Protein AF-A0A8T0UE81-F1 (afdb_monomer)

Solvent-accessible surface area (backbone atoms only — not comparable to full-atom values): 39728 Å² total; per-residue (Å²): 140,77,91,83,85,88,84,89,83,85,86,86,89,82,90,88,88,84,85,89,82,88,83,87,85,88,84,86,82,90,83,93,82,91,80,91,82,88,88,88,86,86,84,89,81,91,85,82,90,84,87,87,82,85,91,80,86,85,68,87,75,61,60,63,59,53,50,53,52,46,52,53,51,58,69,66,66,69,71,71,68,78,42,47,34,31,33,39,36,28,21,44,40,61,47,41,52,44,18,51,53,52,60,64,32,49,55,60,71,54,48,32,67,50,34,40,27,33,33,31,41,53,70,16,39,47,29,51,34,50,37,48,50,37,15,51,26,40,30,50,72,38,76,84,43,46,65,15,30,36,14,55,63,47,51,41,93,83,42,52,67,59,84,51,39,25,13,58,39,30,80,70,22,30,80,50,42,98,39,37,74,32,45,51,68,46,39,41,39,76,62,104,75,25,52,85,60,44,46,47,54,59,44,49,54,81,80,61,49,54,84,42,94,66,69,44,32,68,97,72,54,49,26,21,37,53,49,50,50,56,53,32,73,73,36,67,25,35,36,37,32,54,29,42,34,39,46,61,26,52,34,45,72,69,41,56,83,49,48,82,19,40,67,31,39,35,35,30,38,26,9,62,92,42,71,29,66,32,78,55,22,37,86,25,27,45,34,12,12,54,32,22,45,41,17,19,60,22,37,32,46,46,65,67,61,76,47,50,45,35,36,36,17,45,45,13,38,72,61,44,60,48,31,66,55,46,52,54,50,46,73,72,51,45,80,26,64,59,25,41,49,43,46,56,51,49,51,56,52,46,60,52,44,52,67,72,52,82,80,74,81,98,68,66,59,86,46,55,49,50,30,33,48,36,46,50,43,48,56,35,23,69,73,48,38,85,76,94,34,74,40,76,34,39,44,73,47,80,42,34,40,33,48,32,45,20,22,84,58,56,34,49,71,81,70,60,33,42,53,58,76,84,58,98,67,32,33,84,73,49,57,86,54,30,71,72,29,6,41,33,79,56,39,54,81,34,64,82,25,57,61,88,91,59,71,91,86,46,53,35,36,44,11,18,27,40,72,49,92,58,89,83,30,38,85,30,39,31,33,56,30,47,33,63,29,87,55,82,85,48,74,43,68,29,35,50,58,49,50,53,52,51,51,43,44,36,80,62,64,45,45,81,63,55,82,95,74,72,53,93,46,47,76,47,56,79,33,74,76,85,66,81,93,58,60,79,24,52,40,29,36,41,34,28,16,54,41,59,68,44,55,55,50,49,53,49,59,71,68,46,57,45,57,61,42,29,70,54,33,40,33,39,28,26,60,36,54,31,37,50,52,45,52,40,52,56,38,12,52,28,29,29,49,48,40,72,83,45,45,64,11,46,30,61,59,40,57,88,96,39,93,55,82,55,65,74,62,61,74,78,40,56,70,50,81,75,22,62,52,38,41,50,56,54,61,45,52,60,77,75,46,34,47,36,91,60,59,58,25,87,75,38,90,94,44,59,90,55,30,54,46,40,30,61,58,46,49,54,55,52,61,73,70,51,56,95,87,56,55,34,36,38,41,43,44,71,63,64,55,54,59,51,50,41,53,72,74,34,86,61,44,73,80,36,48,70,46,78,51,65,76,82,79,89,76,132

Nearest PDB structures (foldseek):
  2ff2-assembly1_A  TM=7.678E-01  e=1.267E-15  Trypanosoma vivax
  4i75-assembly1_B  TM=7.374E-01  e=3.480E-15  Trypanosoma brucei brucei TREU927
  4i72-assembly1_B  TM=7.315E-01  e=4.118E-15  Trypanosoma brucei brucei TREU927
  4i73-assembly2_B  TM=7.245E-01  e=4.600E-14  Trypanosoma brucei brucei TREU927
  4i73-assembly1_C  TM=7.229E-01  e=5.147E-14  Trypanosoma brucei brucei TREU927

Foldseek 3Di:
DDDDDDDDDDDDDDDDDDDDDDDDDDDDDDDDDDDDDDDDDDDDDDDDDDDDDDDDDDDPPVPVVVVVVVVVVVVVPPPLPAAAEEEEEAQLALLVLLQVLLLLLDDCSHYPHAEYEHQQLAQAFAQLRQQLVQLVCQQLVNPNHAYAYQAFAAQDPQLDQDFRHGSNWANQQRPQFPLNPAARQQLADAALGGRLFAHNQQFLSLQATFGDPDHFFQVPGHHLLVSLCVSLVVAAHEYEYHAALTSVLSNCSVPVVSLVSHQEYQYLAADEPDWEDRDLQCLQARQAHSRCSSHVVSVQSVQPSPGAYEYEYCLAQVQAFDWPLLLVVLVVQQQFSSSVSSNSSVVLVLVSQVVVCPDDDDTTSPHTSRSNLSSLQVSQCSVQPVPPGDRQWFDKDKFFKGGQAADPPQQDAPPQGSQCPPDPAGRPRDDRSHSNRHHGQSHSVRVQSDDPPDDNRRRIRRNRTYGDDDPNTDIHIYTNYTDFPPPPPDSRGGPSSVSSSCSSNDPRSGGPDDSVPRQPLQQDQQAADDCVPPDAAAEEEEEEQQAPVSLVVVLVLLPDRRNHYVDAEYEHALCHFERNNLCQLVQLSCSNSNNNNHYYAYERNDAPPDSRPDPVSCVVFRDTDQGRSHHNSVSRCSSVGHGGPQHARCADPVCRVNHHHHLLVSVVVVVVVADVPRAYEYEHDGDCRSVVVNVVVPVCNVVRHPYYHYDDDDDD

Mean predicted aligned error: 13.06 Å

InterPro domains:
  IPR001910 Inosine/uridine-preferring nucleoside hydrolase domain [PF01156] (87-408)
  IPR001910 Inosine/uridine-preferring nucleoside hydrolase domain [PF01156] (540-706)
  IPR036452 Ribonucleoside hydrolase-like [G3DSA:3.90.245.10] (73-416)
  IPR036452 Ribonucleoside hydrolase-like [G3DSA:3.90.245.10] (535-709)
  IPR036452 Ribonucleoside hydrolase-like [SSF53590] (83-411)
  IPR036452 Ribonucleoside hydrolase-like [SSF53590] (538-707)

Structure (mmCIF, N/CA/C/O backbone):
data_AF-A0A8T0UE81-F1
#
_entry.id   AF-A0A8T0UE81-F1
#
loop_
_atom_site.group_PDB
_atom_site.id
_atom_site.type_symbol
_atom_site.label_atom_id
_atom_site.label_alt_id
_atom_site.label_comp_id
_atom_site.label_asym_id
_atom_site.label_entity_id
_atom_site.label_seq_id
_atom_site.pdbx_PDB_ins_code
_atom_site.Cartn_x
_atom_site.Cartn_y
_atom_site.Cartn_z
_atom_site.occupancy
_atom_site.B_iso_or_equiv
_atom_site.auth_seq_id
_atom_site.auth_comp_id
_atom_site.auth_asym_id
_atom_site.auth_atom_id
_atom_site.pdbx_PDB_model_num
ATOM 1 N N . MET A 1 1 ? 43.131 -30.209 22.114 1.00 32.00 1 MET A N 1
ATOM 2 C CA . MET A 1 1 ? 43.375 -31.354 23.021 1.00 32.00 1 MET A CA 1
ATOM 3 C C . MET A 1 1 ? 42.308 -31.285 24.098 1.00 32.00 1 MET A C 1
ATOM 5 O O . MET A 1 1 ? 42.201 -30.222 24.682 1.00 32.00 1 MET A O 1
ATOM 9 N N . GLN A 1 2 ? 41.446 -32.246 24.401 1.00 30.75 2 GLN A N 1
ATOM 10 C CA . GLN A 1 2 ? 41.119 -33.608 23.958 1.00 30.75 2 GLN A CA 1
ATOM 11 C C . GLN A 1 2 ? 39.632 -33.755 24.361 1.00 30.75 2 GLN A C 1
ATOM 13 O O . GLN A 1 2 ? 39.266 -33.367 25.465 1.00 30.75 2 GLN A O 1
ATOM 18 N N . GLU A 1 3 ? 38.717 -33.965 23.416 1.00 31.67 3 GLU A N 1
ATOM 19 C CA . GLU A 1 3 ? 37.975 -35.228 23.229 1.00 31.67 3 GLU A CA 1
ATOM 20 C C . GLU A 1 3 ? 37.749 -36.094 24.480 1.00 31.67 3 GLU A C 1
ATOM 22 O O . GLU A 1 3 ? 38.709 -36.578 25.069 1.00 31.67 3 GLU A O 1
ATOM 27 N N . ALA A 1 4 ? 36.478 -36.405 24.775 1.00 30.44 4 ALA A N 1
ATOM 28 C CA . ALA A 1 4 ? 36.005 -37.794 24.858 1.00 30.44 4 ALA A CA 1
ATOM 29 C C . ALA A 1 4 ? 34.473 -37.874 25.017 1.00 30.44 4 ALA A C 1
ATOM 31 O O . ALA A 1 4 ? 33.894 -37.458 26.017 1.00 30.44 4 ALA A O 1
ATOM 32 N N . ASN A 1 5 ? 33.844 -38.474 24.009 1.00 33.94 5 ASN A N 1
ATOM 33 C CA . ASN A 1 5 ? 32.549 -39.154 24.066 1.00 33.94 5 ASN A CA 1
ATOM 34 C C . ASN A 1 5 ? 32.756 -40.539 24.730 1.00 33.94 5 ASN A C 1
ATOM 36 O O . ASN A 1 5 ? 33.874 -41.060 24.675 1.00 33.94 5 ASN A O 1
ATOM 40 N N . PRO A 1 6 ? 31.718 -41.204 25.269 1.00 45.12 6 PRO A N 1
ATOM 41 C CA . PRO A 1 6 ? 31.366 -42.459 24.601 1.00 45.12 6 PRO A CA 1
ATOM 42 C C . PRO A 1 6 ? 29.868 -42.792 24.573 1.00 45.12 6 PRO A C 1
ATOM 44 O O . PRO A 1 6 ? 29.086 -42.497 25.474 1.00 45.12 6 PRO A O 1
ATOM 47 N N . ALA A 1 7 ? 29.519 -43.524 23.518 1.00 29.97 7 ALA A N 1
ATOM 48 C CA . ALA A 1 7 ? 28.216 -44.103 23.255 1.00 29.97 7 ALA A CA 1
ATOM 49 C C . ALA A 1 7 ? 28.079 -45.563 23.743 1.00 29.97 7 ALA A C 1
ATOM 51 O O . ALA A 1 7 ? 29.055 -46.306 23.829 1.00 29.97 7 ALA A O 1
ATOM 52 N N . ALA A 1 8 ? 26.804 -45.966 23.848 1.00 30.58 8 ALA A N 1
ATOM 53 C CA . ALA A 1 8 ? 26.219 -47.292 23.590 1.00 30.58 8 ALA A CA 1
ATOM 54 C C . ALA A 1 8 ? 26.118 -48.333 24.728 1.00 30.58 8 ALA A C 1
ATOM 56 O O . ALA A 1 8 ? 27.117 -48.876 25.186 1.00 30.58 8 ALA A O 1
ATOM 57 N N . ARG A 1 9 ? 24.879 -48.809 24.982 1.00 27.39 9 ARG A N 1
ATOM 58 C CA . ARG A 1 9 ? 24.400 -50.144 24.535 1.00 27.39 9 ARG A CA 1
ATOM 59 C C . ARG A 1 9 ? 22.915 -50.441 24.867 1.00 27.39 9 ARG A C 1
ATOM 61 O O . ARG A 1 9 ? 22.524 -50.453 26.020 1.00 27.39 9 ARG A O 1
ATOM 68 N N . ARG A 1 10 ? 22.188 -50.810 23.797 1.00 28.36 10 ARG A N 1
ATOM 69 C CA . ARG A 1 10 ? 21.270 -51.964 23.586 1.00 28.36 10 ARG A CA 1
ATOM 70 C C . ARG A 1 10 ? 19.945 -52.136 24.382 1.00 28.36 10 ARG A C 1
ATOM 72 O O . ARG A 1 10 ? 19.926 -52.408 25.571 1.00 28.36 10 ARG A O 1
ATOM 79 N N . SER A 1 11 ? 18.875 -52.127 23.571 1.00 30.48 11 SER A N 1
ATOM 80 C CA . SER A 1 11 ? 17.544 -52.799 23.554 1.00 30.48 11 SER A CA 1
ATOM 81 C C . SER A 1 11 ? 17.475 -54.235 24.142 1.00 30.48 11 SER A C 1
ATOM 83 O O . SER A 1 11 ? 18.553 -54.826 24.260 1.00 30.48 11 SER A O 1
ATOM 85 N N . PRO A 1 12 ? 16.285 -54.880 24.407 1.00 42.03 12 PRO A N 1
ATOM 86 C CA . PRO A 1 12 ? 15.256 -55.193 23.369 1.00 42.03 12 PRO A CA 1
ATOM 87 C C . PRO A 1 12 ? 13.756 -55.472 23.749 1.00 42.03 12 PRO A C 1
ATOM 89 O O . PRO A 1 12 ? 13.411 -55.679 24.902 1.00 42.03 12 PRO A O 1
ATOM 92 N N . LEU A 1 13 ? 12.920 -55.614 22.687 1.00 27.19 13 LEU A N 1
ATOM 93 C CA . LEU A 1 13 ? 11.587 -56.288 22.553 1.00 27.19 13 LEU A CA 1
ATOM 94 C C . LEU A 1 13 ? 10.347 -55.568 23.163 1.00 27.19 13 LEU A C 1
ATOM 96 O O . LEU A 1 13 ? 10.457 -54.943 24.198 1.00 27.19 13 LEU A O 1
ATOM 100 N N . ARG A 1 14 ? 9.107 -55.614 22.630 1.00 26.38 14 ARG A N 1
ATOM 101 C CA . ARG A 1 14 ? 8.454 -56.422 21.575 1.00 26.38 14 ARG A CA 1
ATOM 102 C C . ARG A 1 14 ? 7.125 -55.774 21.102 1.00 26.38 14 ARG A C 1
ATOM 104 O O . ARG A 1 14 ? 6.395 -55.207 21.898 1.00 26.38 14 ARG A O 1
ATOM 111 N N . ARG A 1 15 ? 6.836 -55.974 19.807 1.00 28.09 15 ARG A N 1
ATOM 112 C CA . ARG A 1 15 ? 5.564 -55.971 19.035 1.00 28.09 15 ARG A CA 1
ATOM 113 C C . ARG A 1 15 ? 4.209 -55.821 19.760 1.00 28.09 15 ARG A C 1
ATOM 115 O O . ARG A 1 15 ? 3.889 -56.633 20.619 1.00 28.09 15 ARG A O 1
ATOM 122 N N . ALA A 1 16 ? 3.320 -55.039 19.134 1.00 27.20 16 ALA A N 1
ATOM 123 C CA . ALA A 1 16 ? 1.952 -55.469 18.823 1.00 27.20 16 ALA A CA 1
ATOM 124 C C . ALA A 1 16 ? 1.498 -54.895 17.463 1.00 27.20 16 ALA A C 1
ATOM 126 O O . ALA A 1 16 ? 1.572 -53.696 17.216 1.00 27.20 16 ALA A O 1
ATOM 127 N N . THR A 1 17 ? 1.063 -55.792 16.581 1.00 28.11 17 THR A N 1
ATOM 128 C CA . THR A 1 17 ? 0.448 -55.572 15.264 1.00 28.11 17 THR A CA 1
ATOM 129 C C . THR A 1 17 ? -0.982 -56.105 15.304 1.00 28.11 17 THR A C 1
ATOM 131 O O . THR A 1 17 ? -1.155 -57.248 15.712 1.00 28.11 17 THR A O 1
ATOM 134 N N . THR A 1 18 ? -1.959 -55.346 14.805 1.00 28.75 18 THR A N 1
ATOM 135 C CA . THR A 1 18 ? -3.248 -55.786 14.209 1.00 28.75 18 THR A CA 1
ATOM 136 C C . THR A 1 18 ? -3.655 -54.636 13.260 1.00 28.75 18 THR A C 1
ATOM 138 O O . THR A 1 18 ? -3.539 -53.486 13.660 1.00 28.75 18 THR A O 1
ATOM 141 N N . SER A 1 19 ? -3.860 -54.737 11.939 1.00 26.33 19 SER A N 1
ATOM 142 C CA . SER A 1 19 ? -4.515 -55.670 11.001 1.00 26.33 19 SER A CA 1
ATOM 143 C C . SER A 1 19 ? -6.035 -55.498 10.839 1.00 26.33 19 SER A C 1
ATOM 145 O O . SER A 1 19 ? -6.790 -55.980 11.676 1.00 26.33 19 SER A O 1
ATOM 147 N N . SER A 1 20 ? -6.411 -55.009 9.640 1.00 26.88 20 SER A N 1
ATOM 148 C CA . SER A 1 20 ? -7.638 -55.280 8.845 1.00 26.88 20 SER A CA 1
ATOM 149 C C . SER A 1 20 ? -8.955 -54.630 9.304 1.00 26.88 20 SER A C 1
ATOM 151 O O . SER A 1 20 ? -9.134 -54.414 10.490 1.00 26.88 20 SER A O 1
ATOM 153 N N . ALA A 1 21 ? -9.978 -54.361 8.486 1.00 26.42 21 ALA A N 1
ATOM 154 C CA . ALA A 1 21 ? -10.230 -54.206 7.044 1.00 26.42 21 ALA A CA 1
ATOM 155 C C . ALA A 1 21 ? -11.754 -53.920 6.897 1.00 26.42 21 ALA A C 1
ATOM 157 O O . ALA A 1 21 ? -12.505 -54.170 7.836 1.00 26.42 21 ALA A O 1
ATOM 158 N N . ALA A 1 22 ? -12.187 -53.541 5.683 1.00 26.61 22 ALA A N 1
ATOM 159 C CA . ALA A 1 22 ? -13.574 -53.532 5.168 1.00 26.61 22 ALA A CA 1
ATOM 160 C C . ALA A 1 22 ? -14.470 -52.340 5.606 1.00 26.61 22 ALA A C 1
ATOM 162 O O . ALA A 1 22 ? -14.299 -51.793 6.681 1.00 26.61 22 ALA A O 1
ATOM 163 N N . ALA A 1 23 ? -15.434 -51.837 4.826 1.00 26.98 23 ALA A N 1
ATOM 164 C CA . ALA A 1 23 ? -16.071 -52.358 3.622 1.00 26.98 23 ALA A CA 1
ATOM 165 C C . ALA A 1 23 ? -16.625 -51.227 2.728 1.00 26.98 23 ALA A C 1
ATOM 167 O O . ALA A 1 23 ? -17.002 -50.150 3.181 1.00 26.98 23 ALA A O 1
ATOM 168 N N . SER A 1 24 ? -16.703 -51.547 1.441 1.00 28.22 24 SER A N 1
ATOM 169 C CA . SER A 1 24 ? -17.428 -50.868 0.371 1.00 28.22 24 SER A CA 1
ATOM 170 C C . SER A 1 24 ? -18.948 -50.858 0.561 1.00 28.22 24 SER A C 1
ATOM 172 O O . SER A 1 24 ? -19.499 -51.875 0.969 1.00 28.22 24 SER A O 1
ATOM 174 N N . HIS A 1 25 ? -19.632 -49.837 0.036 1.00 27.45 25 HIS A N 1
ATOM 175 C CA . HIS A 1 25 ? -20.927 -50.040 -0.625 1.00 27.45 25 HIS A CA 1
ATOM 176 C C . HIS A 1 25 ? -21.130 -49.065 -1.794 1.00 27.45 25 HIS A C 1
ATOM 178 O O . HIS A 1 25 ? -21.311 -47.865 -1.619 1.00 27.45 25 HIS A O 1
ATOM 184 N N . ARG A 1 26 ? -21.117 -49.625 -3.011 1.00 31.14 26 ARG A N 1
ATOM 185 C CA . ARG A 1 26 ? -21.840 -49.106 -4.179 1.00 31.14 26 ARG A CA 1
ATOM 186 C C . ARG A 1 26 ? -23.262 -49.663 -4.143 1.00 31.14 26 ARG A C 1
ATOM 188 O O . ARG A 1 26 ? -23.442 -50.833 -3.813 1.00 31.14 26 ARG A O 1
ATOM 195 N N . SER A 1 27 ? -24.224 -48.886 -4.624 1.00 27.58 27 SER A N 1
ATOM 196 C CA . SER A 1 27 ? -25.402 -49.422 -5.307 1.00 27.58 27 SER A CA 1
ATOM 197 C C . SER A 1 27 ? -25.880 -48.440 -6.386 1.00 27.58 27 SER A C 1
ATOM 199 O O . SER A 1 27 ? -26.126 -47.268 -6.133 1.00 27.58 27 SER A O 1
ATOM 201 N N . ALA A 1 28 ? -25.944 -48.952 -7.613 1.00 30.94 28 ALA A N 1
ATOM 202 C CA . ALA A 1 28 ? -26.805 -48.507 -8.707 1.00 30.94 28 ALA A CA 1
ATOM 203 C C . ALA A 1 28 ? -27.761 -49.676 -9.012 1.00 30.94 28 ALA A C 1
ATOM 205 O O . ALA A 1 28 ? -27.457 -50.805 -8.605 1.00 30.94 28 ALA A O 1
ATOM 206 N N . PRO A 1 29 ? -28.882 -49.455 -9.721 1.00 45.19 29 PRO A N 1
ATOM 207 C CA . PRO A 1 29 ? -29.042 -50.123 -11.032 1.00 45.19 29 PRO A CA 1
ATOM 208 C C . PRO A 1 29 ? -29.816 -49.277 -12.091 1.00 45.19 29 PRO A C 1
ATOM 210 O O . PRO A 1 29 ? -30.679 -48.491 -11.726 1.00 45.19 29 PRO A O 1
ATOM 213 N N . LEU A 1 30 ? -29.367 -49.262 -13.369 1.00 30.27 30 LEU A N 1
ATOM 214 C CA . LEU A 1 30 ? -29.964 -49.869 -14.608 1.00 30.27 30 LEU A CA 1
ATOM 215 C C . LEU A 1 30 ? -31.296 -49.230 -15.103 1.00 30.27 30 LEU A C 1
ATOM 217 O O . LEU A 1 30 ? -32.142 -48.918 -14.287 1.00 30.27 30 LEU A O 1
ATOM 221 N N . ALA A 1 31 ? -31.616 -49.021 -16.397 1.00 29.80 31 ALA A N 1
ATOM 222 C CA . ALA A 1 31 ? -31.239 -49.664 -17.673 1.00 29.80 31 ALA A CA 1
ATOM 223 C C . ALA A 1 31 ? -31.575 -48.740 -18.897 1.00 29.80 31 ALA A C 1
ATOM 225 O O . ALA A 1 31 ? -32.528 -47.976 -18.827 1.00 29.80 31 ALA A O 1
ATOM 226 N N . ARG A 1 32 ? -30.731 -48.671 -19.950 1.00 30.02 32 ARG A N 1
ATOM 227 C CA . ARG A 1 32 ? -30.829 -49.251 -21.334 1.00 30.02 32 ARG A CA 1
ATOM 228 C C . ARG A 1 32 ? -31.807 -48.639 -22.370 1.00 30.02 32 ARG A C 1
ATOM 230 O O . ARG A 1 32 ? -33.007 -48.810 -22.234 1.00 30.02 32 ARG A O 1
ATOM 237 N N . ALA A 1 33 ? -31.247 -48.191 -23.512 1.00 28.44 33 ALA A N 1
ATOM 238 C CA . ALA A 1 33 ? -31.404 -48.721 -24.901 1.00 28.44 33 ALA A CA 1
ATOM 239 C C . ALA A 1 33 ? -30.536 -47.859 -25.874 1.00 28.44 33 ALA A C 1
ATOM 241 O O . ALA A 1 33 ? -30.636 -46.642 -25.815 1.00 28.44 33 ALA A O 1
ATOM 242 N N . ARG A 1 34 ? -29.459 -48.353 -26.529 1.00 30.55 34 ARG A N 1
ATOM 243 C CA . ARG A 1 34 ? -29.335 -49.010 -27.873 1.00 30.55 34 ARG A CA 1
ATOM 244 C C . ARG A 1 34 ? -30.042 -48.255 -29.024 1.00 30.55 34 ARG A C 1
ATOM 246 O O . ARG A 1 34 ? -31.189 -47.896 -28.835 1.00 30.55 34 ARG A O 1
ATOM 253 N N . ALA A 1 35 ? -29.519 -48.091 -30.248 1.00 29.83 35 ALA A N 1
ATOM 254 C CA . ALA A 1 35 ? -28.257 -48.428 -30.935 1.00 29.83 35 ALA A CA 1
ATOM 255 C C . ALA A 1 35 ? -28.291 -47.853 -32.386 1.00 29.83 35 ALA A C 1
ATOM 257 O O . ALA A 1 35 ? -29.385 -47.549 -32.850 1.00 29.83 35 ALA A O 1
ATOM 258 N N . ALA A 1 36 ? -27.128 -47.872 -33.074 1.00 29.89 36 ALA A N 1
ATOM 259 C CA . ALA A 1 36 ? -26.921 -48.012 -34.541 1.00 29.89 36 ALA A CA 1
ATOM 260 C C . ALA A 1 36 ? -27.331 -46.830 -35.460 1.00 29.89 36 ALA A C 1
ATOM 262 O O . ALA A 1 36 ? -28.320 -46.166 -35.198 1.00 29.89 36 ALA A O 1
ATOM 263 N N . ASP A 1 37 ? -26.681 -46.469 -36.575 1.00 28.81 37 ASP A N 1
ATOM 264 C CA . ASP A 1 37 ? -25.510 -46.923 -37.349 1.00 28.81 37 ASP A CA 1
ATOM 265 C C . ASP A 1 37 ? -25.133 -45.774 -38.332 1.00 28.81 37 ASP A C 1
ATOM 267 O O . ASP A 1 37 ? -25.985 -44.954 -38.679 1.00 28.81 37 ASP A O 1
ATOM 271 N N . GLY A 1 38 ? -23.875 -45.689 -38.790 1.00 26.03 38 GLY A N 1
ATOM 272 C CA . GLY A 1 38 ? -23.469 -44.853 -39.946 1.00 26.03 38 GLY A CA 1
ATOM 273 C C . GLY A 1 38 ? -23.578 -45.628 -41.275 1.00 26.03 38 GLY A C 1
ATOM 274 O O . GLY A 1 38 ? -24.266 -46.642 -41.325 1.00 26.03 38 GLY A O 1
ATOM 275 N N . PRO A 1 39 ? -22.746 -45.342 -42.296 1.00 59.16 39 PRO A N 1
ATOM 276 C CA . PRO A 1 39 ? -22.431 -44.063 -42.951 1.00 59.16 39 PRO A CA 1
ATOM 277 C C . PRO A 1 39 ? -22.556 -44.178 -44.500 1.00 59.16 39 PRO A C 1
ATOM 279 O O . PRO A 1 39 ? -22.593 -45.285 -45.026 1.00 59.16 39 PRO A O 1
ATOM 282 N N . ALA A 1 40 ? -22.518 -43.076 -45.267 1.00 28.61 40 ALA A N 1
ATOM 283 C CA . ALA A 1 40 ? -22.071 -43.124 -46.674 1.00 28.61 40 ALA A CA 1
ATOM 284 C C . ALA A 1 40 ? -21.739 -41.743 -47.262 1.00 28.61 40 ALA A C 1
ATOM 286 O O . ALA A 1 40 ? -22.509 -40.791 -47.173 1.00 28.61 40 ALA A O 1
ATOM 287 N N . SER A 1 41 ? -20.579 -41.686 -47.907 1.00 29.73 41 SER A N 1
ATOM 288 C CA . SER A 1 41 ? -20.057 -40.630 -48.769 1.00 29.73 41 SER A CA 1
ATOM 289 C C . SER A 1 41 ? -20.594 -40.755 -50.202 1.00 29.73 41 SER A C 1
ATOM 291 O O . SER A 1 41 ? -20.832 -41.861 -50.682 1.00 29.73 41 SER A O 1
ATOM 293 N N . MET A 1 42 ? -20.697 -39.640 -50.937 1.00 25.20 42 MET A N 1
ATOM 294 C CA . MET A 1 42 ? -20.743 -39.681 -52.403 1.00 25.20 42 MET A CA 1
ATOM 295 C C . MET A 1 42 ? -20.079 -38.446 -53.027 1.00 25.20 42 MET A C 1
ATOM 297 O O . MET A 1 42 ? -20.324 -37.305 -52.643 1.00 25.20 42 MET A O 1
ATOM 301 N N . VAL A 1 43 ? -19.190 -38.735 -53.973 1.00 27.84 43 VAL A N 1
ATOM 302 C CA . VAL A 1 43 ? -18.375 -37.838 -54.806 1.00 27.84 43 VAL A CA 1
ATOM 303 C C . VAL A 1 43 ? -19.139 -37.516 -56.108 1.00 27.84 43 VAL A C 1
ATOM 305 O O . VAL A 1 43 ? -20.111 -38.200 -56.418 1.00 27.84 43 VAL A O 1
ATOM 308 N N . ILE A 1 44 ? -18.578 -36.598 -56.922 1.00 28.19 44 ILE A N 1
ATOM 309 C CA . ILE A 1 44 ? -18.753 -36.383 -58.388 1.00 28.19 44 ILE A CA 1
ATOM 310 C C . ILE A 1 44 ? -19.642 -35.139 -58.685 1.00 28.19 44 ILE A C 1
ATOM 312 O O . ILE A 1 44 ? -20.731 -35.037 -58.151 1.00 28.19 44 ILE A O 1
ATOM 316 N N . ARG A 1 45 ? -19.298 -34.114 -59.496 1.00 26.22 45 ARG A N 1
ATOM 317 C CA . ARG A 1 45 ? -18.449 -33.983 -60.705 1.00 26.22 45 ARG A CA 1
ATOM 318 C C . ARG A 1 45 ? -18.044 -32.512 -60.946 1.00 26.22 45 ARG A C 1
ATOM 320 O O . ARG A 1 45 ? -18.853 -31.612 -60.751 1.00 26.22 45 ARG A O 1
ATOM 327 N N . ARG A 1 46 ? -16.853 -32.287 -61.517 1.00 29.38 46 ARG A N 1
ATOM 328 C CA . ARG A 1 46 ? -16.493 -31.067 -62.274 1.00 29.38 46 ARG A CA 1
ATOM 329 C C . ARG A 1 46 ? -17.084 -31.123 -63.692 1.00 29.38 46 ARG A C 1
ATOM 331 O O . ARG A 1 46 ? -17.038 -32.180 -64.321 1.00 29.38 46 ARG A O 1
ATOM 338 N N . ARG A 1 47 ? -17.512 -29.976 -64.232 1.00 27.89 47 ARG A N 1
ATOM 339 C CA . ARG A 1 47 ? -17.544 -29.685 -65.678 1.00 27.89 47 ARG A CA 1
ATOM 340 C C . ARG A 1 47 ? -17.069 -28.252 -65.930 1.00 27.89 47 ARG A C 1
ATOM 342 O O . ARG A 1 47 ? -17.343 -27.348 -65.152 1.00 27.89 47 ARG A O 1
ATOM 349 N N . THR A 1 48 ? -16.293 -28.119 -66.994 1.00 30.08 48 THR A N 1
ATOM 350 C CA . THR A 1 48 ? -15.540 -26.958 -67.474 1.00 30.08 48 THR A CA 1
ATOM 351 C C . THR A 1 48 ? -16.334 -26.090 -68.455 1.00 30.08 48 THR A C 1
ATOM 353 O O . THR A 1 48 ? -17.078 -26.640 -69.257 1.00 30.08 48 THR A O 1
ATOM 356 N N . ALA A 1 49 ? -16.042 -24.781 -68.404 1.00 30.33 49 ALA A N 1
ATOM 357 C CA . ALA A 1 49 ? -15.945 -23.771 -69.476 1.00 30.33 49 ALA A CA 1
ATOM 358 C C . ALA A 1 49 ? -17.091 -23.572 -70.491 1.00 30.33 49 ALA A C 1
ATOM 360 O O . ALA A 1 49 ? -17.411 -24.497 -71.220 1.00 30.33 49 ALA A O 1
ATOM 361 N N . THR A 1 50 ? -17.543 -22.311 -70.645 1.00 29.69 50 THR A N 1
ATOM 362 C CA . THR A 1 50 ? -17.526 -21.551 -71.925 1.00 29.69 50 THR A CA 1
ATOM 363 C C . THR A 1 50 ? -18.004 -20.092 -71.760 1.00 29.69 50 THR A C 1
ATOM 365 O O . THR A 1 50 ? -19.074 -19.851 -71.216 1.00 29.69 50 THR A O 1
ATOM 368 N N . THR A 1 51 ? -17.183 -19.166 -72.281 1.00 30.66 51 THR A N 1
ATOM 369 C CA . THR A 1 51 ? -17.486 -17.894 -72.991 1.00 30.66 51 THR A CA 1
ATOM 370 C C . THR A 1 51 ? -18.394 -16.807 -72.385 1.00 30.66 51 THR A C 1
ATOM 372 O O . THR A 1 51 ? -19.576 -17.006 -72.131 1.00 30.66 51 THR A O 1
ATOM 375 N N . ALA A 1 52 ? -17.828 -15.597 -72.304 1.00 33.03 52 ALA A N 1
ATOM 376 C CA . ALA A 1 52 ? -18.489 -14.324 -72.010 1.00 33.03 52 ALA A CA 1
ATOM 377 C C . ALA A 1 52 ? -19.310 -13.766 -73.193 1.00 33.03 52 ALA A C 1
ATOM 379 O O . ALA A 1 52 ? -18.960 -14.012 -74.349 1.00 33.03 52 ALA A O 1
ATOM 380 N N . PRO A 1 53 ? -20.281 -12.881 -72.903 1.00 31.02 53 PRO A N 1
ATOM 381 C CA . PRO A 1 53 ? -20.500 -11.684 -73.710 1.00 31.02 53 PRO A CA 1
ATOM 382 C C . PRO A 1 53 ? -20.443 -10.392 -72.867 1.00 31.02 53 PRO A C 1
ATOM 384 O O . PRO A 1 53 ? -20.708 -10.385 -71.666 1.00 31.02 53 PRO A O 1
ATOM 387 N N . ALA A 1 54 ? -20.059 -9.295 -73.522 1.00 31.73 54 ALA A N 1
ATOM 388 C CA . ALA A 1 54 ? -19.962 -7.936 -72.977 1.00 31.73 54 ALA A CA 1
ATOM 389 C C . ALA A 1 54 ? -21.350 -7.220 -72.963 1.00 31.73 54 ALA A C 1
ATOM 391 O O . ALA A 1 54 ? -22.348 -7.841 -73.330 1.00 31.73 54 ALA A O 1
ATOM 392 N N . PRO A 1 55 ? -21.481 -5.969 -72.470 1.00 39.62 55 PRO A N 1
ATOM 393 C CA . PRO A 1 55 ? -22.439 -5.607 -71.429 1.00 39.62 55 PRO A CA 1
ATOM 394 C C . PRO A 1 55 ? -23.751 -5.000 -71.957 1.00 39.62 55 PRO A C 1
ATOM 396 O O . PRO A 1 55 ? -23.758 -4.251 -72.931 1.00 39.62 55 PRO A O 1
ATOM 399 N N . ALA A 1 56 ? -24.854 -5.239 -71.242 1.00 32.59 56 ALA A N 1
ATOM 400 C CA . ALA A 1 56 ? -26.111 -4.509 -71.405 1.00 32.59 56 ALA A CA 1
ATOM 401 C C . ALA A 1 56 ? -26.460 -3.758 -70.107 1.00 32.59 56 ALA A C 1
ATOM 403 O O . ALA A 1 56 ? -26.246 -4.252 -69.002 1.00 32.59 56 ALA A O 1
ATOM 404 N N . ALA A 1 57 ? -26.944 -2.530 -70.279 1.00 36.00 57 ALA A N 1
ATOM 405 C CA . ALA A 1 57 ? -27.101 -1.472 -69.285 1.00 36.00 57 ALA A CA 1
ATOM 406 C C . ALA A 1 57 ? -27.821 -1.872 -67.978 1.00 36.00 57 ALA A C 1
ATOM 408 O O . ALA A 1 57 ? -28.924 -2.416 -67.991 1.00 36.00 57 ALA A O 1
ATOM 409 N N . MET A 1 58 ? -27.231 -1.502 -66.832 1.00 31.36 58 MET A N 1
ATOM 410 C CA . MET A 1 58 ? -27.884 -1.578 -65.521 1.00 31.36 58 MET A CA 1
ATOM 411 C C . MET A 1 58 ? -28.875 -0.423 -65.323 1.00 31.36 58 MET A C 1
ATOM 413 O O . MET A 1 58 ? -28.509 0.750 -65.382 1.00 31.36 58 MET A O 1
ATOM 417 N N . SER A 1 59 ? -30.124 -0.775 -65.018 1.00 39.25 59 SER A N 1
ATOM 418 C CA . SER A 1 59 ? -31.181 0.149 -64.591 1.00 39.25 59 SER A CA 1
ATOM 419 C C . SER A 1 59 ? -31.022 0.612 -63.129 1.00 39.25 59 SER A C 1
ATOM 421 O O . SER A 1 59 ? -30.427 -0.070 -62.292 1.00 39.25 59 SER A O 1
ATOM 423 N N . ALA A 1 60 ? -31.604 1.772 -62.814 1.00 39.34 60 ALA A N 1
ATOM 424 C CA . ALA A 1 60 ? -31.443 2.557 -61.584 1.00 39.34 60 ALA A CA 1
ATOM 425 C C . ALA A 1 60 ? -31.911 1.915 -60.251 1.00 39.34 60 ALA A C 1
ATOM 427 O O . ALA A 1 60 ? -31.875 2.582 -59.221 1.00 39.34 60 ALA A O 1
ATOM 428 N N . HIS A 1 61 ? -32.292 0.635 -60.220 1.00 41.53 61 HIS A N 1
ATOM 429 C CA . HIS A 1 61 ? -32.755 -0.050 -58.999 1.00 41.53 61 HIS A CA 1
ATOM 430 C C . HIS A 1 61 ? -31.639 -0.749 -58.195 1.00 41.53 61 HIS A C 1
ATOM 432 O O . HIS A 1 61 ? -31.885 -1.253 -57.103 1.00 41.53 61 HIS A O 1
ATOM 438 N N . ALA A 1 62 ? -30.389 -0.738 -58.675 1.00 35.75 62 ALA A N 1
ATOM 439 C CA . ALA A 1 62 ? -29.247 -1.330 -57.963 1.00 35.75 62 ALA A CA 1
ATOM 440 C C . ALA A 1 62 ? -28.521 -0.366 -56.997 1.00 35.75 62 ALA A C 1
ATOM 442 O O . ALA A 1 62 ? -27.637 -0.788 -56.251 1.00 35.75 62 ALA A O 1
ATOM 443 N N . ARG A 1 63 ? -28.871 0.930 -56.987 1.00 37.53 63 ARG A N 1
ATOM 444 C CA . ARG A 1 63 ? -28.205 1.935 -56.133 1.00 37.53 63 ARG A CA 1
ATOM 445 C C . ARG A 1 63 ? -28.755 1.988 -54.705 1.00 37.53 63 ARG A C 1
ATOM 447 O O . ARG A 1 63 ? -28.002 2.289 -53.787 1.00 37.53 63 ARG A O 1
ATOM 454 N N . THR A 1 64 ? -30.016 1.621 -54.491 1.00 41.09 64 THR A N 1
ATOM 455 C CA . THR A 1 64 ? -30.637 1.590 -53.156 1.00 41.09 64 THR A CA 1
ATOM 456 C C . THR A 1 64 ? -30.258 0.336 -52.362 1.00 41.09 64 THR A C 1
ATOM 458 O O . THR A 1 64 ? -30.025 0.429 -51.162 1.00 41.09 64 THR A O 1
ATOM 461 N N . GLY A 1 65 ? -30.091 -0.817 -53.023 1.00 39.22 65 GLY A N 1
ATOM 462 C CA . GLY A 1 65 ? -29.641 -2.056 -52.369 1.00 39.22 65 GLY A CA 1
ATOM 463 C C . GLY A 1 65 ? -28.179 -2.009 -51.906 1.00 39.22 65 GLY A C 1
ATOM 464 O O . GLY A 1 65 ? -27.868 -2.454 -50.804 1.00 39.22 65 GLY A O 1
ATOM 465 N N . MET A 1 66 ? -27.288 -1.397 -52.697 1.00 41.06 66 MET A N 1
ATOM 466 C CA . MET A 1 66 ? -25.886 -1.207 -52.303 1.00 41.06 66 MET A CA 1
ATOM 467 C C . MET A 1 66 ? -25.710 -0.172 -51.194 1.00 41.06 66 MET A C 1
ATOM 469 O O . MET A 1 66 ? -24.826 -0.356 -50.369 1.00 41.06 66 MET A O 1
ATOM 473 N N . ALA A 1 67 ? -26.544 0.872 -51.131 1.00 44.25 67 ALA A N 1
ATOM 474 C CA . ALA A 1 67 ? -26.485 1.849 -50.046 1.00 44.25 67 ALA A CA 1
ATOM 475 C C . ALA A 1 67 ? -26.888 1.225 -48.700 1.00 44.25 67 ALA A C 1
ATOM 477 O O . ALA A 1 67 ? -26.220 1.463 -47.703 1.00 44.25 67 ALA A O 1
ATOM 478 N N . VAL A 1 68 ? -27.913 0.364 -48.668 1.00 49.84 68 VAL A N 1
ATOM 479 C CA . VAL A 1 68 ? -28.335 -0.334 -47.437 1.00 49.84 68 VAL A CA 1
ATOM 480 C C . VAL A 1 68 ? -27.308 -1.388 -47.001 1.00 49.84 68 VAL A C 1
ATOM 482 O O . VAL A 1 68 ? -27.018 -1.497 -45.813 1.00 49.84 68 VAL A O 1
ATOM 485 N N . LEU A 1 69 ? -26.685 -2.105 -47.943 1.00 45.38 69 LEU A N 1
ATOM 486 C CA . LEU A 1 69 ? -25.577 -3.027 -47.651 1.00 45.38 69 LEU A CA 1
ATOM 487 C C . LEU A 1 69 ? -24.295 -2.301 -47.216 1.00 45.38 69 LEU A C 1
ATOM 489 O O . LEU A 1 69 ? -23.593 -2.809 -46.349 1.00 45.38 69 LEU A O 1
ATOM 493 N N . TRP A 1 70 ? -24.015 -1.101 -47.736 1.00 42.38 70 TRP A N 1
ATOM 494 C CA . TRP A 1 70 ? -22.923 -0.252 -47.245 1.00 42.38 70 TRP A CA 1
ATOM 495 C C . TRP A 1 70 ? -23.225 0.333 -45.866 1.00 42.38 70 TRP A C 1
ATOM 497 O O . TRP A 1 70 ? -22.346 0.328 -45.017 1.00 42.38 70 TRP A O 1
ATOM 507 N N . PHE A 1 71 ? -24.455 0.772 -45.592 1.00 42.47 71 PHE A N 1
ATOM 508 C CA . PHE A 1 71 ? -24.834 1.249 -44.259 1.00 42.47 71 PHE A CA 1
ATOM 509 C C . PHE A 1 71 ? -24.816 0.123 -43.214 1.00 42.47 71 PHE A C 1
ATOM 511 O O . PHE A 1 71 ? -24.392 0.363 -42.088 1.00 42.47 71 PHE A O 1
ATOM 518 N N . LEU A 1 72 ? -25.177 -1.112 -43.581 1.00 40.34 72 LEU A N 1
ATOM 519 C CA . LEU A 1 72 ? -25.056 -2.280 -42.700 1.00 40.34 72 LEU A CA 1
ATOM 520 C C . LEU A 1 72 ? -23.604 -2.773 -42.554 1.00 40.34 72 LEU A C 1
ATOM 522 O O . LEU A 1 72 ? -23.228 -3.211 -41.472 1.00 40.34 72 LEU A O 1
ATOM 526 N N . ALA A 1 73 ? -22.765 -2.652 -43.588 1.00 37.69 73 ALA A N 1
ATOM 527 C CA . ALA A 1 73 ? -21.339 -2.987 -43.513 1.00 37.69 73 ALA A CA 1
ATOM 528 C C . ALA A 1 73 ? -20.513 -1.928 -42.757 1.00 37.69 73 ALA A C 1
ATOM 530 O O . ALA A 1 73 ? -19.586 -2.280 -42.033 1.00 37.69 73 ALA A O 1
ATOM 531 N N . VAL A 1 74 ? -20.876 -0.645 -42.857 1.00 39.78 74 VAL A N 1
ATOM 532 C CA . VAL A 1 74 ? -20.274 0.450 -42.077 1.00 39.78 74 VAL A CA 1
ATOM 533 C C . VAL A 1 74 ? -20.775 0.428 -40.627 1.00 39.78 74 VAL A C 1
ATOM 535 O O . VAL A 1 74 ? -19.996 0.703 -39.719 1.00 39.78 74 VAL A O 1
ATOM 538 N N . ALA A 1 75 ? -22.015 -0.007 -40.372 1.00 37.66 75 ALA A N 1
ATOM 539 C CA . ALA A 1 75 ? -22.499 -0.275 -39.013 1.00 37.66 75 ALA A CA 1
ATOM 540 C C . ALA A 1 75 ? -21.856 -1.523 -38.368 1.00 37.66 75 ALA A C 1
ATOM 542 O O . ALA A 1 75 ? -21.828 -1.630 -37.145 1.00 37.66 75 ALA A O 1
ATOM 543 N N . ALA A 1 76 ? -21.306 -2.446 -39.165 1.00 39.25 76 ALA A N 1
ATOM 544 C CA . ALA A 1 76 ? -20.636 -3.660 -38.689 1.00 39.25 76 ALA A CA 1
ATOM 545 C C . ALA A 1 76 ? -19.101 -3.535 -38.564 1.00 39.25 76 ALA A C 1
ATOM 547 O O . ALA A 1 76 ? -18.443 -4.508 -38.200 1.00 39.25 76 ALA A O 1
ATOM 548 N N . ALA A 1 77 ? -18.521 -2.357 -38.828 1.00 39.88 77 ALA A N 1
ATOM 549 C CA . ALA A 1 77 ? -17.069 -2.137 -38.816 1.00 39.88 77 ALA A CA 1
ATOM 550 C C . ALA A 1 77 ? -16.586 -1.083 -37.801 1.00 39.88 77 ALA A C 1
ATOM 552 O O . ALA A 1 77 ? -15.460 -0.605 -37.904 1.00 39.88 77 ALA A O 1
ATOM 553 N N . SER A 1 78 ? -17.377 -0.771 -36.771 1.00 40.59 78 SER A N 1
ATOM 554 C CA . SER A 1 78 ? -16.829 -0.265 -35.507 1.00 40.59 78 SER A CA 1
ATOM 555 C C . SER A 1 78 ? -16.866 -1.384 -34.469 1.00 40.59 78 SER A C 1
ATOM 557 O O . SER A 1 78 ? -17.644 -1.351 -33.513 1.00 40.59 78 SER A O 1
ATOM 559 N N . VAL A 1 79 ? -16.036 -2.413 -34.655 1.00 41.22 79 VAL A N 1
ATOM 560 C CA . VAL A 1 79 ? -15.651 -3.238 -33.507 1.00 41.22 79 VAL A CA 1
ATOM 561 C C . VAL A 1 79 ? -14.867 -2.289 -32.611 1.00 41.22 79 VAL A C 1
ATOM 563 O O . VAL A 1 79 ? -13.709 -1.989 -32.893 1.00 41.22 79 VAL A O 1
ATOM 566 N N . ALA A 1 80 ? -15.534 -1.714 -31.607 1.00 49.50 80 ALA A N 1
ATOM 567 C CA . ALA A 1 80 ? -14.855 -0.947 -30.576 1.00 49.50 80 ALA A CA 1
ATOM 568 C C . ALA A 1 80 ? -13.687 -1.811 -30.091 1.00 49.50 80 ALA A C 1
ATOM 570 O O . ALA A 1 80 ? -13.895 -2.982 -29.760 1.00 49.50 80 ALA A O 1
ATOM 571 N N . ALA A 1 81 ? -12.466 -1.274 -30.155 1.00 66.81 81 ALA A N 1
ATOM 572 C CA . ALA A 1 81 ? -11.286 -2.005 -29.720 1.00 66.81 81 ALA A CA 1
ATOM 573 C C . ALA A 1 81 ? -11.550 -2.562 -28.315 1.00 66.81 81 ALA A C 1
ATOM 575 O O . ALA A 1 81 ? -12.114 -1.861 -27.471 1.00 66.81 81 ALA A O 1
ATOM 576 N N . ALA A 1 82 ? -11.210 -3.834 -28.094 1.00 82.81 82 ALA A N 1
ATOM 577 C CA . ALA A 1 82 ? -11.396 -4.448 -26.788 1.00 82.81 82 ALA A CA 1
ATOM 578 C C . ALA A 1 82 ? -10.684 -3.591 -25.725 1.00 82.81 82 ALA A C 1
ATOM 580 O O . ALA A 1 82 ? -9.582 -3.097 -25.992 1.00 82.81 82 ALA A O 1
ATOM 581 N N . PRO A 1 83 ? -11.301 -3.383 -24.549 1.00 93.06 83 PRO A N 1
ATOM 582 C CA . PRO A 1 83 ? -10.711 -2.533 -23.530 1.00 93.06 83 PRO A CA 1
ATOM 583 C C . PRO A 1 83 ? -9.362 -3.098 -23.081 1.00 93.06 83 PRO A C 1
ATOM 585 O O . PRO A 1 83 ? -9.165 -4.317 -23.022 1.00 93.06 83 PRO A O 1
ATOM 588 N N . ARG A 1 84 ? -8.435 -2.205 -22.735 1.00 95.38 84 ARG A N 1
ATOM 589 C CA . ARG A 1 84 ? -7.127 -2.570 -22.189 1.00 95.38 84 ARG A CA 1
ATOM 590 C C . ARG A 1 84 ? -7.327 -3.225 -20.833 1.00 95.38 84 ARG A C 1
ATOM 592 O O . ARG A 1 84 ? -7.929 -2.633 -19.937 1.00 95.38 84 ARG A O 1
ATOM 599 N N . ARG A 1 85 ? -6.841 -4.452 -20.685 1.00 97.62 85 ARG A N 1
ATOM 600 C CA . ARG A 1 85 ? -6.950 -5.205 -19.435 1.00 97.62 85 ARG A CA 1
ATOM 601 C C . ARG A 1 85 ? -5.874 -4.727 -18.481 1.00 97.62 85 ARG A C 1
ATOM 603 O O . ARG A 1 85 ? -4.704 -4.725 -18.854 1.00 97.62 85 ARG A O 1
ATOM 610 N N . LEU A 1 86 ? -6.268 -4.357 -17.267 1.00 98.56 86 LEU A N 1
ATOM 611 C CA . LEU A 1 86 ? -5.336 -3.876 -16.249 1.00 98.56 86 LEU A CA 1
ATOM 612 C C . LEU A 1 86 ? -5.272 -4.829 -15.059 1.00 98.56 86 LEU A C 1
ATOM 614 O O . LEU A 1 86 ? -6.302 -5.326 -14.590 1.00 98.56 86 LEU A O 1
ATOM 618 N N . LEU A 1 87 ? -4.061 -5.018 -14.549 1.00 98.75 87 LEU A N 1
ATOM 619 C CA . LEU A 1 87 ? -3.781 -5.558 -13.227 1.00 98.75 87 LEU A CA 1
ATOM 620 C C . LEU A 1 87 ? -2.981 -4.515 -12.451 1.00 98.75 87 LEU A C 1
ATOM 622 O O . LEU A 1 87 ? -1.977 -4.026 -12.961 1.00 98.75 87 LEU A O 1
ATOM 626 N N . VAL A 1 88 ? -3.419 -4.173 -11.242 1.00 98.75 88 VAL A N 1
ATOM 627 C CA . VAL A 1 88 ? -2.705 -3.224 -10.374 1.00 98.75 88 VAL A CA 1
ATOM 628 C C . VAL A 1 88 ? -2.173 -3.968 -9.154 1.00 98.75 88 VAL A C 1
ATOM 630 O O . VAL A 1 88 ? -2.960 -4.587 -8.451 1.00 98.75 88 VAL A O 1
ATOM 633 N N . ASP A 1 89 ? -0.870 -3.927 -8.907 1.00 97.94 89 ASP A N 1
ATOM 634 C CA . ASP A 1 89 ? -0.247 -4.396 -7.666 1.00 97.94 89 ASP A CA 1
ATOM 635 C C . ASP A 1 89 ? 0.117 -3.168 -6.827 1.00 97.94 89 ASP A C 1
ATOM 637 O O . ASP A 1 89 ? 0.715 -2.232 -7.350 1.00 97.94 89 ASP A O 1
ATOM 641 N N . THR A 1 90 ? -0.301 -3.133 -5.570 1.00 95.38 90 THR A N 1
ATOM 642 C CA . THR A 1 90 ? -0.304 -1.931 -4.721 1.00 95.38 90 THR A CA 1
ATOM 643 C C . THR A 1 90 ? -0.003 -2.311 -3.282 1.00 95.38 90 THR A C 1
ATOM 645 O O . THR A 1 90 ? -0.338 -3.416 -2.861 1.00 95.38 90 THR A O 1
ATOM 648 N N . ASP A 1 91 ? 0.583 -1.420 -2.501 1.00 89.44 91 ASP A N 1
ATOM 649 C CA . ASP A 1 91 ? 0.733 -1.601 -1.059 1.00 89.44 91 ASP A CA 1
ATOM 650 C C . ASP A 1 91 ? -0.273 -0.775 -0.249 1.00 89.44 91 ASP A C 1
ATOM 652 O O . ASP A 1 91 ? -0.222 -0.774 0.979 1.00 89.44 91 ASP A O 1
ATOM 656 N N . MET A 1 92 ? -1.270 -0.181 -0.913 1.00 88.38 92 MET A N 1
ATOM 657 C CA . MET A 1 92 ? -2.434 0.468 -0.307 1.00 88.38 92 MET A CA 1
ATOM 658 C C . MET A 1 92 ? -2.065 1.596 0.683 1.00 88.38 92 MET A C 1
ATOM 660 O O . MET A 1 92 ? -2.754 1.780 1.702 1.00 88.38 92 MET A O 1
ATOM 664 N N . ASP A 1 93 ? -1.008 2.366 0.400 1.00 85.50 93 ASP A N 1
ATOM 665 C CA . ASP A 1 93 ? -0.792 3.692 0.986 1.00 85.50 93 ASP A CA 1
ATOM 666 C C . ASP A 1 93 ? -1.749 4.719 0.354 1.00 85.50 93 ASP A C 1
ATOM 668 O O . ASP A 1 93 ? -2.546 4.425 -0.536 1.00 85.50 93 ASP A O 1
ATOM 672 N N . THR A 1 94 ? -1.803 5.922 0.912 1.00 85.56 94 THR A N 1
ATOM 673 C CA . THR A 1 94 ? -2.756 6.955 0.541 1.00 85.56 94 THR A CA 1
ATOM 674 C C . THR A 1 94 ? -2.604 7.349 -0.926 1.00 85.56 94 THR A C 1
ATOM 676 O O . THR A 1 94 ? -3.619 7.519 -1.598 1.00 85.56 94 THR A O 1
ATOM 679 N N . ASP A 1 95 ? -1.384 7.460 -1.440 1.00 90.19 95 ASP A N 1
ATOM 680 C CA . ASP A 1 95 ? -1.075 7.690 -2.853 1.00 90.19 95 ASP A CA 1
ATOM 681 C C . ASP A 1 95 ? -1.593 6.576 -3.766 1.00 90.19 95 ASP A C 1
ATOM 683 O O . ASP A 1 95 ? -2.152 6.903 -4.825 1.00 90.19 95 ASP A O 1
ATOM 687 N N . ASP A 1 96 ? -1.544 5.310 -3.348 1.00 94.62 96 ASP A N 1
ATOM 688 C CA . ASP A 1 96 ? -2.188 4.217 -4.073 1.00 94.62 96 ASP A CA 1
ATOM 689 C C . ASP A 1 96 ? -3.702 4.375 -4.114 1.00 94.62 96 ASP A C 1
ATOM 691 O O . ASP A 1 96 ? -4.318 4.144 -5.153 1.00 94.62 96 ASP A O 1
ATOM 695 N N . LEU A 1 97 ? -4.343 4.778 -3.008 1.00 92.88 97 LEU A N 1
ATOM 696 C CA . LEU A 1 97 ? -5.800 4.982 -2.984 1.00 92.88 97 LEU A CA 1
ATOM 697 C C . LEU A 1 97 ? -6.205 6.042 -4.009 1.00 92.88 97 LEU A C 1
ATOM 699 O O . LEU A 1 97 ? -7.186 5.863 -4.739 1.00 92.88 97 LEU A O 1
ATOM 703 N N . LEU A 1 98 ? -5.437 7.134 -4.072 1.00 95.69 98 LEU A N 1
ATOM 704 C CA . LEU A 1 98 ? -5.619 8.193 -5.059 1.00 95.69 98 LEU A CA 1
ATOM 705 C C . LEU A 1 98 ? -5.444 7.641 -6.485 1.00 95.69 98 LEU A C 1
ATOM 707 O O . LEU A 1 98 ? -6.269 7.928 -7.359 1.00 95.69 98 LEU A O 1
ATOM 711 N N . ALA A 1 99 ? -4.427 6.804 -6.710 1.00 98.06 99 ALA A N 1
ATOM 712 C CA . ALA A 1 99 ? -4.144 6.186 -8.003 1.00 98.06 99 ALA A CA 1
ATOM 713 C C . ALA A 1 99 ? -5.251 5.215 -8.436 1.00 98.06 99 ALA A C 1
ATOM 715 O O . ALA A 1 99 ? -5.744 5.282 -9.563 1.00 98.06 99 ALA A O 1
ATOM 716 N N . LEU A 1 100 ? -5.695 4.343 -7.531 1.00 97.88 100 LEU A N 1
ATOM 717 C CA . LEU A 1 100 ? -6.765 3.379 -7.754 1.00 97.88 100 LEU A CA 1
ATOM 718 C C . LEU A 1 100 ? -8.074 4.083 -8.094 1.00 97.88 100 LEU A C 1
ATOM 720 O O . LEU A 1 100 ? -8.727 3.715 -9.069 1.00 97.88 100 LEU A O 1
ATOM 724 N N . LEU A 1 101 ? -8.459 5.113 -7.337 1.00 97.25 101 LEU A N 1
ATOM 725 C CA . LEU A 1 101 ? -9.673 5.873 -7.627 1.00 97.25 101 LEU A CA 1
ATOM 726 C C . LEU A 1 101 ? -9.563 6.607 -8.965 1.00 97.25 101 LEU A C 1
ATOM 728 O O . LEU A 1 101 ? -10.512 6.560 -9.747 1.00 97.25 101 LEU A O 1
ATOM 732 N N . TYR A 1 102 ? -8.404 7.180 -9.294 1.00 97.94 102 TYR A N 1
ATOM 733 C CA . TYR A 1 102 ? -8.155 7.753 -10.618 1.00 97.94 102 TYR A CA 1
ATOM 734 C C . TYR A 1 102 ? -8.328 6.713 -11.742 1.00 97.94 102 TYR A C 1
ATOM 736 O O . TYR A 1 102 ? -9.069 6.955 -12.696 1.00 97.94 102 TYR A O 1
ATOM 744 N N . ILE A 1 103 ? -7.745 5.515 -11.607 1.00 98.00 103 ILE A N 1
ATOM 745 C CA . ILE A 1 103 ? -7.887 4.419 -12.581 1.00 98.00 103 ILE A CA 1
ATOM 746 C C . ILE A 1 103 ? -9.354 3.985 -12.716 1.00 98.00 103 ILE A C 1
ATOM 748 O O . ILE A 1 103 ? -9.874 3.882 -13.830 1.00 98.00 103 ILE A O 1
ATOM 752 N N . LEU A 1 104 ? -10.047 3.750 -11.597 1.00 97.06 104 LEU A N 1
ATOM 753 C CA . LEU A 1 104 ? -11.425 3.243 -11.574 1.00 97.06 104 LEU A CA 1
ATOM 754 C C . LEU A 1 104 ? -12.447 4.239 -12.142 1.00 97.06 104 LEU A C 1
ATOM 756 O O . LEU A 1 104 ? -13.547 3.830 -12.526 1.00 97.06 104 LEU A O 1
ATOM 760 N N . LYS A 1 105 ? -12.096 5.527 -12.225 1.00 95.56 105 LYS A N 1
ATOM 761 C CA . LYS A 1 105 ? -12.938 6.573 -12.814 1.00 95.56 105 LYS A CA 1
ATOM 762 C C . LYS A 1 105 ? -12.972 6.560 -14.332 1.00 95.56 105 LYS A C 1
ATOM 764 O O . LYS A 1 105 ? -13.965 6.999 -14.926 1.00 95.56 105 LYS A O 1
ATOM 769 N N . HIS A 1 106 ? -11.944 6.026 -14.979 1.00 95.44 106 HIS A N 1
ATOM 770 C CA . HIS A 1 106 ? -11.929 5.943 -16.430 1.00 95.44 106 HIS A CA 1
ATOM 771 C C . HIS A 1 106 ? -12.956 4.941 -16.985 1.00 95.44 106 HIS A C 1
ATOM 773 O O . HIS A 1 106 ? -13.536 4.114 -16.281 1.00 95.44 106 HIS A O 1
ATOM 779 N N . SER A 1 107 ? -13.265 5.071 -18.279 1.00 92.62 107 SER A N 1
ATOM 780 C CA . SER A 1 107 ? -14.298 4.259 -18.924 1.00 92.62 107 SER A CA 1
ATOM 781 C C . SER A 1 107 ? -13.893 2.788 -18.970 1.00 92.62 107 SER A C 1
ATOM 783 O O . SER A 1 107 ? -12.832 2.466 -19.489 1.00 92.62 107 SER A O 1
ATOM 785 N N . ARG A 1 108 ? -14.789 1.882 -18.555 1.00 91.19 108 ARG A N 1
ATOM 786 C CA . ARG A 1 108 ? -14.571 0.423 -18.661 1.00 91.19 108 ARG A CA 1
ATOM 787 C C . ARG A 1 108 ? -14.419 -0.066 -20.103 1.00 91.19 108 ARG A C 1
ATOM 789 O O . ARG A 1 108 ? -13.854 -1.121 -20.343 1.00 91.19 108 ARG A O 1
ATOM 796 N N . SER A 1 109 ? -14.943 0.704 -21.059 1.00 91.69 109 SER A N 1
ATOM 797 C CA . SER A 1 109 ? -14.767 0.459 -22.494 1.00 91.69 109 SER A CA 1
ATOM 798 C C . SER A 1 109 ? -13.356 0.777 -22.992 1.00 91.69 109 SER A C 1
ATOM 800 O O . SER A 1 109 ? -13.032 0.452 -24.125 1.00 91.69 109 SER A O 1
ATOM 802 N N . GLU A 1 110 ? -12.552 1.458 -22.178 1.00 93.69 110 GLU A N 1
ATOM 803 C CA . GLU A 1 110 ? -11.176 1.841 -22.484 1.00 93.69 110 GLU A CA 1
ATOM 804 C C . GLU A 1 110 ? -10.197 1.069 -21.593 1.00 93.69 110 GLU A C 1
ATOM 806 O O . GLU A 1 110 ? -9.290 0.420 -22.106 1.00 93.69 110 GLU A O 1
ATOM 811 N N . PHE A 1 111 ? -10.436 1.075 -20.278 1.00 96.19 111 PHE A N 1
ATOM 812 C CA . PHE A 1 111 ? -9.618 0.406 -19.270 1.00 96.19 111 PHE A CA 1
ATOM 813 C C . PHE A 1 111 ? -10.470 -0.521 -18.407 1.00 96.19 111 PHE A C 1
ATOM 815 O O . PHE A 1 111 ? -11.365 -0.093 -17.678 1.00 96.19 111 PHE A O 1
ATOM 822 N N . ASP A 1 112 ? -10.167 -1.807 -18.467 1.00 96.38 112 ASP A N 1
ATOM 823 C CA . ASP A 1 112 ? -10.892 -2.871 -17.791 1.00 96.38 112 ASP A CA 1
ATOM 824 C C . ASP A 1 112 ? -9.988 -3.491 -16.725 1.00 96.38 112 ASP A C 1
ATOM 826 O O . ASP A 1 112 ? -9.221 -4.423 -16.977 1.00 96.38 112 ASP A O 1
ATOM 830 N N . VAL A 1 113 ? -10.043 -2.912 -15.522 1.00 98.50 113 VAL A N 1
ATOM 831 C CA . VAL A 1 113 ? -9.339 -3.436 -14.343 1.00 98.50 113 VAL A CA 1
ATOM 832 C C . VAL A 1 113 ? -9.885 -4.821 -14.024 1.00 98.50 113 VAL A C 1
ATOM 834 O O . VAL A 1 113 ? -11.046 -4.941 -13.635 1.00 98.50 113 VAL A O 1
ATOM 837 N N . LYS A 1 114 ? -9.059 -5.853 -14.193 1.00 98.50 114 LYS A N 1
ATOM 838 C CA . LYS A 1 114 ? -9.411 -7.257 -13.942 1.00 98.50 114 LYS A CA 1
ATOM 839 C C . LYS A 1 114 ? -9.082 -7.690 -12.531 1.00 98.50 114 LYS A C 1
ATOM 841 O O . LYS A 1 114 ? -9.866 -8.405 -11.907 1.00 98.50 114 LYS A O 1
ATOM 846 N N . ALA A 1 115 ? -7.936 -7.241 -12.045 1.00 98.62 115 ALA A N 1
ATOM 847 C CA . ALA A 1 115 ? -7.423 -7.629 -10.754 1.00 98.62 115 ALA A CA 1
ATOM 848 C C . ALA A 1 115 ? -6.693 -6.475 -10.081 1.00 98.62 115 ALA A C 1
ATOM 850 O O . ALA A 1 115 ? -6.077 -5.640 -10.744 1.00 98.62 115 ALA A O 1
ATOM 851 N N . ILE A 1 116 ? -6.760 -6.475 -8.756 1.00 98.69 116 ILE A N 1
ATOM 852 C CA . ILE A 1 116 ? -5.914 -5.656 -7.901 1.00 98.69 116 ILE A CA 1
ATOM 853 C C . ILE A 1 116 ? -5.276 -6.589 -6.874 1.00 98.69 116 ILE A C 1
ATOM 855 O O . ILE A 1 116 ? -5.973 -7.368 -6.222 1.00 98.69 116 ILE A O 1
ATOM 859 N N . THR A 1 117 ? -3.962 -6.561 -6.752 1.00 96.81 117 THR A N 1
ATOM 860 C CA . THR A 1 117 ? -3.212 -7.368 -5.794 1.00 96.81 117 THR A CA 1
ATOM 861 C C . THR A 1 117 ? -2.511 -6.481 -4.786 1.00 96.81 117 THR A C 1
ATOM 863 O O . THR A 1 117 ? -2.138 -5.357 -5.099 1.00 96.81 117 THR A O 1
ATOM 866 N N . ILE A 1 118 ? -2.401 -6.972 -3.555 1.00 91.44 118 ILE A N 1
ATOM 867 C CA . ILE A 1 118 ? -1.822 -6.219 -2.447 1.00 91.44 118 ILE A CA 1
ATOM 868 C C . ILE A 1 118 ? -0.467 -6.814 -2.092 1.00 91.44 118 ILE A C 1
ATOM 870 O O . ILE A 1 118 ? -0.370 -8.020 -1.835 1.00 91.44 118 ILE A O 1
ATOM 874 N N . ASN A 1 119 ? 0.561 -5.976 -2.051 1.00 85.19 119 ASN A N 1
ATOM 875 C CA . ASN A 1 119 ? 1.842 -6.321 -1.469 1.00 85.19 119 ASN A CA 1
ATOM 876 C C . ASN A 1 119 ? 1.854 -5.909 0.011 1.00 85.19 119 ASN A C 1
ATOM 878 O O . ASN A 1 119 ? 1.637 -4.755 0.355 1.00 85.19 119 ASN A O 1
ATOM 882 N N . ALA A 1 120 ? 2.042 -6.884 0.893 1.00 76.88 120 ALA A N 1
ATOM 883 C CA . ALA A 1 120 ? 1.954 -6.728 2.344 1.00 76.88 120 ALA A CA 1
ATOM 884 C C . ALA A 1 120 ? 3.335 -6.626 3.018 1.00 76.88 120 ALA A C 1
ATOM 886 O O . ALA A 1 120 ? 3.431 -6.634 4.244 1.00 76.88 120 ALA A O 1
ATOM 887 N N . ASN A 1 121 ? 4.419 -6.545 2.238 1.00 72.75 121 ASN A N 1
ATOM 888 C CA . ASN A 1 121 ? 5.769 -6.303 2.745 1.00 72.75 121 ASN A CA 1
ATOM 889 C C . ASN A 1 121 ? 6.162 -4.815 2.726 1.00 72.75 121 ASN A C 1
ATOM 891 O O . ASN A 1 121 ? 7.349 -4.503 2.807 1.00 72.75 121 ASN A O 1
ATOM 895 N N . GLU A 1 122 ? 5.163 -3.934 2.635 1.00 74.62 122 GLU A N 1
ATOM 896 C CA . GLU A 1 122 ? 5.270 -2.476 2.529 1.00 74.62 122 GLU A CA 1
ATOM 897 C C . GLU A 1 122 ? 4.206 -1.772 3.388 1.00 74.62 122 GLU A C 1
ATOM 899 O O . GLU A 1 122 ? 3.843 -2.295 4.434 1.00 74.62 122 GLU A O 1
ATOM 904 N N . TRP A 1 123 ? 3.724 -0.573 3.055 1.00 71.75 123 TRP A N 1
ATOM 905 C CA . TRP A 1 123 ? 3.076 0.346 3.998 1.00 71.75 123 TRP A CA 1
ATOM 906 C C . TRP A 1 123 ? 1.794 -0.132 4.685 1.00 71.75 123 TRP A C 1
ATOM 908 O O . TRP A 1 123 ? 1.379 0.496 5.667 1.00 71.75 123 TRP A O 1
ATOM 918 N N . SER A 1 124 ? 1.150 -1.199 4.211 1.00 70.94 124 SER A N 1
ATOM 919 C CA . SER A 1 124 ? -0.137 -1.643 4.739 1.00 70.94 124 SER A CA 1
ATOM 920 C C . SER A 1 124 ? -0.132 -2.968 5.499 1.00 70.94 124 SER A C 1
ATOM 922 O O . SER A 1 124 ? 0.523 -3.944 5.149 1.00 70.94 124 SER A O 1
ATOM 924 N N . ASP A 1 125 ? -0.983 -3.008 6.528 1.00 71.69 125 ASP A N 1
ATOM 925 C CA . ASP A 1 125 ? -1.521 -4.242 7.103 1.00 71.69 125 ASP A CA 1
ATOM 926 C C . ASP A 1 125 ? -2.456 -4.898 6.081 1.00 71.69 125 ASP A C 1
ATOM 928 O O . ASP A 1 125 ? -3.474 -4.313 5.692 1.00 71.69 125 ASP A O 1
ATOM 932 N N . ALA A 1 126 ? -2.140 -6.129 5.684 1.00 74.62 126 ALA A N 1
ATOM 933 C CA . ALA A 1 126 ? -2.877 -6.887 4.679 1.00 74.62 126 ALA A CA 1
ATOM 934 C C . ALA A 1 126 ? -4.389 -6.965 4.936 1.00 74.62 126 ALA A C 1
ATOM 936 O O . ALA A 1 126 ? -5.198 -6.792 4.019 1.00 74.62 126 ALA A O 1
ATOM 937 N N . GLY A 1 127 ? -4.804 -7.225 6.176 1.00 75.88 127 GLY A N 1
ATOM 938 C CA . GLY A 1 127 ? -6.212 -7.398 6.504 1.00 75.88 127 GLY A CA 1
ATOM 939 C C . GLY A 1 127 ? -6.982 -6.085 6.446 1.00 75.88 127 GLY A C 1
ATOM 940 O O . GLY A 1 127 ? -8.135 -6.050 5.993 1.00 75.88 127 GLY A O 1
ATOM 941 N N . HIS A 1 128 ? -6.349 -4.989 6.862 1.00 77.81 128 HIS A N 1
ATOM 942 C CA . HIS A 1 128 ? -6.911 -3.649 6.715 1.00 77.81 128 HIS A CA 1
ATOM 943 C C . HIS A 1 128 ? -6.931 -3.213 5.246 1.00 77.81 128 HIS A C 1
ATOM 945 O O . HIS A 1 128 ? -7.973 -2.736 4.792 1.00 77.81 128 HIS A O 1
ATOM 951 N N . ALA A 1 129 ? -5.853 -3.456 4.500 1.00 83.00 129 ALA A N 1
ATOM 952 C CA . ALA A 1 129 ? -5.695 -3.141 3.084 1.00 83.00 129 ALA A CA 1
ATOM 953 C C . ALA A 1 129 ? -6.747 -3.827 2.210 1.00 83.00 129 ALA A C 1
ATOM 955 O O . ALA A 1 129 ? -7.468 -3.165 1.465 1.00 83.00 129 ALA A O 1
ATOM 956 N N . VAL A 1 130 ? -6.926 -5.144 2.358 1.00 88.12 130 VAL A N 1
ATOM 957 C CA . VAL A 1 130 ? -7.926 -5.907 1.593 1.00 88.12 130 VAL A CA 1
ATOM 958 C C . VAL A 1 130 ? -9.331 -5.383 1.872 1.00 88.12 130 VAL A C 1
ATOM 960 O O . VAL A 1 130 ? -10.132 -5.175 0.961 1.00 88.12 130 VAL A O 1
ATOM 963 N N . ASN A 1 131 ? -9.649 -5.156 3.145 1.00 86.38 131 ASN A N 1
ATOM 964 C CA . ASN A 1 131 ? -10.951 -4.639 3.534 1.00 86.38 131 ASN A CA 1
ATOM 965 C C . ASN A 1 131 ? -11.191 -3.207 3.036 1.00 86.38 131 ASN A C 1
ATOM 967 O O . ASN A 1 131 ? -12.323 -2.869 2.696 1.00 86.38 131 ASN A O 1
ATOM 971 N N . HIS A 1 132 ? -10.149 -2.380 3.001 1.00 88.69 132 HIS A N 1
ATOM 972 C CA . HIS A 1 132 ? -10.192 -1.043 2.430 1.00 88.69 132 HIS A CA 1
ATOM 973 C C . HIS A 1 132 ? -10.475 -1.098 0.932 1.00 88.69 132 HIS A C 1
ATOM 975 O O . HIS A 1 132 ? -11.416 -0.466 0.453 1.00 88.69 132 HIS A O 1
ATOM 981 N N . LEU A 1 133 ? -9.732 -1.931 0.211 1.00 93.94 133 LEU A N 1
ATOM 982 C CA . LEU A 1 133 ? -9.920 -2.132 -1.213 1.00 93.94 133 LEU A CA 1
ATOM 983 C C . LEU A 1 133 ? -11.332 -2.636 -1.536 1.00 93.94 133 LEU A C 1
ATOM 985 O O . LEU A 1 133 ? -11.962 -2.129 -2.459 1.00 93.94 133 LEU A O 1
ATOM 989 N N . TYR A 1 134 ? -11.876 -3.576 -0.758 1.00 93.25 134 TYR A N 1
ATOM 990 C CA . TYR A 1 134 ? -13.265 -4.018 -0.921 1.00 93.25 134 TYR A CA 1
ATOM 991 C C . TYR A 1 134 ? -14.281 -2.897 -0.729 1.00 93.25 134 TYR A C 1
ATOM 993 O O . TYR A 1 134 ? -15.239 -2.819 -1.493 1.00 93.25 134 TYR A O 1
ATOM 1001 N N . ASP A 1 135 ? -14.074 -2.020 0.248 1.00 90.81 135 ASP A N 1
ATOM 1002 C CA . ASP A 1 135 ? -14.973 -0.896 0.498 1.00 90.81 135 ASP A CA 1
ATOM 1003 C C . ASP A 1 135 ? -14.887 0.154 -0.639 1.00 90.81 135 ASP A C 1
ATOM 1005 O O . ASP A 1 135 ? -15.920 0.661 -1.086 1.00 90.81 135 ASP A O 1
ATOM 1009 N N . ILE A 1 136 ? -13.690 0.404 -1.194 1.00 94.06 136 ILE A N 1
ATOM 1010 C CA . ILE A 1 136 ? -13.491 1.231 -2.402 1.00 94.06 136 ILE A CA 1
ATOM 1011 C C . ILE A 1 136 ? -14.179 0.607 -3.617 1.00 94.06 136 ILE A C 1
ATOM 1013 O O . ILE A 1 136 ? -14.931 1.280 -4.323 1.00 94.06 136 ILE A O 1
ATOM 1017 N N . LEU A 1 137 ? -13.948 -0.680 -3.876 1.00 95.69 137 LEU A N 1
ATOM 1018 C CA . LEU A 1 137 ? -14.541 -1.377 -5.015 1.00 95.69 137 LEU A CA 1
ATOM 1019 C C . LEU A 1 137 ? -16.063 -1.391 -4.914 1.00 95.69 137 LEU A C 1
ATOM 1021 O O . LEU A 1 137 ? -16.737 -1.129 -5.907 1.00 95.69 137 LEU A O 1
ATOM 1025 N N . TYR A 1 138 ? -16.609 -1.613 -3.722 1.00 93.06 138 TYR A N 1
ATOM 1026 C CA . TYR A 1 138 ? -18.045 -1.542 -3.494 1.00 93.06 138 TYR A CA 1
ATOM 1027 C C . TYR A 1 138 ? -18.590 -0.131 -3.764 1.00 93.06 138 TYR A C 1
ATOM 1029 O O . TYR A 1 138 ? -19.556 0.012 -4.517 1.00 93.06 138 TYR A O 1
ATOM 1037 N N . MET A 1 139 ? -17.932 0.921 -3.252 1.00 92.31 139 MET A N 1
ATOM 1038 C CA . MET A 1 139 ? -18.284 2.315 -3.559 1.00 92.31 139 MET A CA 1
ATOM 1039 C C . MET A 1 139 ? -18.315 2.565 -5.072 1.00 92.31 139 MET A C 1
ATOM 1041 O O . MET A 1 139 ? -19.274 3.139 -5.586 1.00 92.31 139 MET A O 1
ATOM 1045 N N . MET A 1 140 ? -17.310 2.081 -5.801 1.00 93.81 140 MET A N 1
ATOM 1046 C CA . MET A 1 140 ? -17.184 2.260 -7.251 1.00 93.81 140 MET A CA 1
ATOM 1047 C C . MET A 1 140 ? -18.071 1.306 -8.075 1.00 93.81 140 MET A C 1
ATOM 1049 O O . MET A 1 140 ? -18.072 1.361 -9.310 1.00 93.81 140 MET A O 1
ATOM 1053 N N . GLY A 1 141 ? -18.846 0.421 -7.434 1.00 92.38 141 GLY A N 1
ATOM 1054 C CA . GLY A 1 141 ? -19.644 -0.603 -8.113 1.00 92.38 141 GLY A CA 1
ATOM 1055 C C . GLY A 1 141 ? -18.776 -1.559 -8.938 1.00 92.38 141 GLY A C 1
ATOM 1056 O O . GLY A 1 141 ? -19.092 -1.840 -10.103 1.00 92.38 141 GLY A O 1
ATOM 1057 N N . ARG A 1 142 ? -17.649 -1.973 -8.352 1.00 94.62 142 ARG A N 1
ATOM 1058 C CA . ARG A 1 142 ? -16.566 -2.778 -8.932 1.00 94.62 142 ARG A CA 1
ATOM 1059 C C . ARG A 1 142 ? -16.283 -4.066 -8.163 1.00 94.62 142 ARG A C 1
ATOM 1061 O O . ARG A 1 142 ? -15.159 -4.560 -8.147 1.00 94.62 142 ARG A O 1
ATOM 1068 N N . ASP A 1 143 ? -17.315 -4.661 -7.571 1.00 92.38 143 ASP A N 1
ATOM 1069 C CA . ASP A 1 143 ? -17.197 -5.989 -6.959 1.00 92.38 143 ASP A CA 1
ATOM 1070 C C . ASP A 1 143 ? -16.802 -7.093 -7.959 1.00 92.38 143 ASP A C 1
ATOM 1072 O O . ASP A 1 143 ? -16.411 -8.177 -7.535 1.00 92.38 143 ASP A O 1
ATOM 1076 N N . ASP A 1 144 ? -16.850 -6.813 -9.270 1.00 94.75 144 ASP A N 1
ATOM 1077 C CA . ASP A 1 144 ? -16.334 -7.676 -10.338 1.00 94.75 144 ASP A CA 1
ATOM 1078 C C . ASP A 1 144 ? -14.804 -7.835 -10.335 1.00 94.75 144 ASP A C 1
ATOM 1080 O O . ASP A 1 144 ? -14.297 -8.797 -10.909 1.00 94.75 144 ASP A O 1
ATOM 1084 N N . VAL A 1 145 ? -14.062 -6.923 -9.696 1.00 98.19 145 VAL A N 1
ATOM 1085 C CA . VAL A 1 145 ? -12.593 -6.951 -9.675 1.00 98.19 145 VAL A CA 1
ATOM 1086 C C . VAL A 1 145 ? -12.089 -8.021 -8.706 1.00 98.19 145 VAL A C 1
ATOM 1088 O O . VAL A 1 145 ? -12.434 -8.027 -7.513 1.00 98.19 145 VAL A O 1
ATOM 1091 N N . ALA A 1 146 ? -11.239 -8.917 -9.212 1.00 98.25 146 ALA A N 1
ATOM 1092 C CA . ALA A 1 146 ? -10.557 -9.915 -8.399 1.00 98.25 146 ALA A CA 1
ATOM 1093 C C . ALA A 1 146 ? -9.538 -9.238 -7.474 1.00 98.25 146 ALA A C 1
ATOM 1095 O O . ALA A 1 146 ? -8.846 -8.310 -7.883 1.00 98.25 146 ALA A O 1
ATOM 1096 N N . VAL A 1 147 ? -9.447 -9.700 -6.226 1.00 97.62 147 VAL A N 1
ATOM 1097 C CA . VAL A 1 147 ? -8.498 -9.152 -5.250 1.00 97.62 147 VAL A CA 1
ATOM 1098 C C . VAL A 1 147 ? -7.635 -10.265 -4.693 1.00 97.62 147 VAL A C 1
ATOM 1100 O O . VAL A 1 147 ? -8.172 -11.250 -4.180 1.00 97.62 147 VAL A O 1
ATOM 1103 N N . GLY A 1 148 ? -6.322 -10.090 -4.797 1.00 94.19 148 GLY A N 1
ATOM 1104 C CA . GLY A 1 148 ? -5.323 -10.968 -4.196 1.00 94.19 148 GLY A CA 1
ATOM 1105 C C . GLY A 1 148 ? -4.500 -10.230 -3.145 1.00 94.19 148 GLY A C 1
ATOM 1106 O O . GLY A 1 148 ? -4.371 -9.014 -3.206 1.00 94.19 148 GLY A O 1
ATOM 1107 N N . VAL A 1 149 ? -3.936 -10.951 -2.187 1.00 89.19 149 VAL A N 1
ATOM 1108 C CA . VAL A 1 149 ? -2.970 -10.413 -1.214 1.00 89.19 149 VAL A CA 1
ATOM 1109 C C . VAL A 1 149 ? -1.716 -11.276 -1.219 1.00 89.19 149 VAL A C 1
ATOM 1111 O O . VAL A 1 149 ? -1.820 -12.456 -1.551 1.00 89.19 149 VAL A O 1
ATOM 1114 N N . GLY A 1 150 ? -0.548 -10.718 -0.905 1.00 84.44 150 GLY A N 1
ATOM 1115 C CA . GLY A 1 150 ? 0.687 -11.488 -0.735 1.00 84.44 150 GLY A CA 1
ATOM 1116 C C . GLY A 1 150 ? 0.444 -12.800 0.025 1.00 84.44 150 GLY A C 1
ATOM 1117 O O . GLY A 1 150 ? -0.360 -12.850 0.949 1.00 84.44 150 GLY A O 1
ATOM 1118 N N . GLY A 1 151 ? 1.060 -13.885 -0.429 1.00 72.19 151 GLY A N 1
ATOM 1119 C CA . GLY A 1 151 ? 0.930 -15.210 0.159 1.00 72.19 151 GLY A CA 1
ATOM 1120 C C . GLY A 1 151 ? 1.739 -15.401 1.444 1.00 72.19 151 GLY A C 1
ATOM 1121 O O . GLY A 1 151 ? 2.819 -14.833 1.628 1.00 72.19 151 GLY A O 1
ATOM 1122 N N . ASP A 1 152 ? 1.230 -16.277 2.309 1.00 63.94 152 ASP A N 1
ATOM 1123 C CA . ASP A 1 152 ? 1.906 -16.705 3.533 1.00 63.94 152 ASP A CA 1
ATOM 1124 C C . ASP A 1 152 ? 3.035 -17.697 3.215 1.00 63.94 152 ASP A C 1
ATOM 1126 O O . ASP A 1 152 ? 2.932 -18.557 2.337 1.00 63.94 152 ASP A O 1
ATOM 1130 N N . GLY A 1 153 ? 4.113 -17.635 3.991 1.00 62.28 153 GLY A N 1
ATOM 1131 C CA . GLY A 1 153 ? 5.227 -18.573 3.887 1.00 62.28 153 GLY A CA 1
ATOM 1132 C C . GLY A 1 153 ? 6.420 -18.024 3.117 1.00 62.28 153 GLY A C 1
ATOM 1133 O O . GLY A 1 153 ? 6.481 -16.849 2.759 1.00 62.28 153 GLY A O 1
ATOM 1134 N N . GLY A 1 154 ? 7.414 -18.888 2.931 1.00 68.38 154 GLY A N 1
ATOM 1135 C CA . GLY A 1 154 ? 8.708 -18.480 2.418 1.00 68.38 154 GLY A CA 1
ATOM 1136 C C . GLY A 1 154 ? 9.283 -19.404 1.362 1.00 68.38 154 GLY A C 1
ATOM 1137 O O . GLY A 1 154 ? 8.832 -20.537 1.165 1.00 68.38 154 GLY A O 1
ATOM 1138 N N . ILE A 1 155 ? 10.319 -18.904 0.701 1.00 74.62 155 ILE A N 1
ATOM 1139 C CA . ILE A 1 155 ? 11.186 -19.689 -0.169 1.00 74.62 155 ILE A CA 1
ATOM 1140 C C . ILE A 1 155 ? 11.782 -20.836 0.647 1.00 74.62 155 ILE A C 1
ATOM 1142 O O . ILE A 1 155 ? 12.245 -20.658 1.777 1.00 74.62 155 ILE A O 1
ATOM 1146 N N . SER A 1 156 ? 11.748 -22.043 0.081 1.00 75.56 156 SER A N 1
ATOM 1147 C CA . SER A 1 156 ? 12.314 -23.206 0.759 1.00 75.56 156 SER A CA 1
ATOM 1148 C C . SER A 1 156 ? 13.794 -22.990 1.060 1.00 75.56 156 SER A C 1
ATOM 1150 O O . SER A 1 156 ? 14.465 -22.193 0.403 1.00 75.56 156 SER A O 1
ATOM 1152 N N . GLY A 1 157 ? 14.341 -23.796 1.976 1.00 69.00 157 GLY A N 1
ATOM 1153 C CA . GLY A 1 157 ? 15.784 -23.877 2.154 1.00 69.00 157 GLY A CA 1
ATOM 1154 C C . GLY A 1 157 ? 16.478 -23.918 0.792 1.00 69.00 157 GLY A C 1
ATOM 1155 O O . GLY A 1 157 ? 17.282 -23.033 0.529 1.00 69.00 157 GLY A O 1
ATOM 1156 N N . ALA A 1 158 ? 16.119 -24.857 -0.092 1.00 72.50 158 ALA A N 1
ATOM 1157 C CA . ALA A 1 158 ? 16.681 -25.083 -1.435 1.00 72.50 158 ALA A CA 1
ATOM 1158 C C . ALA A 1 158 ? 16.694 -23.866 -2.386 1.00 72.50 158 ALA A C 1
ATOM 1160 O O . ALA A 1 158 ? 17.449 -23.882 -3.352 1.00 72.50 158 ALA A O 1
ATOM 1161 N N . GLY A 1 159 ? 15.931 -22.807 -2.108 1.00 75.69 159 GLY A N 1
ATOM 1162 C CA . GLY A 1 159 ? 15.699 -21.718 -3.059 1.00 75.69 159 GLY A CA 1
ATOM 1163 C C . GLY A 1 159 ? 14.482 -21.959 -3.956 1.00 75.69 159 GLY A C 1
ATOM 1164 O O . GLY A 1 159 ? 14.173 -21.116 -4.793 1.00 75.69 159 GLY A O 1
ATOM 1165 N N . ASP A 1 160 ? 13.768 -23.077 -3.773 1.00 80.62 160 ASP A N 1
ATOM 1166 C CA . ASP A 1 160 ? 12.533 -23.347 -4.508 1.00 80.62 160 ASP A CA 1
ATOM 1167 C C . ASP A 1 160 ? 11.424 -22.400 -4.047 1.00 80.62 160 ASP A C 1
ATOM 1169 O O . ASP A 1 160 ? 11.081 -22.359 -2.856 1.00 80.62 160 ASP A O 1
ATOM 1173 N N . VAL A 1 161 ? 10.851 -21.678 -5.009 1.00 82.38 161 VAL A N 1
ATOM 1174 C CA . VAL A 1 161 ? 9.677 -20.826 -4.817 1.00 82.38 161 VAL A CA 1
ATOM 1175 C C . VAL A 1 161 ? 8.427 -21.685 -4.973 1.00 82.38 161 VAL A C 1
ATOM 1177 O O . VAL A 1 161 ? 8.197 -22.280 -6.027 1.00 82.38 161 VAL A O 1
ATOM 1180 N N . ARG A 1 162 ? 7.610 -21.768 -3.922 1.00 80.94 162 ARG A N 1
ATOM 1181 C CA . ARG A 1 162 ? 6.303 -22.432 -4.001 1.00 80.94 162 ARG A CA 1
ATOM 1182 C C . ARG A 1 162 ? 5.258 -21.472 -4.589 1.00 80.94 162 ARG A C 1
ATOM 1184 O O . ARG A 1 162 ? 5.421 -20.263 -4.465 1.00 80.94 162 ARG A O 1
ATOM 1191 N N . PRO A 1 163 ? 4.181 -21.972 -5.214 1.00 76.38 163 PRO A N 1
ATOM 1192 C CA . PRO A 1 163 ? 3.019 -21.138 -5.506 1.00 76.38 163 PRO A CA 1
ATOM 1193 C C . PRO A 1 163 ? 2.448 -20.554 -4.209 1.00 76.38 163 PRO A C 1
ATOM 1195 O O . PRO A 1 163 ? 2.512 -21.216 -3.172 1.00 76.38 163 PRO A O 1
ATOM 1198 N N . ASP A 1 164 ? 1.868 -19.355 -4.286 1.00 79.38 164 ASP A N 1
ATOM 1199 C CA . ASP A 1 164 ? 1.090 -18.749 -3.194 1.00 79.38 164 ASP A CA 1
ATOM 1200 C C . ASP A 1 164 ? 1.878 -18.456 -1.902 1.00 79.38 164 ASP A C 1
ATOM 1202 O O . ASP A 1 164 ? 1.292 -18.401 -0.823 1.00 79.38 164 ASP A O 1
ATOM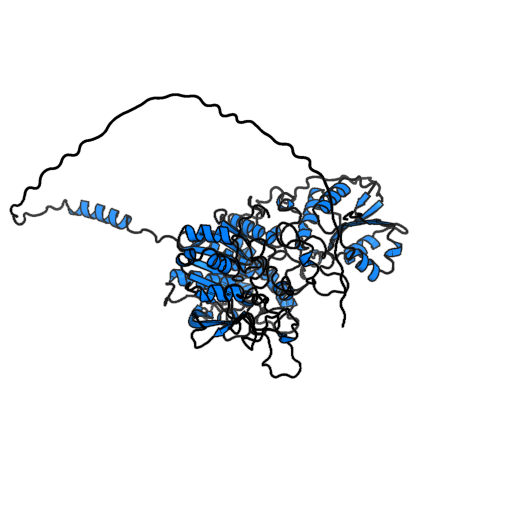 1206 N N . VAL A 1 165 ? 3.195 -18.252 -2.010 1.00 75.75 165 VAL A N 1
ATOM 1207 C CA . VAL A 1 165 ? 4.056 -17.795 -0.904 1.00 75.75 165 VAL A CA 1
ATOM 1208 C C . VAL A 1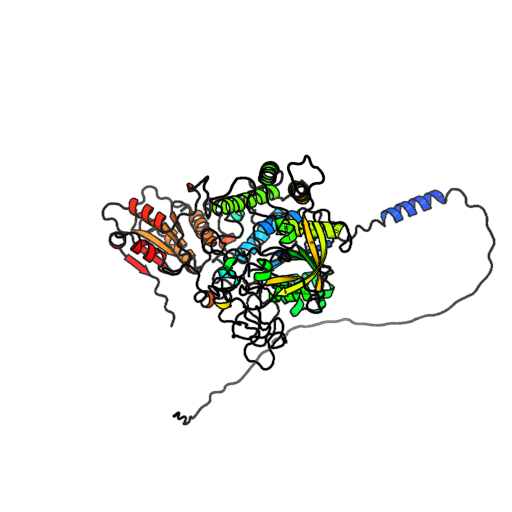 165 ? 4.571 -16.395 -1.168 1.00 75.75 165 VAL A C 1
ATOM 1210 O O . VAL A 1 165 ? 4.671 -15.994 -2.324 1.00 75.75 165 VAL A O 1
ATOM 1213 N N . GLY A 1 166 ? 4.998 -15.707 -0.113 1.00 71.69 166 GLY A N 1
ATOM 1214 C CA . GLY A 1 166 ? 5.669 -14.421 -0.214 1.00 71.69 166 GLY A CA 1
ATOM 1215 C C . GLY A 1 166 ? 4.746 -13.251 -0.538 1.00 71.69 166 GLY A C 1
ATOM 1216 O O . GLY A 1 166 ? 3.630 -13.418 -1.004 1.00 71.69 166 GLY A O 1
ATOM 1217 N N . GLY A 1 167 ? 5.235 -12.036 -0.307 1.00 68.12 167 GLY A N 1
ATOM 1218 C CA . GLY A 1 167 ? 4.414 -10.822 -0.358 1.00 68.12 167 GLY A CA 1
ATOM 1219 C C . GLY A 1 167 ? 4.055 -10.278 1.024 1.00 68.12 167 GLY A C 1
ATOM 1220 O O . GLY A 1 167 ? 3.594 -9.157 1.104 1.00 68.12 167 GLY A O 1
ATOM 1221 N N . TYR A 1 168 ? 4.345 -11.002 2.111 1.00 69.62 168 TYR A N 1
ATOM 1222 C CA . TYR A 1 168 ? 4.502 -10.426 3.464 1.00 69.62 168 TYR A CA 1
ATOM 1223 C C . TYR A 1 168 ? 5.964 -10.157 3.829 1.00 69.62 168 TYR A C 1
ATOM 1225 O O . TYR A 1 168 ? 6.271 -9.361 4.713 1.00 69.62 168 TYR A O 1
ATOM 1233 N N . LEU A 1 169 ? 6.882 -10.842 3.145 1.00 71.44 169 LEU A N 1
ATOM 1234 C CA . LEU A 1 169 ? 8.320 -10.728 3.339 1.00 71.44 169 LEU A CA 1
ATOM 1235 C C . LEU A 1 169 ? 9.008 -10.558 1.976 1.00 71.44 169 LEU A C 1
ATOM 1237 O O . LEU A 1 169 ? 8.641 -11.271 1.029 1.00 71.44 169 LEU A O 1
ATOM 1241 N N . PRO A 1 170 ? 10.015 -9.669 1.872 1.00 75.81 170 PRO A N 1
ATOM 1242 C CA . PRO A 1 170 ? 10.894 -9.590 0.704 1.00 75.81 170 PRO A CA 1
ATOM 1243 C C . PRO A 1 170 ? 11.536 -10.949 0.393 1.00 75.81 170 PRO A C 1
ATOM 1245 O O . PRO A 1 170 ? 11.812 -11.716 1.315 1.00 75.81 170 PRO A O 1
ATOM 1248 N N . LEU A 1 171 ? 11.829 -11.250 -0.876 1.00 79.06 171 LEU A N 1
ATOM 1249 C CA . LEU A 1 171 ? 12.451 -12.499 -1.344 1.00 79.06 171 LEU A CA 1
ATOM 1250 C C . LEU A 1 171 ? 13.729 -12.836 -0.577 1.00 79.06 171 LEU A C 1
ATOM 1252 O O . LEU A 1 171 ? 14.005 -13.999 -0.290 1.00 79.06 171 LEU A O 1
ATOM 1256 N N . ILE A 1 172 ? 14.505 -11.817 -0.225 1.00 69.69 172 ILE A N 1
ATOM 1257 C CA . ILE A 1 172 ? 15.747 -11.974 0.529 1.00 69.69 172 ILE A CA 1
ATOM 1258 C C . ILE A 1 172 ? 15.514 -12.369 1.999 1.00 69.69 172 ILE A C 1
ATOM 1260 O O . ILE A 1 172 ? 16.360 -13.020 2.606 1.00 69.69 172 ILE A O 1
ATOM 1264 N N . ASP A 1 173 ? 14.333 -12.086 2.546 1.00 65.69 173 ASP A N 1
ATOM 1265 C CA . ASP A 1 173 ? 14.024 -12.148 3.976 1.00 65.69 173 ASP A CA 1
ATOM 1266 C C . ASP A 1 173 ? 13.037 -13.264 4.361 1.00 65.69 173 ASP A C 1
ATOM 1268 O O . ASP A 1 173 ? 12.680 -13.386 5.528 1.00 65.69 173 ASP A O 1
ATOM 1272 N N . GLN A 1 174 ? 12.632 -14.145 3.439 1.00 62.75 174 GLN A N 1
ATOM 1273 C CA . GLN A 1 174 ? 11.606 -15.179 3.683 1.00 62.75 174 GLN A CA 1
ATOM 1274 C C . GLN A 1 174 ? 12.064 -16.380 4.550 1.00 62.75 174 GLN A C 1
ATOM 1276 O O . GLN A 1 174 ? 11.877 -17.538 4.179 1.00 62.75 174 GLN A O 1
ATOM 1281 N N . GLY A 1 175 ? 12.685 -16.126 5.706 1.00 53.25 175 GLY A N 1
ATOM 1282 C CA . GLY A 1 175 ? 13.220 -17.148 6.620 1.00 53.25 175 GLY A CA 1
ATOM 1283 C C . GLY A 1 175 ? 14.660 -17.571 6.313 1.00 53.25 175 GLY A C 1
ATOM 1284 O O . GLY A 1 175 ? 15.110 -18.624 6.764 1.00 53.25 175 GLY A O 1
ATOM 1285 N N . MET A 1 176 ? 15.380 -16.767 5.524 1.00 51.25 176 MET A N 1
ATOM 1286 C CA . MET A 1 176 ? 16.702 -17.109 4.992 1.00 51.25 176 MET A CA 1
ATOM 1287 C C . MET A 1 176 ? 17.877 -16.373 5.661 1.00 51.25 176 MET A C 1
ATOM 1289 O O . MET A 1 176 ? 19.020 -16.723 5.377 1.00 51.25 176 MET A O 1
ATOM 1293 N N . SER A 1 177 ? 17.631 -15.393 6.542 1.00 47.75 177 SER A N 1
ATOM 1294 C CA . SER A 1 177 ? 18.666 -14.540 7.154 1.00 47.75 177 SER A CA 1
ATOM 1295 C C . SER A 1 177 ? 18.369 -14.198 8.625 1.00 47.75 177 SER A C 1
ATOM 1297 O O . SER A 1 177 ? 17.222 -14.243 9.069 1.00 47.75 177 SER A O 1
ATOM 1299 N N . THR A 1 178 ? 19.395 -13.787 9.381 1.00 35.38 178 THR A N 1
ATOM 1300 C CA . THR A 1 178 ? 19.255 -13.177 10.722 1.00 35.38 178 THR A CA 1
ATOM 1301 C C . THR A 1 178 ? 18.679 -11.751 10.684 1.00 35.38 178 THR A C 1
ATOM 1303 O O . THR A 1 178 ? 18.345 -11.208 11.737 1.00 35.38 178 THR A O 1
ATOM 1306 N N . ALA A 1 179 ? 18.522 -11.161 9.493 1.00 43.31 179 ALA A N 1
ATOM 1307 C CA . ALA A 1 179 ? 17.896 -9.857 9.255 1.00 43.31 179 ALA A CA 1
ATOM 1308 C C . ALA A 1 179 ? 16.385 -9.953 8.918 1.00 43.31 179 ALA A C 1
ATOM 1310 O O . ALA A 1 179 ? 15.672 -8.946 8.960 1.00 43.31 179 ALA A O 1
ATOM 1311 N N . GLY A 1 180 ? 15.889 -11.170 8.649 1.00 41.91 180 GLY A N 1
ATOM 1312 C CA . GLY A 1 180 ? 14.689 -11.489 7.858 1.00 41.91 180 GLY A CA 1
ATOM 1313 C C . GLY A 1 180 ? 13.300 -11.193 8.434 1.00 41.91 180 GLY A C 1
ATOM 1314 O O . GLY A 1 180 ? 12.331 -11.840 8.069 1.00 41.91 180 GLY A O 1
ATOM 1315 N N . GLY A 1 181 ? 13.168 -10.220 9.327 1.00 50.00 181 GLY A N 1
ATOM 1316 C CA . GLY A 1 181 ? 11.854 -9.681 9.714 1.00 50.00 181 GLY A CA 1
ATOM 1317 C C . GLY A 1 181 ? 11.833 -8.160 9.822 1.00 50.00 181 GLY A C 1
ATOM 1318 O O . GLY A 1 181 ? 10.853 -7.586 10.296 1.00 50.00 181 GLY A O 1
ATOM 1319 N N . CYS A 1 182 ? 12.942 -7.504 9.467 1.00 51.97 182 CYS A N 1
ATOM 1320 C CA . CYS A 1 182 ? 13.264 -6.202 10.025 1.00 51.97 182 CYS A CA 1
ATOM 1321 C C . CYS A 1 182 ? 13.758 -5.153 9.035 1.00 51.97 182 CYS A C 1
ATOM 1323 O O . CYS A 1 182 ? 13.617 -3.986 9.370 1.00 51.97 182 CYS A O 1
ATOM 1325 N N . ARG A 1 183 ? 14.287 -5.484 7.847 1.00 59.56 183 ARG A N 1
ATOM 1326 C CA . ARG A 1 183 ? 14.754 -4.449 6.900 1.00 59.56 183 ARG A CA 1
ATOM 1327 C C . ARG A 1 183 ? 13.649 -3.438 6.584 1.00 59.56 183 ARG A C 1
ATOM 1329 O O . ARG A 1 183 ? 13.827 -2.244 6.803 1.00 59.56 183 ARG A O 1
ATOM 1336 N N . TYR A 1 184 ? 12.490 -3.941 6.173 1.00 60.66 184 TYR A N 1
ATOM 1337 C CA . TYR A 1 184 ? 11.304 -3.135 5.893 1.00 60.66 184 TYR A CA 1
ATOM 1338 C C . TYR A 1 184 ? 10.703 -2.501 7.166 1.00 60.66 184 TYR A C 1
ATOM 1340 O O . TYR A 1 184 ? 10.535 -1.285 7.234 1.00 60.66 184 TYR A O 1
ATOM 1348 N N . ARG A 1 185 ? 10.449 -3.287 8.228 1.00 58.28 185 ARG A N 1
ATOM 1349 C CA . ARG A 1 185 ? 9.821 -2.761 9.462 1.00 58.28 185 ARG A CA 1
ATOM 1350 C C . ARG A 1 185 ? 10.665 -1.696 10.160 1.00 58.28 185 ARG A C 1
ATOM 1352 O O . ARG A 1 185 ? 10.127 -0.862 10.877 1.00 58.28 185 ARG A O 1
ATOM 1359 N N . GLN A 1 186 ? 11.981 -1.731 9.969 1.00 57.94 186 GLN A N 1
ATOM 1360 C CA . GLN A 1 186 ? 12.889 -0.688 10.422 1.00 57.94 186 GLN A CA 1
ATOM 1361 C C . GLN A 1 186 ? 12.892 0.513 9.458 1.00 57.94 186 GLN A C 1
ATOM 1363 O O . GLN A 1 186 ? 13.035 1.643 9.914 1.00 57.94 186 GLN A O 1
ATOM 1368 N N . ALA A 1 187 ? 12.706 0.315 8.149 1.00 55.38 187 ALA A N 1
ATOM 1369 C CA . ALA A 1 187 ? 12.628 1.398 7.160 1.00 55.38 187 ALA A CA 1
ATOM 1370 C C . ALA A 1 187 ? 11.413 2.330 7.361 1.00 55.38 187 ALA A C 1
ATOM 1372 O O . ALA A 1 187 ? 11.463 3.498 6.963 1.00 55.38 187 ALA A O 1
ATOM 1373 N N . ILE A 1 188 ? 10.360 1.844 8.029 1.00 60.69 188 ILE A N 1
ATOM 1374 C CA . ILE A 1 188 ? 9.214 2.649 8.464 1.00 60.69 188 ILE A CA 1
ATOM 1375 C C . ILE A 1 188 ? 9.472 3.263 9.852 1.00 60.69 188 ILE A C 1
ATOM 1377 O O . ILE A 1 188 ? 9.908 2.563 10.769 1.00 60.69 188 ILE A O 1
ATOM 1381 N N . PRO A 1 189 ? 9.179 4.561 10.065 1.00 56.69 189 PRO A N 1
ATOM 1382 C CA . PRO A 1 189 ? 9.294 5.175 11.386 1.00 56.69 189 PRO A CA 1
ATOM 1383 C C . PRO A 1 189 ? 8.380 4.496 12.430 1.00 56.69 189 PRO A C 1
ATOM 1385 O O . PRO A 1 189 ? 7.181 4.375 12.190 1.00 56.69 189 PRO A O 1
ATOM 1388 N N . PRO A 1 190 ? 8.880 4.092 13.612 1.00 50.62 190 PRO A N 1
ATOM 1389 C CA . PRO A 1 190 ? 8.011 3.659 14.708 1.00 50.62 190 PRO A CA 1
ATOM 1390 C C . PRO A 1 190 ? 7.259 4.855 15.326 1.00 50.62 190 PRO A C 1
ATOM 1392 O O . PRO A 1 190 ? 7.839 5.928 15.522 1.00 50.62 190 PRO A O 1
ATOM 1395 N N . GLY A 1 191 ? 5.982 4.675 15.678 1.00 51.84 191 GLY A N 1
ATOM 1396 C CA . GLY A 1 191 ? 5.166 5.685 16.362 1.00 51.84 191 GLY A CA 1
ATOM 1397 C C . GLY A 1 191 ? 4.670 6.825 15.460 1.00 51.84 191 GLY A C 1
ATOM 1398 O O . GLY A 1 191 ? 4.246 6.595 14.332 1.00 51.84 191 GLY A O 1
ATOM 1399 N N . ARG A 1 192 ? 4.726 8.076 15.960 1.00 43.97 192 ARG A N 1
ATOM 1400 C CA . ARG A 1 192 ? 4.059 9.302 15.433 1.00 43.97 192 ARG A CA 1
ATOM 1401 C C . ARG A 1 192 ? 4.287 9.658 13.946 1.00 43.97 192 ARG A C 1
ATOM 1403 O O . ARG A 1 192 ? 3.717 10.632 13.468 1.00 43.97 192 ARG A O 1
ATOM 1410 N N . GLY A 1 193 ? 5.117 8.915 13.214 1.00 49.66 193 GLY A N 1
ATOM 1411 C CA . GLY A 1 193 ? 5.452 9.178 11.813 1.00 49.66 193 GLY A CA 1
ATOM 1412 C C . GLY A 1 193 ? 5.460 7.962 10.882 1.00 49.66 193 GLY A C 1
ATOM 1413 O O . GLY A 1 193 ? 5.877 8.132 9.740 1.00 49.66 193 GLY A O 1
ATOM 1414 N N . GLY A 1 194 ? 5.045 6.765 11.317 1.00 49.88 194 GLY A N 1
ATOM 1415 C CA . GLY A 1 194 ? 5.014 5.583 10.446 1.00 49.88 194 GLY A CA 1
ATOM 1416 C C . GLY A 1 194 ? 4.043 4.486 10.894 1.00 49.88 194 GLY A C 1
ATOM 1417 O O . GLY A 1 194 ? 3.549 4.471 12.019 1.00 49.88 194 GLY A O 1
ATOM 1418 N N . ARG A 1 195 ? 3.686 3.618 9.939 1.00 55.06 195 ARG A N 1
ATOM 1419 C CA . ARG A 1 195 ? 2.392 2.917 9.869 1.00 55.06 195 ARG A CA 1
ATOM 1420 C C . ARG A 1 195 ? 2.241 1.604 10.640 1.00 55.06 195 ARG A C 1
ATOM 1422 O O . ARG A 1 195 ? 1.216 0.950 10.496 1.00 55.06 195 ARG A O 1
ATOM 1429 N N . LEU A 1 196 ? 3.173 1.227 11.515 1.00 45.28 196 LEU A N 1
ATOM 1430 C CA . LEU A 1 196 ? 2.982 0.004 12.322 1.00 45.28 196 LEU A CA 1
ATOM 1431 C C . LEU A 1 196 ? 1.796 0.107 13.308 1.00 45.28 196 LEU A C 1
ATOM 1433 O O . LEU A 1 196 ? 1.382 -0.895 13.886 1.00 45.28 196 LEU A O 1
ATOM 1437 N N . ASP A 1 197 ? 1.237 1.314 13.435 1.00 49.84 197 ASP A N 1
ATOM 1438 C CA . ASP A 1 197 ? 0.352 1.745 14.505 1.00 49.84 197 ASP A CA 1
ATOM 1439 C C . ASP A 1 197 ? -1.007 2.306 14.003 1.00 49.84 197 ASP A C 1
ATOM 1441 O O . ASP A 1 197 ? -1.833 2.743 14.805 1.00 49.84 197 ASP A O 1
ATOM 1445 N N . VAL A 1 198 ? -1.258 2.330 12.686 1.00 53.31 198 VAL A N 1
ATOM 1446 C CA . VAL A 1 198 ? -2.447 2.960 12.068 1.00 53.31 198 VAL A CA 1
ATOM 1447 C C . VAL A 1 198 ? -3.025 2.093 10.947 1.00 53.31 198 VAL A C 1
ATOM 1449 O O . VAL A 1 198 ? -2.305 1.324 10.317 1.00 53.31 198 VAL A O 1
ATOM 1452 N N . ASP A 1 199 ? -4.331 2.202 10.676 1.00 59.84 199 ASP A N 1
ATOM 1453 C CA . ASP A 1 199 ? -4.889 1.594 9.464 1.00 59.84 199 ASP A CA 1
ATOM 1454 C C . ASP A 1 199 ? -4.348 2.299 8.198 1.00 59.84 199 ASP A C 1
ATOM 1456 O O . ASP A 1 199 ? -3.757 3.377 8.271 1.00 59.84 199 ASP A O 1
ATOM 1460 N N . THR A 1 200 ? -4.567 1.705 7.020 1.00 65.31 200 THR A N 1
ATOM 1461 C CA . THR A 1 200 ? -4.082 2.208 5.712 1.00 65.31 200 THR A CA 1
ATOM 1462 C C . THR A 1 200 ? -4.428 3.665 5.372 1.00 65.31 200 THR A C 1
ATOM 1464 O O . THR A 1 200 ? -3.940 4.181 4.371 1.00 65.31 200 THR A O 1
ATOM 1467 N N . ASN A 1 201 ? -5.314 4.325 6.124 1.00 74.25 201 ASN A N 1
ATOM 1468 C CA . ASN A 1 201 ? -5.730 5.698 5.849 1.00 74.25 201 ASN A CA 1
ATOM 1469 C C . ASN A 1 201 ? -6.199 6.430 7.116 1.00 74.25 201 ASN A C 1
ATOM 1471 O O . ASN A 1 201 ? -7.228 7.105 7.098 1.00 74.25 201 ASN A O 1
ATOM 1475 N N . SER A 1 202 ? -5.484 6.234 8.229 1.00 68.56 202 SER A N 1
ATOM 1476 C CA . SER A 1 202 ? -5.708 6.894 9.526 1.00 68.56 202 SER A CA 1
ATOM 1477 C C . SER A 1 202 ? -7.172 6.932 10.016 1.00 68.56 202 SER A C 1
ATOM 1479 O O . SER A 1 202 ? -7.632 7.940 10.547 1.00 68.56 202 SER A O 1
ATOM 1481 N N . GLY A 1 203 ? -7.948 5.866 9.824 1.00 69.38 203 GLY A N 1
ATOM 1482 C CA . GLY A 1 203 ? -9.341 5.764 10.278 1.00 69.38 203 GLY A CA 1
ATOM 1483 C C . GLY A 1 203 ? -10.381 6.349 9.314 1.00 69.38 203 GLY A C 1
ATOM 1484 O O . GLY A 1 203 ? -11.579 6.072 9.465 1.00 69.38 203 GLY A O 1
ATOM 1485 N N . VAL A 1 204 ? -9.967 7.087 8.271 1.00 77.56 204 VAL A N 1
ATOM 1486 C CA . VAL A 1 204 ? -10.878 7.746 7.309 1.00 77.56 204 VAL A CA 1
ATOM 1487 C C . VAL A 1 204 ? -11.782 6.719 6.622 1.00 77.56 204 VAL A C 1
ATOM 1489 O O . VAL A 1 204 ? -12.984 6.948 6.464 1.00 77.56 204 VAL A O 1
ATOM 1492 N N . ARG A 1 205 ? -11.250 5.531 6.308 1.00 81.75 205 ARG A N 1
ATOM 1493 C CA . ARG A 1 205 ? -12.005 4.415 5.716 1.00 81.75 205 ARG A CA 1
ATOM 1494 C C . ARG A 1 205 ? -13.305 4.125 6.473 1.00 81.75 205 ARG A C 1
ATOM 1496 O O . ARG A 1 205 ? -14.362 4.044 5.854 1.00 81.75 205 ARG A O 1
ATOM 1503 N N . ARG A 1 206 ? -13.249 3.921 7.796 1.00 76.69 206 ARG A N 1
ATOM 1504 C CA . ARG A 1 206 ? -14.418 3.487 8.592 1.00 76.69 206 ARG A CA 1
ATOM 1505 C C . ARG A 1 206 ? -15.465 4.589 8.755 1.00 76.69 206 ARG A C 1
ATOM 1507 O O . ARG A 1 206 ? -16.644 4.264 8.921 1.00 76.69 206 ARG A O 1
ATOM 1514 N N . GLY A 1 207 ? -15.044 5.853 8.713 1.00 74.81 207 GLY A N 1
ATOM 1515 C CA . GLY A 1 207 ? -15.929 7.017 8.774 1.00 74.81 207 GLY A CA 1
ATOM 1516 C C . GLY A 1 207 ? -16.548 7.407 7.431 1.00 74.81 207 GLY A C 1
ATOM 1517 O O . GLY A 1 207 ? -17.626 7.996 7.421 1.00 74.81 207 GLY A O 1
ATOM 1518 N N . PHE A 1 208 ? -15.895 7.070 6.315 1.00 82.06 208 PHE A N 1
ATOM 1519 C CA . PHE A 1 208 ? -16.293 7.539 4.990 1.00 82.06 208 PHE A CA 1
ATOM 1520 C C . PHE A 1 208 ? -16.826 6.433 4.078 1.00 82.06 208 PHE A C 1
ATOM 1522 O O . PHE A 1 208 ? -17.905 6.571 3.500 1.00 82.06 208 PHE A O 1
ATOM 1529 N N . LEU A 1 209 ? -16.073 5.342 3.917 1.00 85.31 209 LEU A N 1
ATOM 1530 C CA . LEU A 1 209 ? -16.368 4.351 2.889 1.00 85.31 209 LEU A CA 1
ATOM 1531 C C . LEU A 1 209 ? -17.533 3.429 3.292 1.00 85.31 209 LEU A C 1
ATOM 1533 O O . LEU A 1 209 ? -17.640 3.024 4.464 1.00 85.31 209 LEU A O 1
ATOM 1537 N N . PRO A 1 210 ? -18.387 3.045 2.318 1.00 83.56 210 PRO A N 1
ATOM 1538 C CA . PRO A 1 210 ? -19.397 2.019 2.531 1.00 83.56 210 PRO A CA 1
ATOM 1539 C C . PRO A 1 210 ? -18.780 0.700 2.961 1.00 83.56 210 PRO A C 1
ATOM 1541 O O . PRO A 1 210 ? -17.640 0.385 2.637 1.00 83.56 210 PRO A O 1
ATOM 1544 N N . GLN A 1 211 ? -19.600 -0.132 3.594 1.00 80.44 211 GLN A N 1
ATOM 1545 C CA . GLN A 1 211 ? -19.243 -1.516 3.836 1.00 80.44 211 GLN A CA 1
ATOM 1546 C C . GLN A 1 211 ? -19.894 -2.432 2.800 1.00 80.44 211 GLN A C 1
ATOM 1548 O O . GLN A 1 211 ? -21.102 -2.659 2.843 1.00 80.44 211 GLN A O 1
ATOM 1553 N N . GLY A 1 212 ? -19.087 -2.981 1.893 1.00 80.56 212 GLY A N 1
ATOM 1554 C CA . GLY A 1 212 ? -19.543 -4.006 0.954 1.00 80.56 212 GLY A CA 1
ATOM 1555 C C . GLY A 1 212 ? -19.714 -5.389 1.605 1.00 80.56 212 GLY A C 1
ATOM 1556 O O . GLY A 1 212 ? -19.213 -5.626 2.713 1.00 80.56 212 GLY A O 1
ATOM 1557 N N . PRO A 1 213 ? -20.374 -6.338 0.908 1.00 83.19 213 PRO A N 1
ATOM 1558 C CA . PRO A 1 213 ? -20.573 -7.710 1.388 1.00 83.19 213 PRO A CA 1
ATOM 1559 C C . PRO A 1 213 ? -19.279 -8.539 1.381 1.00 83.19 213 PRO A C 1
ATOM 1561 O O . PRO A 1 213 ? -19.179 -9.551 2.078 1.00 83.19 213 PRO A O 1
ATOM 1564 N N . ARG A 1 214 ? -18.281 -8.123 0.591 1.00 88.00 214 ARG A N 1
ATOM 1565 C CA . ARG A 1 214 ? -16.939 -8.709 0.597 1.00 88.00 214 ARG A CA 1
ATOM 1566 C C . ARG A 1 214 ? -16.212 -8.300 1.877 1.00 88.00 214 ARG A C 1
ATOM 1568 O O . ARG A 1 214 ? -16.349 -7.180 2.362 1.00 88.00 214 ARG A O 1
ATOM 1575 N N . GLY A 1 215 ? -15.430 -9.219 2.423 1.00 84.19 215 GLY A N 1
ATOM 1576 C CA . GLY A 1 215 ? -14.631 -8.991 3.617 1.00 84.19 215 GLY A CA 1
ATOM 1577 C C . GLY A 1 215 ? -13.411 -9.892 3.603 1.00 84.19 215 GLY A C 1
ATOM 1578 O O . GLY A 1 215 ? -13.473 -11.012 3.088 1.00 84.19 215 GLY A O 1
ATOM 1579 N N . TYR A 1 216 ? -12.310 -9.390 4.148 1.00 82.75 216 TYR A N 1
ATOM 1580 C CA . TYR A 1 216 ? -11.097 -10.171 4.312 1.00 82.75 216 TYR A CA 1
ATOM 1581 C C . TYR A 1 216 ? -11.361 -11.378 5.216 1.00 82.75 216 TYR A C 1
ATOM 1583 O O . TYR A 1 216 ? -12.004 -11.270 6.261 1.00 82.75 216 TYR A O 1
ATOM 1591 N N . ARG A 1 217 ? -10.883 -12.544 4.785 1.00 78.94 217 ARG A N 1
ATOM 1592 C CA . ARG A 1 217 ? -10.966 -13.803 5.526 1.00 78.94 217 ARG A CA 1
ATOM 1593 C C . ARG A 1 217 ? -9.612 -14.488 5.394 1.00 78.94 217 ARG A C 1
ATOM 1595 O O . ARG A 1 217 ? -9.404 -15.087 4.344 1.00 78.94 217 ARG A O 1
ATOM 1602 N N . PRO A 1 218 ? -8.730 -14.444 6.408 1.00 72.06 218 PRO A N 1
ATOM 1603 C CA . PRO A 1 218 ? -7.332 -14.863 6.268 1.00 72.06 218 PRO A CA 1
ATOM 1604 C C . PRO A 1 218 ? -7.149 -16.197 5.526 1.00 72.06 218 PRO A C 1
ATOM 1606 O O . PRO A 1 218 ? -6.529 -16.251 4.476 1.00 72.06 218 PRO A O 1
ATOM 1609 N N . LEU A 1 219 ? -7.838 -17.255 5.966 1.00 73.94 219 LEU A N 1
ATOM 1610 C CA . LEU A 1 219 ? -7.709 -18.602 5.383 1.00 73.94 219 LEU A CA 1
ATOM 1611 C C . LEU A 1 219 ? -8.427 -18.813 4.035 1.00 73.94 219 LEU A C 1
ATOM 1613 O O . LEU A 1 219 ? -8.415 -19.916 3.492 1.00 73.94 219 LEU A O 1
ATOM 1617 N N . ARG A 1 220 ? -9.156 -17.813 3.532 1.00 81.69 220 ARG A N 1
ATOM 1618 C CA . ARG A 1 220 ? -9.946 -17.902 2.289 1.00 81.69 220 ARG A CA 1
ATOM 1619 C C . ARG A 1 220 ? -9.658 -16.769 1.312 1.00 81.69 220 ARG A C 1
ATOM 1621 O O . ARG A 1 220 ? -10.250 -16.759 0.234 1.00 81.69 220 ARG A O 1
ATOM 1628 N N . GLN A 1 221 ? -8.823 -15.810 1.693 1.00 87.81 221 GLN A N 1
ATOM 1629 C CA . GLN A 1 221 ? -8.447 -14.711 0.829 1.00 87.81 221 GLN A CA 1
ATOM 1630 C C . GLN A 1 221 ? -7.561 -15.270 -0.294 1.00 87.81 221 GLN A C 1
ATOM 1632 O O . GLN A 1 221 ? -6.588 -15.964 -0.002 1.00 87.81 221 GLN A O 1
ATOM 1637 N N . PRO A 1 222 ? -7.890 -15.025 -1.574 1.00 91.19 222 PRO A N 1
ATOM 1638 C CA . PRO A 1 222 ? -7.007 -15.397 -2.669 1.00 91.19 222 PRO A CA 1
ATOM 1639 C C . PRO A 1 222 ? -5.634 -14.736 -2.535 1.00 91.19 222 PRO A C 1
ATOM 1641 O O . PRO A 1 222 ? -5.538 -13.560 -2.180 1.00 91.19 222 PRO A O 1
ATOM 1644 N N . THR A 1 223 ? -4.587 -15.482 -2.868 1.00 90.75 223 THR A N 1
ATOM 1645 C CA . THR A 1 223 ? -3.222 -14.963 -2.953 1.00 90.75 223 THR A CA 1
ATOM 1646 C C . THR A 1 223 ? -3.033 -14.102 -4.200 1.00 90.75 223 THR A C 1
ATOM 1648 O O . THR A 1 223 ? -3.725 -14.267 -5.213 1.00 90.75 223 THR A O 1
ATOM 1651 N N . ALA A 1 224 ? -2.070 -13.185 -4.147 1.00 93.44 224 ALA A N 1
ATOM 1652 C CA . ALA A 1 224 ? -1.683 -12.337 -5.262 1.00 93.44 224 ALA A CA 1
ATOM 1653 C C . ALA A 1 224 ? -1.239 -13.189 -6.456 1.00 93.44 224 ALA A C 1
ATOM 1655 O O . ALA A 1 224 ? -1.725 -12.981 -7.563 1.00 93.44 224 ALA A O 1
ATOM 1656 N N . GLN A 1 225 ? -0.413 -14.216 -6.229 1.00 92.62 225 GLN A N 1
ATOM 1657 C CA . GLN A 1 225 ? 0.101 -15.099 -7.280 1.00 92.62 225 GLN A CA 1
ATOM 1658 C C . GLN A 1 225 ? -1.034 -15.824 -8.005 1.00 92.62 225 GLN A C 1
ATOM 1660 O O . GLN A 1 225 ? -1.055 -15.825 -9.235 1.00 92.62 225 GLN A O 1
ATOM 1665 N N . ARG A 1 226 ? -2.016 -16.371 -7.275 1.00 93.94 226 ARG A N 1
ATOM 1666 C CA . ARG A 1 226 ? -3.193 -17.001 -7.883 1.00 93.94 226 ARG A CA 1
ATOM 1667 C C . ARG A 1 226 ? -3.996 -16.013 -8.725 1.00 93.94 226 ARG A C 1
ATOM 1669 O O . ARG A 1 226 ? -4.312 -16.307 -9.874 1.00 93.94 226 ARG A O 1
ATOM 1676 N N . VAL A 1 227 ? -4.301 -14.836 -8.180 1.00 97.31 227 VAL A N 1
ATOM 1677 C CA . VAL A 1 227 ? -5.093 -13.814 -8.883 1.00 97.31 227 VAL A CA 1
ATOM 1678 C C . VAL A 1 227 ? -4.365 -13.292 -10.125 1.00 97.31 227 VAL A C 1
ATOM 1680 O O . VAL A 1 227 ? -4.987 -13.150 -11.182 1.00 97.31 227 VAL A O 1
ATOM 1683 N N . MET A 1 228 ? -3.055 -13.053 -10.041 1.00 97.81 228 MET A N 1
ATOM 1684 C CA . MET A 1 228 ? -2.241 -12.655 -11.189 1.00 97.81 228 MET A CA 1
ATOM 1685 C C . MET A 1 228 ? -2.179 -13.762 -12.245 1.00 97.81 228 MET A C 1
ATOM 1687 O O . MET A 1 228 ? -2.356 -13.478 -13.431 1.00 97.81 228 MET A O 1
ATOM 1691 N N . ALA A 1 229 ? -1.970 -15.016 -11.831 1.00 97.31 229 ALA A N 1
ATOM 1692 C CA . ALA A 1 229 ? -1.900 -16.157 -12.737 1.00 97.31 229 ALA A CA 1
ATOM 1693 C C . ALA A 1 229 ? -3.217 -16.355 -13.496 1.00 97.31 229 ALA A C 1
ATOM 1695 O O . ALA A 1 229 ? -3.196 -16.471 -14.724 1.00 97.31 229 ALA A O 1
ATOM 1696 N N . ASP A 1 230 ? -4.354 -16.322 -12.799 1.00 98.19 230 ASP A N 1
ATOM 1697 C CA . ASP A 1 230 ? -5.686 -16.428 -13.403 1.00 98.19 230 ASP A CA 1
ATOM 1698 C C . ASP A 1 230 ? -5.933 -15.270 -14.388 1.00 98.19 230 ASP A C 1
ATOM 1700 O O . ASP A 1 230 ? -6.387 -15.477 -15.519 1.00 98.19 230 ASP A O 1
ATOM 1704 N N . THR A 1 231 ? -5.563 -14.045 -13.998 1.00 98.56 231 THR A N 1
ATOM 1705 C CA . THR A 1 231 ? -5.757 -12.840 -14.819 1.00 98.56 231 THR A CA 1
ATOM 1706 C C . THR A 1 231 ? -4.939 -12.881 -16.106 1.00 98.56 231 THR A C 1
ATOM 1708 O O . THR A 1 231 ? -5.488 -12.639 -17.185 1.00 98.56 231 THR A O 1
ATOM 1711 N N . LEU A 1 232 ? -3.649 -13.213 -16.011 1.00 98.38 232 LEU A N 1
ATOM 1712 C CA . LEU A 1 232 ? -2.745 -13.279 -17.159 1.00 98.38 232 LEU A CA 1
ATOM 1713 C C . LEU A 1 232 ? -3.025 -14.499 -18.033 1.00 98.38 232 LEU A C 1
ATOM 1715 O O . LEU A 1 232 ? -2.924 -14.404 -19.252 1.00 98.38 232 LEU A O 1
ATOM 1719 N N . SER A 1 233 ? -3.437 -15.630 -17.458 1.00 98.25 233 SER A N 1
ATOM 1720 C CA . SER A 1 233 ? -3.855 -16.809 -18.233 1.00 98.25 233 SER A CA 1
ATOM 1721 C C . SER A 1 233 ? -5.072 -16.513 -19.107 1.00 98.25 233 SER A C 1
ATOM 1723 O O . SER A 1 233 ? -5.185 -17.040 -20.212 1.00 98.25 233 SER A O 1
ATOM 1725 N N . ALA A 1 234 ? -5.961 -15.632 -18.644 1.00 97.94 234 ALA A N 1
ATOM 1726 C CA . ALA A 1 234 ? -7.148 -15.228 -19.383 1.00 97.94 234 ALA A CA 1
ATOM 1727 C C . ALA A 1 234 ? -6.867 -14.238 -20.533 1.00 97.94 234 ALA A C 1
ATOM 1729 O O . ALA A 1 234 ? -7.789 -13.949 -21.298 1.00 97.94 234 ALA A O 1
ATOM 1730 N N . GLY A 1 235 ? -5.654 -13.691 -20.663 1.00 97.06 235 GLY A N 1
ATOM 1731 C CA . GLY A 1 235 ? -5.241 -12.908 -21.831 1.00 97.06 235 GLY A CA 1
ATOM 1732 C C . GLY A 1 235 ? -4.205 -11.813 -21.546 1.00 97.06 235 GLY A C 1
ATOM 1733 O O . GLY A 1 235 ? -3.903 -11.545 -20.380 1.00 97.06 235 GLY A O 1
ATOM 1734 N N . PRO A 1 236 ? -3.690 -11.162 -22.611 1.00 97.38 236 PRO A N 1
ATOM 1735 C CA . PRO A 1 236 ? -2.754 -10.047 -22.503 1.00 97.38 236 PRO A CA 1
ATOM 1736 C C . PRO A 1 236 ? -3.275 -8.965 -21.557 1.00 97.38 236 PRO A C 1
ATOM 1738 O O . PRO A 1 236 ? -4.451 -8.602 -21.620 1.00 97.38 236 PRO A O 1
ATOM 1741 N N . THR A 1 237 ? -2.431 -8.530 -20.628 1.00 98.38 237 THR A N 1
ATOM 1742 C CA . THR A 1 237 ? -2.786 -7.596 -19.558 1.00 98.38 237 THR A CA 1
ATOM 1743 C C . THR A 1 237 ? -1.607 -6.666 -19.283 1.00 98.38 237 THR A C 1
ATOM 1745 O O . THR A 1 237 ? -0.467 -7.120 -19.151 1.00 98.38 237 THR A O 1
ATOM 1748 N N . THR A 1 238 ? -1.884 -5.371 -19.157 1.00 98.19 238 THR A N 1
ATOM 1749 C CA . THR A 1 238 ? -0.929 -4.379 -18.654 1.00 98.19 238 THR A CA 1
ATOM 1750 C C . THR A 1 238 ? -0.905 -4.426 -17.135 1.00 98.19 238 THR A C 1
ATOM 1752 O O . THR A 1 238 ? -1.953 -4.419 -16.485 1.00 98.19 238 THR A O 1
ATOM 1755 N N . VAL A 1 239 ? 0.296 -4.460 -16.569 1.00 98.69 239 VAL A N 1
ATOM 1756 C CA . VAL A 1 239 ? 0.520 -4.490 -15.125 1.00 98.69 239 VAL A CA 1
ATOM 1757 C C . VAL A 1 239 ? 0.993 -3.112 -14.665 1.00 98.69 239 VAL A C 1
ATOM 1759 O O . VAL A 1 239 ? 1.882 -2.522 -15.275 1.00 98.69 239 VAL A O 1
ATOM 1762 N N . ILE A 1 240 ? 0.398 -2.590 -13.598 1.00 98.75 240 ILE A N 1
ATOM 1763 C CA . ILE A 1 240 ? 0.820 -1.360 -12.921 1.00 98.75 240 ILE A CA 1
ATOM 1764 C C . ILE A 1 240 ? 1.288 -1.766 -11.524 1.00 98.75 240 ILE A C 1
ATOM 1766 O O . ILE A 1 240 ? 0.518 -2.376 -10.791 1.00 98.75 240 ILE A O 1
ATOM 1770 N N . LEU A 1 241 ? 2.540 -1.474 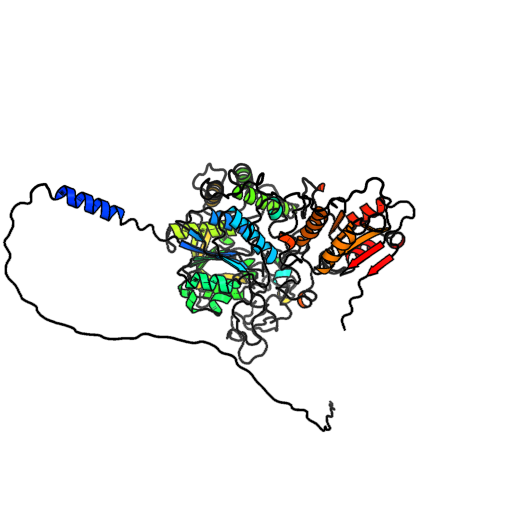-11.188 1.00 98.38 241 LEU A N 1
ATOM 1771 C CA . LEU A 1 241 ? 3.176 -1.797 -9.912 1.00 98.38 241 LEU A CA 1
ATOM 1772 C C . LEU A 1 241 ? 3.368 -0.489 -9.144 1.00 98.38 241 LEU A C 1
ATOM 1774 O O . LEU A 1 241 ? 4.104 0.384 -9.606 1.00 98.38 241 LEU A O 1
ATOM 1778 N N . LEU A 1 242 ? 2.644 -0.345 -8.039 1.00 97.31 242 LEU A N 1
ATOM 1779 C CA . LEU A 1 242 ? 2.635 0.831 -7.163 1.00 97.31 242 LEU A CA 1
ATOM 1780 C C . LEU A 1 242 ? 3.352 0.574 -5.829 1.00 97.31 242 LEU A C 1
ATOM 1782 O O . LEU A 1 242 ? 3.717 1.522 -5.158 1.00 97.31 242 LEU A O 1
ATOM 1786 N N . GLY A 1 243 ? 3.635 -0.694 -5.516 1.00 92.38 243 GLY A N 1
ATOM 1787 C CA . GLY A 1 243 ? 4.498 -1.106 -4.409 1.00 92.38 243 GLY A CA 1
ATOM 1788 C C . GLY A 1 243 ? 5.675 -1.976 -4.875 1.00 92.38 243 GLY A C 1
ATOM 1789 O O . GLY A 1 243 ? 6.008 -2.042 -6.063 1.00 92.38 243 GLY A O 1
ATOM 1790 N N . ALA A 1 244 ? 6.289 -2.705 -3.949 1.00 91.06 244 ALA A N 1
ATOM 1791 C CA . ALA A 1 244 ? 7.418 -3.585 -4.175 1.00 91.06 244 ALA A CA 1
ATOM 1792 C C . ALA A 1 244 ? 7.041 -4.710 -5.124 1.00 91.06 244 ALA A C 1
ATOM 1794 O O . ALA A 1 244 ? 5.936 -5.246 -5.171 1.00 91.06 244 ALA A O 1
ATOM 1795 N N . HIS A 1 245 ? 8.051 -5.145 -5.854 1.00 94.75 245 HIS A N 1
ATOM 1796 C CA . HIS A 1 245 ? 7.890 -6.030 -6.995 1.00 94.75 245 HIS A CA 1
ATOM 1797 C C . HIS A 1 245 ? 7.747 -7.510 -6.629 1.00 94.75 245 HIS A C 1
ATOM 1799 O O . HIS A 1 245 ? 7.771 -8.372 -7.510 1.00 94.75 245 HIS A O 1
ATOM 1805 N N . THR A 1 246 ? 7.615 -7.817 -5.338 1.00 91.38 246 THR A N 1
ATOM 1806 C CA . THR A 1 246 ? 7.646 -9.164 -4.760 1.00 91.38 246 THR A CA 1
ATOM 1807 C C . THR A 1 246 ? 6.621 -10.080 -5.417 1.00 91.38 246 THR A C 1
ATOM 1809 O O . THR A 1 246 ? 6.971 -11.155 -5.907 1.00 91.38 246 THR A O 1
ATOM 1812 N N . ASN A 1 247 ? 5.360 -9.640 -5.488 1.00 93.44 247 ASN A N 1
ATOM 1813 C CA . ASN A 1 247 ? 4.263 -10.441 -6.024 1.00 93.44 247 ASN A CA 1
ATOM 1814 C C . ASN A 1 247 ? 4.490 -10.803 -7.500 1.00 93.44 247 ASN A C 1
ATOM 1816 O O . ASN A 1 247 ? 4.385 -11.976 -7.872 1.00 93.44 247 ASN A O 1
ATOM 1820 N N . LEU A 1 248 ? 4.861 -9.818 -8.329 1.00 95.50 248 LEU A N 1
ATOM 1821 C CA . LEU A 1 248 ? 5.128 -10.048 -9.750 1.00 95.50 248 LEU A CA 1
ATOM 1822 C C . LEU A 1 248 ? 6.397 -10.884 -9.968 1.00 95.50 248 LEU A C 1
ATOM 1824 O O . LEU A 1 248 ? 6.387 -11.781 -10.810 1.00 95.50 248 LEU A O 1
ATOM 1828 N N . ALA A 1 249 ? 7.473 -10.648 -9.213 1.00 94.62 249 ALA A N 1
ATOM 1829 C CA . ALA A 1 249 ? 8.693 -11.450 -9.305 1.00 94.62 249 ALA A CA 1
ATOM 1830 C C . ALA A 1 249 ? 8.409 -12.927 -8.995 1.00 94.62 249 ALA A C 1
ATOM 1832 O O . ALA A 1 249 ? 8.767 -13.807 -9.780 1.00 94.62 249 ALA A O 1
ATOM 1833 N N . LEU A 1 250 ? 7.685 -13.201 -7.906 1.00 92.38 250 LEU A N 1
ATOM 1834 C CA . LEU A 1 250 ? 7.258 -14.549 -7.523 1.00 92.38 250 LEU A CA 1
ATOM 1835 C C . LEU A 1 250 ? 6.409 -15.209 -8.610 1.00 92.38 250 LEU A C 1
ATOM 1837 O O . LEU A 1 250 ? 6.623 -16.380 -8.938 1.00 92.38 250 LEU A O 1
ATOM 1841 N N . LEU A 1 251 ? 5.474 -14.466 -9.205 1.00 94.38 251 LEU A N 1
ATOM 1842 C CA . LEU A 1 251 ? 4.677 -14.960 -10.320 1.00 94.38 251 LEU A CA 1
ATOM 1843 C C . LEU A 1 251 ? 5.553 -15.330 -11.520 1.00 94.38 251 LEU A C 1
ATOM 1845 O O . LEU A 1 251 ? 5.403 -16.420 -12.063 1.00 94.38 251 LEU A O 1
ATOM 1849 N N . LEU A 1 252 ? 6.466 -14.453 -11.938 1.00 94.31 252 LEU A N 1
ATOM 1850 C CA . LEU A 1 252 ? 7.323 -14.688 -13.102 1.00 94.31 252 LEU A CA 1
ATOM 1851 C C . LEU A 1 252 ? 8.295 -15.854 -12.879 1.00 94.31 252 LEU A C 1
ATOM 1853 O O . LEU A 1 252 ? 8.596 -16.585 -13.821 1.00 94.31 252 LEU A O 1
ATOM 1857 N N . MET A 1 253 ? 8.743 -16.068 -11.641 1.00 90.81 253 MET A N 1
ATOM 1858 C CA . MET A 1 253 ? 9.599 -17.198 -11.273 1.00 90.81 253 MET A CA 1
ATOM 1859 C C . MET A 1 253 ? 8.833 -18.528 -11.241 1.00 90.81 253 MET A C 1
ATOM 1861 O O . MET A 1 253 ? 9.358 -19.547 -11.681 1.00 90.81 253 MET A O 1
ATOM 1865 N N . THR A 1 254 ? 7.589 -18.533 -10.753 1.00 91.12 254 THR A N 1
ATOM 1866 C CA . THR A 1 254 ? 6.764 -19.754 -10.631 1.00 91.12 254 THR A CA 1
ATOM 1867 C C . THR A 1 254 ? 5.991 -20.096 -11.909 1.00 91.12 254 THR A C 1
ATOM 1869 O O . THR A 1 254 ? 5.761 -21.269 -12.201 1.00 91.12 254 THR A O 1
ATOM 1872 N N . HIS A 1 255 ? 5.628 -19.090 -12.707 1.00 93.88 255 HIS A N 1
ATOM 1873 C CA . HIS A 1 255 ? 4.838 -19.204 -13.935 1.00 93.88 255 HIS A CA 1
ATOM 1874 C C . HIS A 1 255 ? 5.510 -18.466 -15.112 1.00 93.88 255 HIS A C 1
ATOM 1876 O O . HIS A 1 255 ? 4.893 -17.602 -15.741 1.00 93.88 255 HIS A O 1
ATOM 1882 N N . PRO A 1 256 ? 6.750 -18.823 -15.496 1.00 94.50 256 PRO A N 1
ATOM 1883 C CA . PRO A 1 256 ? 7.529 -18.072 -16.492 1.00 94.50 256 PRO A CA 1
ATOM 1884 C C . PRO A 1 256 ? 6.854 -17.978 -17.869 1.00 94.50 256 PRO A C 1
ATOM 1886 O O . PRO A 1 256 ? 7.057 -17.021 -18.614 1.00 94.50 256 PRO A O 1
ATOM 1889 N N . HIS A 1 257 ? 5.997 -18.943 -18.211 1.00 95.88 257 HIS A N 1
ATOM 1890 C CA . HIS A 1 257 ? 5.226 -18.936 -19.454 1.00 95.88 257 HIS A CA 1
ATOM 1891 C C . HIS A 1 257 ? 4.175 -17.812 -19.522 1.00 95.88 257 HIS A C 1
ATOM 1893 O O . HIS A 1 257 ? 3.781 -17.437 -20.627 1.00 95.88 257 HIS A O 1
ATOM 1899 N N . LEU A 1 258 ? 3.733 -17.262 -18.382 1.00 96.94 258 LEU A N 1
ATOM 1900 C CA . LEU A 1 258 ? 2.778 -16.148 -18.322 1.00 96.94 258 LEU A CA 1
ATOM 1901 C C . LEU A 1 258 ? 3.419 -14.794 -18.617 1.00 96.94 258 LEU A C 1
ATOM 1903 O O . LEU A 1 258 ? 2.699 -13.860 -18.961 1.00 96.94 258 LEU A O 1
ATOM 1907 N N . ARG A 1 259 ? 4.758 -14.701 -18.600 1.00 96.31 259 ARG A N 1
ATOM 1908 C CA . ARG A 1 259 ? 5.502 -13.494 -18.994 1.00 96.31 259 ARG A CA 1
ATOM 1909 C C . ARG A 1 259 ? 5.008 -12.910 -20.317 1.00 96.31 259 ARG A C 1
ATOM 1911 O O . ARG A 1 259 ? 4.867 -11.705 -20.450 1.00 96.31 259 ARG A O 1
ATOM 1918 N N . ARG A 1 260 ? 4.728 -13.774 -21.298 1.00 96.50 260 ARG A N 1
ATOM 1919 C CA . ARG A 1 260 ? 4.290 -13.379 -22.649 1.00 96.50 260 ARG A CA 1
ATOM 1920 C C . ARG A 1 260 ? 2.922 -12.687 -22.688 1.00 96.50 260 ARG A C 1
ATOM 1922 O O . ARG A 1 260 ? 2.589 -12.095 -23.706 1.00 96.50 260 ARG A O 1
ATOM 1929 N N . ASN A 1 261 ? 2.136 -12.809 -21.619 1.00 97.94 261 ASN A N 1
ATOM 1930 C CA . ASN A 1 261 ? 0.827 -12.178 -21.487 1.00 97.94 261 ASN A CA 1
ATOM 1931 C C . ASN A 1 261 ? 0.907 -10.856 -20.708 1.00 97.94 261 ASN A C 1
ATOM 1933 O O . ASN A 1 261 ? -0.108 -10.180 -20.580 1.00 97.94 261 ASN A O 1
ATOM 1937 N N . VAL A 1 262 ? 2.081 -10.472 -20.200 1.00 98.00 262 VAL A N 1
ATOM 1938 C CA . VAL A 1 262 ? 2.300 -9.124 -19.675 1.00 98.00 262 VAL A CA 1
ATOM 1939 C C . VAL A 1 262 ? 2.625 -8.220 -20.861 1.00 98.00 262 VAL A C 1
ATOM 1941 O O . VAL A 1 262 ? 3.711 -8.322 -21.429 1.00 98.00 262 VAL A O 1
ATOM 1944 N N . GLU A 1 263 ? 1.677 -7.369 -21.261 1.00 95.75 263 GLU A N 1
ATOM 1945 C CA . GLU A 1 263 ? 1.871 -6.439 -22.389 1.00 95.75 263 GLU A CA 1
ATOM 1946 C C . GLU A 1 263 ? 2.980 -5.435 -22.057 1.00 95.75 263 GLU A C 1
ATOM 1948 O O . GLU A 1 263 ? 3.919 -5.235 -22.831 1.00 95.75 263 GLU A O 1
ATOM 1953 N N . ARG A 1 264 ? 2.897 -4.874 -20.849 1.00 96.81 264 ARG A N 1
ATOM 1954 C CA . ARG A 1 264 ? 3.862 -3.945 -20.272 1.00 96.81 264 ARG A CA 1
ATOM 1955 C C . ARG A 1 264 ? 3.703 -3.892 -18.759 1.00 96.81 264 ARG A C 1
ATOM 1957 O O . ARG A 1 264 ? 2.593 -4.052 -18.253 1.00 96.81 264 ARG A O 1
ATOM 1964 N N . ALA A 1 265 ? 4.800 -3.632 -18.058 1.00 98.31 265 ALA A N 1
ATOM 1965 C CA . ALA A 1 265 ? 4.793 -3.265 -16.649 1.00 98.31 265 ALA A CA 1
ATOM 1966 C C . ALA A 1 265 ? 5.113 -1.769 -16.495 1.00 98.31 265 ALA A C 1
ATOM 1968 O O . ALA A 1 265 ? 6.158 -1.309 -16.959 1.00 98.31 265 ALA A O 1
ATOM 1969 N N . TYR A 1 266 ? 4.223 -1.016 -15.856 1.00 98.50 266 TYR A N 1
ATOM 1970 C CA . TYR A 1 266 ? 4.469 0.356 -15.412 1.00 98.50 266 TYR A CA 1
ATOM 1971 C C . TYR A 1 266 ? 4.849 0.326 -13.938 1.00 98.50 266 TYR A C 1
ATOM 1973 O O . TYR A 1 266 ? 4.086 -0.194 -13.133 1.00 98.50 266 TYR A O 1
ATOM 1981 N N . VAL A 1 267 ? 6.024 0.848 -13.602 1.00 98.50 267 VAL A N 1
ATOM 1982 C CA . VAL A 1 267 ? 6.634 0.719 -12.277 1.00 98.50 267 VAL A CA 1
ATOM 1983 C C . VAL A 1 267 ? 6.734 2.086 -11.615 1.00 98.50 267 VAL A C 1
ATOM 1985 O O . VAL A 1 267 ? 7.495 2.925 -12.095 1.00 98.50 267 VAL A O 1
ATOM 1988 N N . SER A 1 268 ? 5.996 2.300 -10.527 1.00 97.88 268 SER A N 1
ATOM 1989 C CA . SER A 1 268 ? 6.238 3.394 -9.583 1.00 97.88 268 SER A CA 1
ATOM 1990 C C . SER A 1 268 ? 7.409 2.992 -8.692 1.00 97.88 268 SER A C 1
ATOM 1992 O O . SER A 1 268 ? 7.299 2.073 -7.882 1.00 97.88 268 SER A O 1
ATOM 1994 N N . GLY A 1 269 ? 8.567 3.609 -8.908 1.00 96.44 269 GLY A N 1
ATOM 1995 C CA . GLY A 1 269 ? 9.747 3.308 -8.108 1.00 96.44 269 GLY A CA 1
ATOM 1996 C C . GLY A 1 269 ? 11.065 3.620 -8.797 1.00 96.44 269 GLY A C 1
ATOM 1997 O O . GLY A 1 269 ? 11.139 3.881 -9.999 1.00 96.44 269 GLY A O 1
ATOM 1998 N N . GLY A 1 270 ? 12.130 3.570 -8.007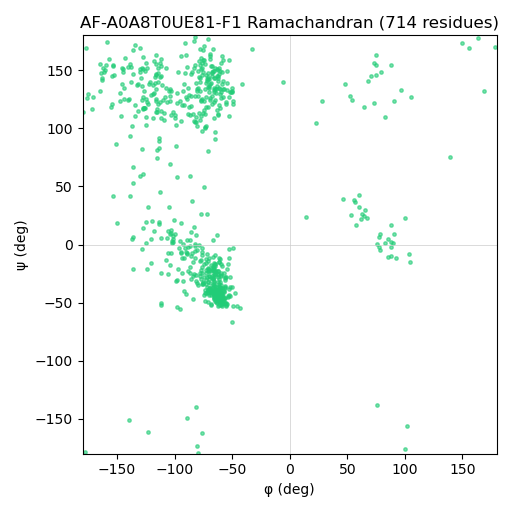 1.00 97.19 270 GLY A N 1
ATOM 1999 C CA . GLY A 1 270 ? 13.488 3.904 -8.420 1.00 97.19 270 GLY A CA 1
ATOM 2000 C C . GLY A 1 270 ? 13.840 5.383 -8.274 1.00 97.19 270 GLY A C 1
ATOM 2001 O O . GLY A 1 270 ? 13.000 6.275 -8.317 1.00 97.19 270 GLY A O 1
ATOM 2002 N N . ALA A 1 271 ? 15.129 5.636 -8.121 1.00 96.94 271 ALA A N 1
ATOM 2003 C CA . ALA A 1 271 ? 15.779 6.934 -8.193 1.00 96.94 271 ALA A CA 1
ATOM 2004 C C . ALA A 1 271 ? 17.029 6.751 -9.061 1.00 96.94 271 ALA A C 1
ATOM 2006 O O . ALA A 1 271 ? 17.932 6.005 -8.679 1.00 96.94 271 ALA A O 1
ATOM 2007 N N . VAL A 1 272 ? 17.041 7.321 -10.270 1.00 96.56 272 VAL A N 1
ATOM 2008 C CA . VAL A 1 272 ? 18.088 7.042 -11.268 1.00 96.56 272 VAL A CA 1
ATOM 2009 C C . VAL A 1 272 ? 19.184 8.097 -11.215 1.00 96.56 272 VAL A C 1
ATOM 2011 O O . VAL A 1 272 ? 20.356 7.772 -11.047 1.00 96.56 272 VAL A O 1
ATOM 2014 N N . ARG A 1 273 ? 18.817 9.374 -11.350 1.00 96.06 273 ARG A N 1
ATOM 2015 C CA . ARG A 1 273 ? 19.746 10.518 -11.357 1.00 96.06 273 ARG A CA 1
ATOM 2016 C C . ARG A 1 273 ? 19.480 11.484 -10.202 1.00 96.06 273 ARG A C 1
ATOM 2018 O O . ARG A 1 273 ? 20.018 12.592 -10.178 1.00 96.06 273 ARG A O 1
ATOM 2025 N N . VAL A 1 274 ? 18.661 11.071 -9.238 1.00 95.50 274 VAL A N 1
ATOM 2026 C CA . VAL A 1 274 ? 18.300 11.834 -8.038 1.00 95.50 274 VAL A CA 1
ATOM 2027 C C . VAL A 1 274 ? 18.535 10.998 -6.775 1.00 95.50 274 VAL A C 1
ATOM 2029 O O . VAL A 1 274 ? 18.630 9.777 -6.866 1.00 95.50 274 VAL A O 1
ATOM 2032 N N . PRO A 1 275 ? 18.636 11.624 -5.589 1.00 93.56 275 PRO A N 1
ATOM 2033 C CA . PRO A 1 275 ? 18.659 10.890 -4.328 1.00 93.56 275 PRO A CA 1
ATOM 2034 C C . PRO A 1 275 ? 17.369 10.093 -4.087 1.00 93.56 275 PRO A C 1
ATOM 2036 O O . PRO A 1 275 ? 16.289 10.498 -4.522 1.00 93.56 275 PRO A O 1
ATOM 2039 N N . GLY A 1 276 ? 17.501 9.001 -3.340 1.00 92.50 276 GLY A N 1
ATOM 2040 C CA . GLY A 1 276 ? 16.406 8.166 -2.857 1.00 92.50 276 GLY A CA 1
ATOM 2041 C C . GLY A 1 276 ? 15.558 8.819 -1.756 1.00 92.50 276 GLY A C 1
ATOM 2042 O O . GLY A 1 276 ? 15.861 9.917 -1.280 1.00 92.50 276 GLY A O 1
ATOM 2043 N N . ASN A 1 277 ? 14.497 8.129 -1.323 1.00 90.25 277 ASN A N 1
ATOM 2044 C CA . ASN A 1 277 ? 13.479 8.652 -0.395 1.00 90.25 277 ASN A CA 1
ATOM 2045 C C . ASN A 1 277 ? 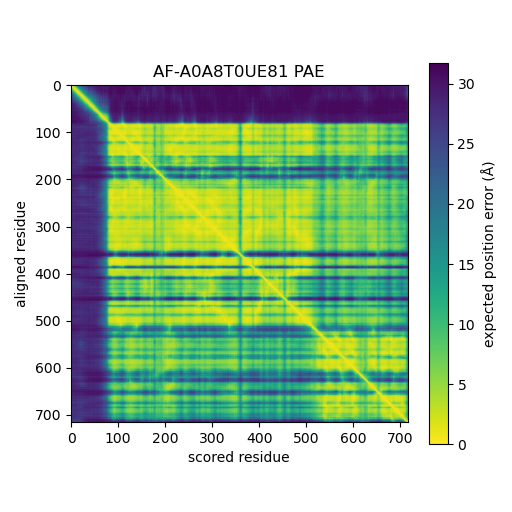13.261 7.803 0.876 1.00 90.25 277 ASN A C 1
ATOM 2047 O O . ASN A 1 277 ? 12.236 7.963 1.538 1.00 90.25 277 ASN A O 1
ATOM 2051 N N . LEU A 1 278 ? 14.205 6.936 1.270 1.00 84.62 278 LEU A N 1
ATOM 2052 C CA . LEU A 1 278 ? 14.043 6.124 2.487 1.00 84.62 278 LEU A CA 1
ATOM 2053 C C . LEU A 1 278 ? 13.828 6.983 3.748 1.00 84.62 278 LEU A C 1
ATOM 2055 O O . LEU A 1 278 ? 14.647 7.838 4.092 1.00 84.62 278 LEU A O 1
ATOM 2059 N N . PHE A 1 279 ? 12.760 6.697 4.497 1.00 75.25 279 PHE A N 1
ATOM 2060 C CA . PHE A 1 279 ? 12.316 7.520 5.628 1.00 75.25 279 PHE A CA 1
ATOM 2061 C C . PHE A 1 279 ? 13.277 7.491 6.813 1.00 75.25 279 PHE A C 1
ATOM 2063 O O . PHE A 1 279 ? 13.681 8.541 7.318 1.00 75.25 279 PHE A O 1
ATOM 2070 N N . THR A 1 280 ? 13.643 6.297 7.275 1.00 72.38 280 THR A N 1
ATOM 2071 C CA . THR A 1 280 ? 14.500 6.126 8.458 1.00 72.38 280 THR A CA 1
ATOM 2072 C C . THR A 1 280 ? 15.940 5.758 8.111 1.00 72.38 280 THR A C 1
ATOM 2074 O O . THR A 1 280 ? 16.826 5.939 8.943 1.00 72.38 280 THR A O 1
ATOM 2077 N N . ALA A 1 281 ? 16.188 5.289 6.885 1.00 75.94 281 ALA A N 1
ATOM 2078 C CA . ALA A 1 281 ? 17.485 4.789 6.433 1.00 75.94 281 ALA A CA 1
ATOM 2079 C C . ALA A 1 281 ? 18.232 5.733 5.472 1.00 75.94 281 ALA A C 1
ATOM 2081 O O . ALA A 1 281 ? 19.315 5.386 5.018 1.00 75.94 281 ALA A O 1
ATOM 2082 N N . SER A 1 282 ? 17.741 6.953 5.212 1.00 78.38 282 SER A N 1
ATOM 2083 C CA . SER A 1 282 ? 18.401 7.913 4.297 1.00 78.38 282 SER A CA 1
ATOM 2084 C C . SER A 1 282 ? 19.861 8.240 4.651 1.00 78.38 282 SER A C 1
ATOM 2086 O O . SER A 1 282 ? 20.672 8.569 3.781 1.00 78.38 282 SER A O 1
ATOM 2088 N N . ALA A 1 283 ? 20.236 8.148 5.931 1.00 79.19 283 ALA A N 1
ATOM 2089 C CA . ALA A 1 283 ? 21.617 8.351 6.363 1.00 79.19 283 ALA A CA 1
ATOM 2090 C C . ALA A 1 283 ? 22.552 7.217 5.904 1.00 79.19 283 ALA A C 1
ATOM 2092 O O . ALA A 1 283 ? 23.697 7.490 5.538 1.00 79.19 283 ALA A O 1
ATOM 2093 N N . THR A 1 284 ? 22.068 5.972 5.912 1.00 81.06 284 THR A N 1
ATOM 2094 C CA . THR A 1 284 ? 22.834 4.764 5.569 1.00 81.06 284 THR A CA 1
ATOM 2095 C C . THR A 1 284 ? 22.711 4.370 4.113 1.00 81.06 284 THR A C 1
ATOM 2097 O O . THR A 1 284 ? 23.688 3.887 3.549 1.00 81.06 284 THR A O 1
ATOM 2100 N N . ASN A 1 285 ? 21.568 4.653 3.497 1.00 87.00 285 ASN A N 1
ATOM 2101 C CA . ASN A 1 285 ? 21.291 4.422 2.092 1.00 87.00 285 ASN A CA 1
ATOM 2102 C C . ASN A 1 285 ? 20.517 5.620 1.510 1.00 87.00 285 ASN A C 1
ATOM 2104 O O . ASN A 1 285 ? 19.296 5.708 1.638 1.00 87.00 285 ASN A O 1
ATOM 2108 N N . PRO A 1 286 ? 21.232 6.592 0.917 1.00 88.62 286 PRO A N 1
ATOM 2109 C CA . PRO A 1 286 ? 20.634 7.777 0.313 1.00 88.62 286 PRO A CA 1
ATOM 2110 C C . PRO A 1 286 ? 20.255 7.566 -1.159 1.00 88.62 286 PRO A C 1
ATOM 2112 O O . PRO A 1 286 ? 19.800 8.515 -1.792 1.00 88.62 286 PRO A O 1
ATOM 2115 N N . ALA A 1 287 ? 20.534 6.391 -1.730 1.00 90.81 287 ALA A N 1
ATOM 2116 C CA . ALA A 1 287 ? 20.405 6.128 -3.161 1.00 90.81 287 ALA A CA 1
ATOM 2117 C C . ALA A 1 287 ? 19.095 5.411 -3.504 1.00 90.81 287 ALA A C 1
ATOM 2119 O O . ALA A 1 287 ? 18.550 5.613 -4.584 1.00 90.81 287 ALA A O 1
ATOM 2120 N N . ALA A 1 288 ? 18.586 4.586 -2.591 1.00 91.94 288 ALA A N 1
ATOM 2121 C CA . ALA A 1 288 ? 17.437 3.745 -2.867 1.00 91.94 288 ALA A CA 1
ATOM 2122 C C . ALA A 1 288 ? 16.101 4.482 -2.741 1.00 91.94 288 ALA A C 1
ATOM 2124 O O . ALA A 1 288 ? 15.861 5.263 -1.814 1.00 91.94 288 ALA A O 1
ATOM 2125 N N . GLU A 1 289 ? 15.212 4.179 -3.676 1.00 94.94 289 GLU A N 1
ATOM 2126 C CA . GLU A 1 289 ? 13.795 4.498 -3.571 1.00 94.94 289 GLU A CA 1
ATOM 2127 C C . GLU A 1 289 ? 13.080 3.389 -2.777 1.00 94.94 289 GLU A C 1
ATOM 2129 O O . GLU A 1 289 ? 13.517 2.237 -2.783 1.00 94.94 289 GLU A O 1
ATOM 2134 N N . PHE A 1 290 ? 12.032 3.760 -2.042 1.00 89.88 290 PHE A N 1
ATOM 2135 C CA . PHE A 1 290 ? 11.341 2.920 -1.068 1.00 89.88 290 PHE A CA 1
ATOM 2136 C C . PHE A 1 290 ? 10.817 1.594 -1.638 1.00 89.88 290 PHE A C 1
ATOM 2138 O O . PHE A 1 290 ? 11.168 0.550 -1.086 1.00 89.88 290 PHE A O 1
ATOM 2145 N N . ASN A 1 291 ? 10.084 1.603 -2.753 1.00 92.88 291 ASN A N 1
ATOM 2146 C CA . ASN A 1 291 ? 9.511 0.391 -3.351 1.00 92.88 291 ASN A CA 1
ATOM 2147 C C . ASN A 1 291 ? 10.597 -0.559 -3.880 1.00 92.88 291 ASN A C 1
ATOM 2149 O O . ASN A 1 291 ? 10.512 -1.785 -3.757 1.00 92.88 291 ASN A O 1
ATOM 2153 N N . ILE A 1 292 ? 11.681 -0.010 -4.444 1.00 93.69 292 ILE A N 1
ATOM 2154 C CA . ILE A 1 292 ? 12.838 -0.820 -4.862 1.00 93.69 292 ILE A CA 1
ATOM 2155 C C . ILE A 1 292 ? 13.596 -1.367 -3.645 1.00 93.69 292 ILE A C 1
ATOM 2157 O O . ILE A 1 292 ? 14.032 -2.517 -3.664 1.00 93.69 292 ILE A O 1
ATOM 2161 N N . PHE A 1 293 ? 13.747 -0.579 -2.579 1.00 89.06 293 PHE A N 1
ATOM 2162 C CA . PHE A 1 293 ? 14.387 -1.007 -1.332 1.00 89.06 293 PHE A CA 1
ATOM 2163 C C . PHE A 1 293 ? 13.574 -2.061 -0.573 1.00 89.06 293 PHE A C 1
ATOM 2165 O O . PHE A 1 293 ? 14.165 -2.888 0.128 1.00 89.06 293 PHE A O 1
ATOM 2172 N N . GLY A 1 294 ? 12.245 -2.046 -0.722 1.00 83.50 294 GLY A N 1
ATOM 2173 C CA . GLY A 1 294 ? 11.336 -3.037 -0.154 1.00 83.50 294 GLY A CA 1
ATOM 2174 C C . GLY A 1 294 ? 11.741 -4.455 -0.549 1.00 83.50 294 GLY A C 1
ATOM 2175 O O . GLY A 1 294 ? 11.856 -5.325 0.311 1.00 83.50 294 GLY A O 1
ATOM 2176 N N . ASP A 1 295 ? 12.077 -4.674 -1.823 1.00 87.62 295 ASP A N 1
ATOM 2177 C CA . ASP A 1 295 ? 12.660 -5.931 -2.294 1.00 87.62 295 ASP A CA 1
ATOM 2178 C C . ASP A 1 295 ? 13.574 -5.725 -3.522 1.00 87.62 295 ASP A C 1
AT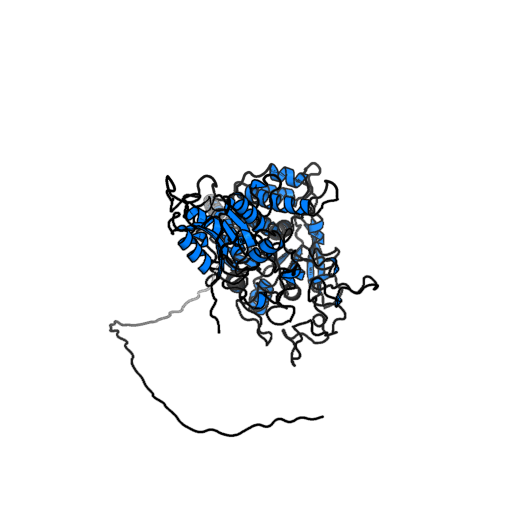OM 2180 O O . ASP A 1 295 ? 13.135 -5.884 -4.671 1.00 87.62 295 ASP A O 1
ATOM 2184 N N . PRO A 1 296 ? 14.872 -5.415 -3.311 1.00 90.25 296 PRO A N 1
ATOM 2185 C CA . PRO A 1 296 ? 15.796 -5.107 -4.403 1.00 90.25 296 PRO A CA 1
ATOM 2186 C C . PRO A 1 296 ? 15.975 -6.272 -5.373 1.00 90.25 296 PRO A C 1
ATOM 2188 O O . PRO A 1 296 ? 16.141 -6.070 -6.576 1.00 90.25 296 PRO A O 1
ATOM 2191 N N . PHE A 1 297 ? 15.931 -7.505 -4.860 1.00 90.19 297 PHE A N 1
ATOM 2192 C CA . PHE A 1 297 ? 16.066 -8.689 -5.697 1.00 90.19 297 PHE A CA 1
ATOM 2193 C C . PHE A 1 297 ? 14.809 -8.911 -6.539 1.00 90.19 297 PHE A C 1
ATOM 2195 O O . PHE A 1 297 ? 14.931 -9.175 -7.732 1.00 90.19 297 PHE A O 1
ATOM 2202 N N . ALA A 1 298 ? 13.605 -8.730 -5.986 1.00 92.00 298 ALA A N 1
ATOM 2203 C CA . ALA A 1 298 ? 12.382 -8.782 -6.790 1.00 92.00 298 ALA A CA 1
ATOM 2204 C C . ALA A 1 298 ? 12.350 -7.691 -7.867 1.00 92.00 298 ALA A C 1
ATOM 2206 O O . ALA A 1 298 ? 11.997 -7.974 -9.013 1.00 92.00 298 ALA A O 1
ATOM 2207 N N . ALA A 1 299 ? 12.767 -6.466 -7.533 1.00 95.25 299 ALA A N 1
ATOM 2208 C CA . ALA A 1 299 ? 12.867 -5.374 -8.497 1.00 95.25 299 ALA A CA 1
ATOM 2209 C C . ALA A 1 299 ? 13.837 -5.718 -9.639 1.00 95.25 299 ALA A C 1
ATOM 2211 O O . ALA A 1 299 ? 13.488 -5.565 -10.811 1.00 95.25 299 ALA A O 1
ATOM 2212 N N . TYR A 1 300 ? 15.014 -6.265 -9.312 1.00 94.69 300 TYR A N 1
ATOM 2213 C CA . TYR A 1 300 ? 15.954 -6.781 -10.307 1.00 94.69 300 TYR A CA 1
ATOM 2214 C C . TYR A 1 300 ? 15.293 -7.837 -11.205 1.00 94.69 300 TYR A C 1
ATOM 2216 O O . TYR A 1 300 ? 15.322 -7.704 -12.427 1.00 94.69 300 TYR A O 1
ATOM 2224 N N . GLN A 1 301 ? 14.635 -8.839 -10.613 1.00 94.31 301 GLN A N 1
ATOM 2225 C CA . GLN A 1 301 ? 13.976 -9.924 -11.345 1.00 94.31 301 GLN A CA 1
ATOM 2226 C C . GLN A 1 301 ? 12.876 -9.417 -12.291 1.00 94.31 301 GLN A C 1
ATOM 2228 O O . GLN A 1 301 ? 12.737 -9.943 -13.395 1.00 94.31 301 GLN A O 1
ATOM 2233 N N . VAL A 1 302 ? 12.107 -8.395 -11.898 1.00 97.12 302 VAL A N 1
ATOM 2234 C CA . VAL A 1 302 ? 11.071 -7.795 -12.753 1.00 97.12 302 VAL A CA 1
ATOM 2235 C C . VAL A 1 302 ? 11.686 -6.996 -13.897 1.00 97.12 302 VAL A C 1
ATOM 2237 O O . VAL A 1 302 ? 11.320 -7.235 -15.051 1.00 97.12 302 VAL A O 1
ATOM 2240 N N . LEU A 1 303 ? 12.640 -6.100 -13.623 1.00 96.88 303 LEU A N 1
ATOM 2241 C CA . LEU A 1 303 ? 13.272 -5.280 -14.664 1.00 96.88 303 LEU A CA 1
ATOM 2242 C C . LEU A 1 303 ? 14.029 -6.149 -15.682 1.00 96.88 303 LEU A C 1
ATOM 2244 O O . LEU A 1 303 ? 13.931 -5.914 -16.885 1.00 96.88 303 LEU A O 1
ATOM 2248 N N . HIS A 1 304 ? 14.704 -7.206 -15.221 1.00 95.12 304 HIS A N 1
ATOM 2249 C CA . HIS A 1 304 ? 15.457 -8.148 -16.061 1.00 95.12 304 HIS A CA 1
ATOM 2250 C C . HIS A 1 304 ? 14.624 -9.307 -16.624 1.00 95.12 304 HIS A C 1
ATOM 2252 O O . HIS A 1 304 ? 15.147 -10.173 -17.324 1.00 95.12 304 HIS A O 1
ATOM 2258 N N . SER A 1 305 ? 13.311 -9.332 -16.384 1.00 95.44 305 SER A N 1
ATOM 2259 C CA . SER A 1 305 ? 12.445 -10.444 -16.806 1.00 95.44 305 SER A CA 1
ATOM 2260 C C . SER A 1 305 ? 12.327 -10.607 -18.327 1.00 95.44 305 SER A C 1
ATOM 2262 O O . SER A 1 305 ? 11.978 -11.688 -18.816 1.00 95.44 305 SER A O 1
ATOM 2264 N N . GLY A 1 306 ? 12.583 -9.537 -19.085 1.00 94.75 306 GLY A N 1
ATOM 2265 C CA . GLY A 1 306 ? 12.297 -9.433 -20.518 1.00 94.75 306 GLY A CA 1
ATOM 2266 C C . GLY A 1 306 ? 10.866 -8.981 -20.838 1.00 94.75 306 GLY A C 1
ATOM 2267 O O . GLY A 1 306 ? 10.491 -8.961 -22.010 1.00 94.75 306 GLY A O 1
ATOM 2268 N N . VAL A 1 307 ? 10.063 -8.631 -19.828 1.00 96.12 307 VAL A N 1
ATOM 2269 C CA . VAL A 1 307 ? 8.811 -7.879 -20.009 1.00 96.12 307 VAL A CA 1
ATOM 2270 C C . VAL A 1 307 ? 9.150 -6.438 -20.415 1.00 96.12 307 VAL A C 1
ATOM 2272 O O . VAL A 1 307 ? 10.116 -5.880 -19.895 1.00 96.12 307 VAL A O 1
ATOM 2275 N N . PRO A 1 308 ? 8.384 -5.791 -21.312 1.00 96.19 308 PRO A N 1
ATOM 2276 C CA . PRO A 1 308 ? 8.536 -4.361 -21.549 1.00 96.19 308 PRO A CA 1
ATOM 2277 C C . PRO A 1 308 ? 8.238 -3.563 -20.272 1.00 96.19 308 PRO A C 1
ATOM 2279 O O . PRO A 1 308 ? 7.129 -3.629 -19.750 1.00 96.19 308 PRO A O 1
ATOM 2282 N N . VAL A 1 309 ? 9.210 -2.790 -19.783 1.00 97.44 309 VAL A N 1
ATOM 2283 C CA . VAL A 1 309 ? 9.056 -1.975 -18.567 1.00 97.44 309 VAL A CA 1
ATOM 2284 C C . VAL A 1 309 ? 9.046 -0.487 -18.906 1.00 97.44 309 VAL A C 1
ATOM 2286 O O . VAL A 1 309 ? 9.848 -0.007 -19.717 1.00 97.44 309 VAL A O 1
ATOM 2289 N N . THR A 1 310 ? 8.136 0.240 -18.262 1.00 97.75 310 THR A N 1
ATOM 2290 C CA . THR A 1 310 ? 8.182 1.693 -18.135 1.00 97.75 310 THR A CA 1
ATOM 2291 C C . THR A 1 310 ? 8.370 2.058 -16.666 1.00 97.75 310 THR A C 1
ATOM 2293 O O . THR A 1 310 ? 7.513 1.749 -15.847 1.00 97.75 310 THR A O 1
ATOM 2296 N N . LEU A 1 311 ? 9.490 2.696 -16.338 1.00 98.44 311 LEU A N 1
ATOM 2297 C CA . LEU A 1 311 ? 9.839 3.132 -14.989 1.00 98.44 311 LEU A CA 1
ATOM 2298 C C . LEU A 1 311 ? 9.382 4.578 -14.776 1.00 98.44 311 LEU A C 1
ATOM 2300 O O . LEU A 1 311 ? 9.664 5.444 -15.606 1.00 98.44 311 LEU A O 1
ATOM 2304 N N . ILE A 1 312 ? 8.713 4.844 -13.660 1.00 98.56 312 ILE A N 1
ATOM 2305 C CA . ILE A 1 312 ? 8.318 6.171 -13.191 1.00 98.56 312 ILE A CA 1
ATOM 2306 C C . ILE A 1 312 ? 9.074 6.429 -11.878 1.00 98.56 312 ILE A C 1
ATOM 2308 O O . ILE A 1 312 ? 8.530 6.202 -10.798 1.00 98.56 312 ILE A O 1
ATOM 2312 N N . PRO A 1 313 ? 10.350 6.849 -11.965 1.00 98.38 313 PRO A N 1
ATOM 2313 C CA . PRO A 1 313 ? 11.198 7.048 -10.799 1.00 98.38 313 PRO A CA 1
ATOM 2314 C C . PRO A 1 313 ? 10.986 8.419 -10.148 1.00 98.38 313 PRO A C 1
ATOM 2316 O O . PRO A 1 313 ? 10.322 9.311 -10.695 1.00 98.38 313 PRO A O 1
ATOM 2319 N N . LEU A 1 314 ? 11.659 8.616 -9.012 1.00 98.00 314 LEU A N 1
ATOM 2320 C CA . LEU A 1 314 ? 11.768 9.891 -8.307 1.00 98.00 314 LEU A CA 1
ATOM 2321 C C . LEU A 1 314 ? 12.241 11.034 -9.208 1.00 98.00 314 LEU A C 1
ATOM 2323 O O . LEU A 1 314 ? 11.856 12.177 -8.979 1.00 98.00 314 LEU A O 1
ATOM 2327 N N . ASP A 1 315 ? 13.019 10.760 -10.258 1.00 97.38 315 ASP A N 1
ATOM 2328 C CA . ASP A 1 315 ? 13.421 11.761 -11.251 1.00 97.38 315 ASP A CA 1
ATOM 2329 C C . ASP A 1 315 ? 12.209 12.513 -11.822 1.00 97.38 315 ASP A C 1
ATOM 2331 O O . ASP A 1 315 ? 12.222 13.742 -11.904 1.00 97.38 315 ASP A O 1
ATOM 2335 N N . ALA A 1 316 ? 11.131 11.789 -12.145 1.00 97.75 316 ALA A N 1
ATOM 2336 C CA . ALA A 1 316 ? 9.898 12.384 -12.634 1.00 97.75 316 ALA A CA 1
ATOM 2337 C C . ALA A 1 316 ? 8.998 12.871 -11.496 1.00 97.75 316 ALA A C 1
ATOM 2339 O O . ALA A 1 316 ? 8.499 13.999 -11.557 1.00 97.75 316 ALA A O 1
ATOM 2340 N N . THR A 1 317 ? 8.783 12.066 -10.455 1.00 96.50 317 THR A N 1
ATOM 2341 C CA . THR A 1 317 ? 7.797 12.400 -9.412 1.00 96.50 317 THR A CA 1
ATOM 2342 C C . THR A 1 317 ? 8.238 13.576 -8.540 1.00 96.50 317 THR A C 1
ATOM 2344 O O . THR A 1 317 ? 7.396 14.391 -8.169 1.00 96.50 317 THR A O 1
ATOM 2347 N N . ASN A 1 318 ? 9.547 13.795 -8.346 1.00 95.50 318 ASN A N 1
ATOM 2348 C CA . ASN A 1 318 ? 10.083 14.990 -7.675 1.00 95.50 318 ASN A CA 1
ATOM 2349 C C . ASN A 1 318 ? 9.744 16.295 -8.416 1.00 95.50 318 ASN A C 1
ATOM 2351 O O . ASN A 1 318 ? 9.866 17.388 -7.863 1.00 95.50 318 ASN A O 1
ATOM 2355 N N . THR A 1 319 ? 9.314 16.216 -9.678 1.00 95.38 319 THR A N 1
ATOM 2356 C CA . THR A 1 319 ? 8.923 17.390 -10.468 1.00 95.38 319 THR A CA 1
ATOM 2357 C C . THR A 1 319 ? 7.431 17.709 -10.382 1.00 95.38 319 THR A C 1
ATOM 2359 O O . THR A 1 319 ? 7.004 18.704 -10.974 1.00 95.38 319 THR A O 1
ATOM 2362 N N . ILE A 1 320 ? 6.645 16.936 -9.624 1.00 93.62 320 ILE A N 1
ATOM 2363 C CA . ILE A 1 320 ? 5.202 17.128 -9.407 1.00 93.62 320 ILE A CA 1
ATOM 2364 C C . ILE A 1 320 ? 4.829 17.154 -7.903 1.00 93.62 320 ILE A C 1
ATOM 2366 O O . ILE A 1 320 ? 4.056 16.321 -7.426 1.00 93.62 320 ILE A O 1
ATOM 2370 N N . PRO A 1 321 ? 5.374 18.110 -7.122 1.00 92.56 321 PRO A N 1
ATOM 2371 C CA . PRO A 1 321 ? 4.993 18.279 -5.720 1.00 92.56 321 PRO A CA 1
ATOM 2372 C C . PRO A 1 321 ? 3.549 18.759 -5.585 1.00 92.56 321 PRO A C 1
ATOM 2374 O O . PRO A 1 321 ? 3.092 19.594 -6.371 1.00 92.56 321 PRO A O 1
ATOM 2377 N N . VAL A 1 322 ? 2.860 18.299 -4.542 1.00 90.75 322 VAL A N 1
ATOM 2378 C CA . VAL A 1 322 ? 1.576 18.861 -4.114 1.00 90.75 322 VAL A CA 1
ATOM 2379 C C . VAL A 1 322 ? 1.817 20.290 -3.624 1.00 90.75 322 VAL A C 1
ATOM 2381 O O . VAL A 1 322 ? 2.436 20.513 -2.581 1.00 90.75 322 VAL A O 1
ATOM 2384 N N . THR A 1 323 ? 1.363 21.270 -4.405 1.00 90.62 323 THR A N 1
ATOM 2385 C CA . THR A 1 323 ? 1.466 22.691 -4.049 1.00 90.62 323 THR A CA 1
ATOM 2386 C C . THR A 1 323 ? 0.238 23.154 -3.274 1.00 90.62 323 THR A C 1
ATOM 2388 O O . THR A 1 323 ? -0.812 22.505 -3.306 1.00 90.62 323 THR A O 1
ATOM 2391 N N . GLU A 1 324 ? 0.353 24.299 -2.602 1.00 88.31 324 GLU A N 1
ATOM 2392 C CA . GLU A 1 324 ? -0.778 24.921 -1.905 1.00 88.31 324 GLU A CA 1
ATOM 2393 C C . GLU A 1 324 ? -1.918 25.250 -2.880 1.00 88.31 324 GLU A C 1
ATOM 2395 O O . GLU A 1 324 ? -3.089 25.053 -2.568 1.00 88.31 324 GLU A O 1
ATOM 2400 N N . GLU A 1 325 ? -1.594 25.680 -4.103 1.00 91.38 325 GLU A N 1
ATOM 2401 C CA . GLU A 1 325 ? -2.587 25.980 -5.136 1.00 91.38 325 GLU A CA 1
ATOM 2402 C C . GLU A 1 325 ? -3.339 24.725 -5.584 1.00 91.38 325 GLU A C 1
ATOM 2404 O O . GLU A 1 325 ? -4.563 24.761 -5.719 1.00 91.38 325 GLU A O 1
ATOM 2409 N N . PHE A 1 326 ? -2.633 23.605 -5.784 1.00 93.56 326 PHE A N 1
ATOM 2410 C CA . PHE A 1 326 ? -3.280 22.329 -6.089 1.00 93.56 326 PHE A CA 1
ATOM 2411 C C . PHE A 1 326 ? -4.173 21.876 -4.933 1.00 93.56 326 PHE A C 1
ATOM 2413 O O . PHE A 1 326 ? -5.327 21.519 -5.166 1.00 93.56 326 PHE A O 1
ATOM 2420 N N . TYR A 1 327 ? -3.673 21.926 -3.695 1.00 92.75 327 TYR A N 1
ATOM 2421 C CA . TYR A 1 327 ? -4.446 21.564 -2.508 1.00 92.75 327 TYR A CA 1
ATOM 2422 C C . TYR A 1 327 ? -5.707 22.432 -2.371 1.00 92.75 327 TYR A C 1
ATOM 2424 O O . TYR A 1 327 ? -6.807 21.905 -2.193 1.00 92.75 327 TYR A O 1
ATOM 2432 N N . ALA A 1 328 ? -5.587 23.752 -2.533 1.00 92.69 328 ALA A N 1
ATOM 2433 C CA . ALA A 1 328 ? -6.709 24.680 -2.473 1.00 92.69 328 ALA A CA 1
ATOM 2434 C C . ALA A 1 328 ? -7.738 24.428 -3.585 1.00 92.69 328 ALA A C 1
ATOM 2436 O O . ALA A 1 328 ? -8.945 24.497 -3.331 1.00 92.69 328 ALA A O 1
ATOM 2437 N N . GLU A 1 329 ? -7.291 24.107 -4.801 1.00 94.69 329 GLU A N 1
ATOM 2438 C CA . GLU A 1 329 ? -8.195 23.782 -5.903 1.00 94.69 329 GLU A CA 1
ATOM 2439 C C . GLU A 1 329 ? -8.880 22.431 -5.693 1.00 94.69 329 GLU A C 1
ATOM 2441 O O . GLU A 1 329 ? -10.085 22.310 -5.922 1.00 94.69 329 GLU A O 1
ATOM 2446 N N . PHE A 1 330 ? -8.161 21.435 -5.175 1.00 95.44 330 PHE A N 1
ATOM 2447 C CA . PHE A 1 330 ? -8.755 20.158 -4.801 1.00 95.44 330 PHE A CA 1
ATOM 2448 C C . PHE A 1 330 ? -9.777 20.341 -3.672 1.00 95.44 330 PHE A C 1
ATOM 2450 O O . PHE A 1 330 ? -10.884 19.813 -3.743 1.00 95.44 330 PHE A O 1
ATOM 2457 N N . ARG A 1 331 ? -9.494 21.194 -2.681 1.00 94.69 331 ARG A N 1
ATOM 2458 C CA . ARG A 1 331 ? -10.460 21.561 -1.634 1.00 94.69 331 ARG A CA 1
ATOM 2459 C C . ARG A 1 331 ? -11.762 22.127 -2.212 1.00 94.69 331 ARG A C 1
ATOM 2461 O O . ARG A 1 331 ? -12.838 21.892 -1.672 1.00 94.69 331 ARG A O 1
ATOM 2468 N N . ARG A 1 332 ? -11.677 22.875 -3.316 1.00 95.00 332 ARG A N 1
ATOM 2469 C CA . ARG A 1 332 ? -12.842 23.453 -4.007 1.00 95.00 332 ARG A CA 1
ATOM 2470 C C . ARG A 1 332 ? -13.557 22.466 -4.937 1.00 95.00 332 ARG A C 1
ATOM 2472 O O . ARG A 1 332 ? -14.746 22.654 -5.190 1.00 95.00 332 ARG A O 1
ATOM 2479 N N . ARG A 1 333 ? -12.865 21.450 -5.465 1.00 93.38 333 ARG A N 1
ATOM 2480 C CA . ARG A 1 333 ? -13.376 20.516 -6.486 1.00 93.38 333 ARG A CA 1
ATOM 2481 C C . ARG A 1 333 ? -13.529 19.094 -5.950 1.00 93.38 333 ARG A C 1
ATOM 2483 O O . ARG A 1 333 ? -12.665 18.243 -6.164 1.00 93.38 333 ARG A O 1
ATOM 2490 N N . GLN A 1 334 ? -14.659 18.845 -5.289 1.00 92.81 334 GLN A N 1
ATOM 2491 C CA . GLN A 1 334 ? -15.024 17.532 -4.737 1.00 92.81 334 GLN A CA 1
ATOM 2492 C C . GLN A 1 334 ? -16.499 17.197 -5.015 1.00 92.81 334 GLN A C 1
ATOM 2494 O O . GLN A 1 334 ? -17.293 16.925 -4.112 1.00 92.81 334 GLN A O 1
ATOM 2499 N N . SER A 1 335 ? -16.897 17.286 -6.284 1.00 92.62 335 SER A N 1
ATOM 2500 C CA . SER A 1 335 ? -18.276 17.075 -6.741 1.00 92.62 335 SER A CA 1
ATOM 2501 C C . SER A 1 335 ? -18.750 15.625 -6.613 1.00 92.62 335 SER A C 1
ATOM 2503 O O . SER A 1 335 ? -19.954 15.377 -6.649 1.00 92.62 335 SER A O 1
ATOM 2505 N N . THR A 1 336 ? -17.829 14.673 -6.467 1.00 93.12 336 THR A N 1
ATOM 2506 C CA . THR A 1 336 ? -18.109 13.241 -6.324 1.00 93.12 336 THR A CA 1
ATOM 2507 C C . THR A 1 336 ? -17.624 12.718 -4.972 1.00 93.12 336 THR A C 1
ATOM 2509 O O . THR A 1 336 ? -16.736 13.298 -4.343 1.00 93.12 336 THR A O 1
ATOM 2512 N N . TYR A 1 337 ? -18.191 11.600 -4.514 1.00 90.62 337 TYR A N 1
ATOM 2513 C CA . TYR A 1 337 ? -17.835 11.004 -3.222 1.00 90.62 337 TYR A CA 1
ATOM 2514 C C . TYR A 1 337 ? -16.394 10.503 -3.187 1.00 90.62 337 TYR A C 1
ATOM 2516 O O . TYR A 1 337 ? -15.694 10.693 -2.200 1.00 90.62 337 TYR A O 1
ATOM 2524 N N . GLU A 1 338 ? -15.920 9.906 -4.273 1.00 92.56 338 GLU A N 1
ATOM 2525 C CA . GLU A 1 338 ? -14.528 9.500 -4.395 1.00 92.56 338 GLU A CA 1
ATOM 2526 C C . GLU A 1 338 ? -13.565 10.696 -4.411 1.00 92.56 338 GLU A C 1
ATOM 2528 O O . GLU A 1 338 ? -12.490 10.593 -3.833 1.00 92.56 338 GLU A O 1
ATOM 2533 N N . ALA A 1 339 ? -13.943 11.849 -4.982 1.00 94.81 339 ALA A N 1
ATOM 2534 C CA . ALA A 1 339 ? -13.124 13.060 -4.906 1.00 94.81 339 ALA A CA 1
ATOM 2535 C C . ALA A 1 339 ? -13.051 13.607 -3.471 1.00 94.81 339 ALA A C 1
ATOM 2537 O O . ALA A 1 339 ? -11.976 14.003 -3.025 1.00 94.81 339 ALA A O 1
ATOM 2538 N N . GLN A 1 340 ? -14.167 13.577 -2.734 1.00 93.00 340 GLN A N 1
ATOM 2539 C CA . GLN A 1 340 ? -14.209 13.924 -1.307 1.00 93.00 340 GLN A CA 1
ATOM 2540 C C . GLN A 1 340 ? -13.337 12.977 -0.476 1.00 93.00 340 GLN A C 1
ATOM 2542 O O . GLN A 1 340 ? -12.563 13.432 0.364 1.00 93.00 340 GLN A O 1
ATOM 2547 N N . TYR A 1 341 ? -13.409 11.671 -0.750 1.00 91.56 341 TYR A N 1
ATOM 2548 C CA . TYR A 1 341 ? -12.582 10.672 -0.077 1.00 91.56 341 TYR A CA 1
ATOM 2549 C C . TYR A 1 341 ? -11.093 10.890 -0.339 1.00 91.56 341 TYR A C 1
ATOM 2551 O O . TYR A 1 341 ? -10.293 10.918 0.596 1.00 91.56 341 TYR A O 1
ATOM 2559 N N . CYS A 1 342 ? -10.724 11.078 -1.608 1.00 94.31 342 CYS A N 1
ATOM 2560 C CA . CYS A 1 342 ? -9.357 11.377 -2.012 1.00 94.31 342 CYS A CA 1
ATOM 2561 C C . CYS A 1 342 ? -8.834 12.637 -1.318 1.00 94.31 342 CYS A C 1
ATOM 2563 O O . CYS A 1 342 ? -7.730 12.623 -0.781 1.00 94.31 342 CYS A O 1
ATOM 2565 N N . PHE A 1 343 ? -9.627 13.712 -1.284 1.00 93.12 343 PHE A N 1
ATOM 2566 C CA . PHE A 1 343 ? -9.222 14.939 -0.610 1.00 93.12 343 PHE A CA 1
ATOM 2567 C C . PHE A 1 343 ? -9.046 14.736 0.896 1.00 93.12 343 PHE A C 1
ATOM 2569 O O . PHE A 1 343 ? -8.017 15.130 1.426 1.00 93.12 343 PHE A O 1
ATOM 2576 N N . GLN A 1 344 ? -9.998 14.092 1.580 1.00 88.38 344 GLN A N 1
ATOM 2577 C CA . GLN A 1 344 ? -9.889 13.844 3.021 1.00 88.38 344 GLN A CA 1
ATOM 2578 C C . GLN A 1 344 ? -8.671 12.972 3.365 1.00 88.38 344 GLN A C 1
ATOM 2580 O O . GLN A 1 344 ? -8.011 13.199 4.375 1.00 88.38 344 GLN A O 1
ATOM 2585 N N . SER A 1 345 ? -8.353 12.001 2.507 1.00 87.94 345 SER A N 1
ATOM 2586 C CA . SER A 1 345 ? -7.158 11.162 2.643 1.00 87.94 345 SER A CA 1
ATOM 2587 C C . SER A 1 345 ? -5.874 11.983 2.468 1.00 87.94 345 SER A C 1
ATOM 2589 O O . SER A 1 345 ? -4.956 11.883 3.280 1.00 87.94 345 SER A O 1
ATOM 2591 N N . LEU A 1 346 ? -5.820 12.836 1.437 1.00 88.94 346 LEU A N 1
ATOM 2592 C CA . LEU A 1 346 ? -4.691 13.735 1.191 1.00 88.94 346 LEU A CA 1
ATOM 2593 C C . LEU A 1 346 ? -4.500 14.729 2.345 1.00 88.94 346 LEU A C 1
ATOM 2595 O O . LEU A 1 346 ? -3.380 14.920 2.806 1.00 88.94 346 LEU A O 1
ATOM 2599 N N . ASP A 1 347 ? -5.583 15.334 2.824 1.00 86.25 347 ASP A N 1
ATOM 2600 C CA . ASP A 1 347 ? -5.584 16.303 3.921 1.00 86.25 347 ASP A CA 1
ATOM 2601 C C . ASP A 1 347 ? -4.954 15.719 5.195 1.00 86.25 347 ASP A C 1
ATOM 2603 O O . ASP A 1 347 ? -4.045 16.307 5.782 1.00 86.25 347 ASP A O 1
ATOM 2607 N N . GLU A 1 348 ? -5.335 14.492 5.548 1.00 77.81 348 GLU A N 1
ATOM 2608 C CA . GLU A 1 348 ? -4.776 13.755 6.683 1.00 77.81 348 GLU A CA 1
ATOM 2609 C C . GLU A 1 348 ? -3.275 13.445 6.513 1.00 77.81 348 GLU A C 1
ATOM 2611 O O . GLU A 1 348 ? -2.493 13.532 7.465 1.00 77.81 348 GLU A O 1
ATOM 2616 N N . VAL A 1 349 ? -2.820 13.101 5.303 1.00 78.31 349 VAL A N 1
ATOM 2617 C CA . VAL A 1 349 ? -1.387 12.881 5.026 1.00 78.31 349 VAL A CA 1
ATOM 2618 C C . VAL A 1 349 ? -0.588 14.179 5.115 1.00 78.31 349 VAL A C 1
ATOM 2620 O O . VAL A 1 349 ? 0.505 14.187 5.696 1.00 78.31 349 VAL A O 1
ATOM 2623 N N . LEU A 1 350 ? -1.112 15.272 4.560 1.00 79.69 350 LEU A N 1
ATOM 2624 C CA . LEU A 1 350 ? -0.452 16.577 4.565 1.00 79.69 350 LEU A CA 1
ATOM 2625 C C . LEU A 1 350 ? -0.375 17.159 5.975 1.00 79.69 350 LEU A C 1
ATOM 2627 O O . LEU A 1 350 ? 0.690 17.631 6.376 1.00 79.69 350 LEU A O 1
ATOM 2631 N N . ALA A 1 351 ? -1.447 17.041 6.762 1.00 72.94 351 ALA A N 1
ATOM 2632 C CA . ALA A 1 351 ? -1.463 17.448 8.162 1.00 72.94 351 ALA A CA 1
ATOM 2633 C C . ALA A 1 351 ? -0.353 16.752 8.969 1.00 72.94 351 ALA A C 1
ATOM 2635 O O . ALA A 1 351 ? 0.273 17.376 9.825 1.00 72.94 351 ALA A O 1
ATOM 2636 N N . ARG A 1 352 ? -0.046 15.482 8.670 1.00 66.75 352 ARG A N 1
ATOM 2637 C CA . ARG A 1 352 ? 1.081 14.752 9.278 1.00 66.75 352 ARG A CA 1
ATOM 2638 C C . ARG A 1 352 ? 2.443 15.208 8.745 1.00 66.75 352 ARG A C 1
ATOM 2640 O O . ARG A 1 352 ? 3.378 15.366 9.529 1.00 66.75 352 ARG A O 1
ATOM 2647 N N . HIS A 1 353 ? 2.571 15.445 7.440 1.00 66.25 353 HIS A N 1
ATOM 2648 C CA . HIS A 1 353 ? 3.830 15.892 6.828 1.00 66.25 353 HIS A CA 1
ATOM 2649 C C . HIS A 1 353 ? 4.256 17.285 7.305 1.00 66.25 353 HIS A C 1
ATOM 2651 O O . HIS A 1 353 ? 5.410 17.459 7.700 1.00 66.25 353 HIS A O 1
ATOM 2657 N N . MET A 1 354 ? 3.329 18.246 7.363 1.00 60.81 354 MET A N 1
ATOM 2658 C CA . MET A 1 354 ? 3.605 19.602 7.855 1.00 60.81 354 MET A CA 1
ATOM 2659 C C . MET A 1 354 ? 4.076 19.606 9.319 1.00 60.81 354 MET A C 1
ATOM 2661 O O . MET A 1 354 ? 4.927 20.413 9.691 1.00 60.81 354 MET A O 1
ATOM 2665 N N . ARG A 1 355 ? 3.600 18.659 10.145 1.00 54.41 355 ARG A N 1
ATOM 2666 C CA . ARG A 1 355 ? 4.088 18.463 11.526 1.00 54.41 355 ARG A CA 1
ATOM 2667 C C . ARG A 1 355 ? 5.537 17.969 11.582 1.00 54.41 355 ARG A C 1
ATOM 2669 O O . ARG A 1 355 ? 6.240 18.262 12.547 1.00 54.41 355 ARG A O 1
ATOM 2676 N N . ARG A 1 356 ? 6.005 17.234 10.566 1.00 52.09 356 ARG A N 1
ATOM 2677 C CA . ARG A 1 356 ? 7.392 16.741 10.464 1.00 52.09 356 ARG A CA 1
ATOM 2678 C C . ARG A 1 356 ? 8.380 17.861 10.134 1.00 52.09 356 ARG A C 1
ATOM 2680 O O . ARG A 1 356 ? 9.532 17.803 10.557 1.00 52.09 356 ARG A O 1
ATOM 2687 N N . THR A 1 357 ? 7.938 18.876 9.397 1.00 50.44 357 THR A N 1
ATOM 2688 C CA . THR A 1 357 ? 8.752 20.011 8.946 1.00 50.44 357 THR A CA 1
ATOM 2689 C C . THR A 1 357 ? 8.566 21.228 9.855 1.00 50.44 357 THR A C 1
ATOM 2691 O O . THR A 1 357 ? 8.173 22.301 9.402 1.00 50.44 357 THR A O 1
ATOM 2694 N N . ALA A 1 358 ? 8.852 21.096 11.152 1.00 40.31 358 ALA A N 1
ATOM 2695 C CA . ALA A 1 358 ? 8.975 22.256 12.036 1.00 40.31 358 ALA A CA 1
ATOM 2696 C C . ALA A 1 358 ? 10.266 23.031 11.694 1.00 40.31 358 ALA A C 1
ATOM 2698 O O . ALA A 1 358 ? 11.303 22.854 12.330 1.00 40.31 358 ALA A O 1
ATOM 2699 N N . GLY A 1 359 ? 10.207 23.853 10.639 1.00 39.97 359 GLY A N 1
ATOM 2700 C CA . GLY A 1 359 ? 11.290 24.739 10.200 1.00 39.97 359 GLY A CA 1
ATOM 2701 C C . GLY A 1 359 ? 11.482 24.799 8.680 1.00 39.97 359 GLY A C 1
ATOM 2702 O O . GLY A 1 359 ? 12.443 24.239 8.165 1.00 39.97 359 GLY A O 1
ATOM 2703 N N . GLY A 1 360 ? 10.604 25.500 7.954 1.00 31.08 360 GLY A N 1
ATOM 2704 C CA . GLY A 1 360 ? 10.795 25.813 6.528 1.00 31.08 360 GLY A CA 1
ATOM 2705 C C . GLY A 1 360 ? 9.528 26.371 5.869 1.00 31.08 360 GLY A C 1
ATOM 2706 O O . GLY A 1 360 ? 8.447 25.844 6.086 1.00 31.08 360 GLY A O 1
ATOM 2707 N N . GLY A 1 361 ? 9.634 27.471 5.119 1.00 34.59 361 GLY A N 1
ATOM 2708 C CA . GLY A 1 361 ? 8.492 28.271 4.653 1.00 34.59 361 GLY A CA 1
ATOM 2709 C C . GLY A 1 361 ? 7.589 27.656 3.563 1.00 34.59 361 GLY A C 1
ATOM 2710 O O . GLY A 1 361 ? 8.064 27.136 2.561 1.00 34.59 361 GLY A O 1
ATOM 2711 N N . HIS A 1 362 ? 6.279 27.799 3.789 1.00 39.78 362 HIS A N 1
ATOM 2712 C CA . HIS A 1 362 ? 5.091 28.056 2.942 1.00 39.78 362 HIS A CA 1
ATOM 2713 C C . HIS A 1 362 ? 5.072 27.921 1.390 1.00 39.78 362 HIS A C 1
ATOM 2715 O O . HIS A 1 362 ? 4.206 28.541 0.782 1.00 39.78 362 HIS A O 1
ATOM 2721 N N . ALA A 1 363 ? 5.926 27.146 0.710 1.00 45.78 363 ALA A N 1
ATOM 2722 C CA . ALA A 1 363 ? 5.801 26.976 -0.758 1.00 45.78 363 ALA A CA 1
ATOM 2723 C C . ALA A 1 363 ? 5.679 25.526 -1.265 1.00 45.78 363 ALA A C 1
ATOM 2725 O O . ALA A 1 363 ? 5.194 25.309 -2.373 1.00 45.78 363 ALA A O 1
ATOM 2726 N N . ASN A 1 364 ? 6.102 24.525 -0.490 1.00 53.66 364 ASN A N 1
ATOM 2727 C CA . ASN A 1 364 ? 6.021 23.121 -0.894 1.00 53.66 364 ASN A CA 1
ATOM 2728 C C . ASN A 1 364 ? 5.607 22.265 0.306 1.00 53.66 364 ASN A C 1
ATOM 2730 O O . ASN A 1 364 ? 6.258 22.322 1.348 1.00 53.66 364 ASN A O 1
ATOM 2734 N N . THR A 1 365 ? 4.537 21.481 0.157 1.00 58.84 365 THR A N 1
ATOM 2735 C CA . THR A 1 365 ? 3.993 20.632 1.232 1.00 58.84 365 THR A CA 1
ATOM 2736 C C . THR A 1 365 ? 4.901 19.444 1.577 1.00 58.84 365 THR A C 1
ATOM 2738 O O . THR A 1 365 ? 4.696 18.783 2.593 1.00 58.84 365 THR A O 1
ATOM 2741 N N . GLY A 1 366 ? 5.921 19.172 0.750 1.00 72.50 366 GLY A N 1
ATOM 2742 C CA . GLY A 1 366 ? 6.863 18.067 0.944 1.00 72.50 366 GLY A CA 1
ATOM 2743 C C . GLY A 1 366 ? 6.305 16.694 0.556 1.00 72.50 366 GLY A C 1
ATOM 2744 O O . GLY A 1 366 ? 6.983 15.695 0.780 1.00 72.50 366 GLY A O 1
ATOM 2745 N N . TYR A 1 367 ? 5.106 16.652 -0.032 1.00 84.75 367 TYR A N 1
ATOM 2746 C CA . TYR A 1 367 ? 4.427 15.452 -0.519 1.00 84.75 367 TYR A CA 1
ATOM 2747 C C . TYR A 1 367 ? 4.290 15.489 -2.050 1.00 84.75 367 TYR A C 1
ATOM 2749 O O . TYR A 1 367 ? 4.144 16.561 -2.645 1.00 84.75 367 TYR A O 1
ATOM 2757 N N . TYR A 1 368 ? 4.330 14.325 -2.698 1.00 91.06 368 TYR A N 1
ATOM 2758 C CA . TYR A 1 368 ? 4.280 14.185 -4.156 1.00 91.06 368 TYR A CA 1
ATOM 2759 C C . TYR A 1 368 ? 3.215 13.158 -4.541 1.00 91.06 368 TYR A C 1
ATOM 2761 O O . TYR A 1 368 ? 2.926 12.238 -3.788 1.00 91.06 368 TYR A O 1
ATOM 2769 N N . MET A 1 369 ? 2.619 13.303 -5.725 1.00 89.38 369 MET A N 1
ATOM 2770 C CA . MET A 1 369 ? 1.594 12.367 -6.206 1.00 89.38 369 MET A CA 1
ATOM 2771 C C . MET A 1 369 ? 2.221 11.164 -6.922 1.00 89.38 369 MET A C 1
ATOM 2773 O O . MET A 1 369 ? 1.949 10.975 -8.106 1.00 89.38 369 MET A O 1
ATOM 2777 N N . TRP A 1 370 ? 3.079 10.394 -6.240 1.00 95.31 370 TRP A N 1
ATOM 2778 C CA . TRP A 1 370 ? 3.886 9.312 -6.827 1.00 95.31 370 TRP A CA 1
ATOM 2779 C C . TRP A 1 370 ? 3.053 8.336 -7.670 1.00 95.31 370 TRP A C 1
ATOM 2781 O O . TRP A 1 370 ? 3.141 8.344 -8.903 1.00 95.31 370 TRP A O 1
ATOM 2791 N N . ASP A 1 371 ? 2.164 7.584 -7.029 1.00 97.44 371 ASP A N 1
ATOM 2792 C CA . ASP A 1 371 ? 1.445 6.491 -7.692 1.00 97.44 371 ASP A CA 1
ATOM 2793 C C . ASP A 1 371 ? 0.325 6.970 -8.597 1.00 97.44 371 ASP A C 1
ATOM 2795 O O . ASP A 1 371 ? 0.073 6.410 -9.666 1.00 97.44 371 ASP A O 1
ATOM 2799 N N . SER A 1 372 ? -0.329 8.066 -8.213 1.00 97.62 372 SER A N 1
ATOM 2800 C CA . SER A 1 372 ? -1.336 8.700 -9.060 1.00 97.62 372 SER A CA 1
ATOM 2801 C C . SER A 1 372 ? -0.711 9.180 -10.369 1.00 97.62 372 SER A C 1
ATOM 2803 O O . SER A 1 372 ? -1.282 8.960 -11.440 1.00 97.62 372 SER A O 1
ATOM 2805 N N . PHE A 1 373 ? 0.478 9.789 -10.310 1.00 98.31 373 PHE A N 1
ATOM 2806 C CA . PHE A 1 373 ? 1.209 10.201 -11.503 1.00 98.31 373 PHE A CA 1
ATOM 2807 C C . PHE A 1 373 ? 1.659 8.992 -12.328 1.00 98.31 373 PHE A C 1
ATOM 2809 O O . PHE A 1 373 ? 1.473 9.003 -13.545 1.00 98.31 373 PHE A O 1
ATOM 2816 N N . ALA A 1 374 ? 2.163 7.926 -11.695 1.00 98.44 374 ALA A N 1
ATOM 2817 C CA . ALA A 1 374 ? 2.510 6.679 -12.379 1.00 98.44 374 ALA A CA 1
ATOM 2818 C C . ALA A 1 374 ? 1.303 6.069 -13.118 1.00 98.44 374 ALA A C 1
ATOM 2820 O O . ALA A 1 374 ? 1.408 5.723 -14.299 1.00 98.44 374 ALA A O 1
ATOM 2821 N N . ALA A 1 375 ? 0.129 6.033 -12.479 1.00 98.38 375 ALA A N 1
ATOM 2822 C CA . ALA A 1 375 ? -1.124 5.624 -13.106 1.00 98.38 375 ALA A CA 1
ATOM 2823 C C . ALA A 1 375 ? -1.495 6.538 -14.285 1.00 98.38 375 ALA A C 1
ATOM 2825 O O . ALA A 1 375 ? -1.833 6.051 -15.364 1.00 98.38 375 ALA A O 1
ATOM 2826 N N . GLY A 1 376 ? -1.377 7.859 -14.127 1.00 97.88 376 GLY A N 1
ATOM 2827 C CA . GLY A 1 376 ? -1.563 8.828 -15.209 1.00 97.88 376 GLY A CA 1
ATOM 2828 C C . GLY A 1 376 ? -0.684 8.534 -16.422 1.00 97.88 376 GLY A C 1
ATOM 2829 O O . GLY A 1 376 ? -1.187 8.438 -17.545 1.00 97.88 376 GLY A O 1
ATOM 2830 N N . VAL A 1 377 ? 0.618 8.349 -16.195 1.00 97.75 377 VAL A N 1
ATOM 2831 C CA . VAL A 1 377 ? 1.595 8.006 -17.235 1.00 97.75 377 VAL A CA 1
ATOM 2832 C C . VAL A 1 377 ? 1.206 6.697 -17.922 1.00 97.75 377 VAL A C 1
ATOM 2834 O O . VAL A 1 377 ? 1.172 6.661 -19.153 1.00 97.75 377 VAL A O 1
ATOM 2837 N N . ALA A 1 378 ? 0.836 5.663 -17.164 1.00 97.38 378 ALA A N 1
ATOM 2838 C CA . ALA A 1 378 ? 0.403 4.381 -17.713 1.00 97.38 378 ALA A CA 1
ATOM 2839 C C . ALA A 1 378 ? -0.817 4.522 -18.635 1.00 97.38 378 ALA A C 1
ATOM 2841 O O . ALA A 1 378 ? -0.775 4.107 -19.798 1.00 97.38 378 ALA A O 1
ATOM 2842 N N . LEU A 1 379 ? -1.889 5.158 -18.151 1.00 97.00 379 LEU A N 1
ATOM 2843 C CA . LEU A 1 379 ? -3.124 5.330 -18.919 1.00 97.00 379 LEU A CA 1
ATOM 2844 C C . LEU A 1 379 ? -2.908 6.183 -20.176 1.00 97.00 379 LEU A C 1
ATOM 2846 O O . LEU A 1 379 ? -3.428 5.850 -21.241 1.00 97.00 379 LEU A O 1
ATOM 2850 N N . SER A 1 380 ? -2.109 7.250 -20.086 1.00 95.94 380 SER A N 1
ATOM 2851 C CA . SER A 1 380 ? -1.802 8.104 -21.239 1.00 95.94 380 SER A CA 1
ATOM 2852 C C . SER A 1 380 ? -0.989 7.358 -22.304 1.00 95.94 380 SER A C 1
ATOM 2854 O O . SER A 1 380 ? -1.323 7.400 -23.489 1.00 95.94 380 SER A O 1
ATOM 2856 N N . SER A 1 381 ? 0.022 6.582 -21.904 1.00 94.06 381 SER A N 1
ATOM 2857 C CA . SER A 1 381 ? 0.793 5.759 -22.844 1.00 94.06 381 SER A CA 1
ATOM 2858 C C . SER A 1 381 ? -0.057 4.685 -23.530 1.00 94.06 381 SER A C 1
ATOM 2860 O O . SER A 1 381 ? 0.120 4.440 -24.722 1.00 94.06 381 SER A O 1
ATOM 2862 N N . MET A 1 382 ? -1.024 4.083 -22.833 1.00 92.19 382 MET A N 1
ATOM 2863 C CA . MET A 1 382 ? -1.941 3.110 -23.442 1.00 92.19 382 MET A CA 1
ATOM 2864 C C . MET A 1 382 ? -2.904 3.730 -24.470 1.00 92.19 382 MET A C 1
ATOM 2866 O O . MET A 1 382 ? -3.329 3.031 -25.394 1.00 92.19 382 MET A O 1
ATOM 2870 N N . ARG A 1 383 ? -3.230 5.026 -24.344 1.00 91.00 383 ARG A N 1
ATOM 2871 C CA . ARG A 1 383 ? -4.041 5.776 -25.323 1.00 91.00 383 ARG A CA 1
ATOM 2872 C C . ARG A 1 383 ? -3.270 6.120 -26.591 1.00 91.00 383 ARG A C 1
ATOM 2874 O O . ARG A 1 383 ? -3.807 5.983 -27.686 1.00 91.00 383 ARG A O 1
ATOM 2881 N N . HIS A 1 384 ? -2.023 6.561 -26.437 1.00 82.81 384 HIS A N 1
ATOM 2882 C CA . HIS A 1 384 ? -1.229 7.162 -27.520 1.00 82.81 384 HIS A CA 1
ATOM 2883 C C . HIS A 1 384 ? -0.187 6.224 -28.139 1.00 82.81 384 HIS A C 1
ATOM 2885 O O . HIS A 1 384 ? 0.555 6.625 -29.034 1.00 82.81 384 HIS A O 1
ATOM 2891 N N . GLY A 1 385 ? -0.145 4.970 -27.689 1.00 69.88 385 GLY A N 1
ATOM 2892 C CA . GLY A 1 385 ? 0.827 3.971 -28.119 1.00 69.88 385 GLY A CA 1
ATOM 2893 C C . GLY A 1 385 ? 2.008 3.866 -27.154 1.00 69.88 385 GLY A C 1
ATOM 2894 O O . GLY A 1 385 ? 2.612 4.856 -26.744 1.00 69.88 385 GLY A O 1
ATOM 2895 N N . GLU A 1 386 ? 2.356 2.629 -26.802 1.00 65.94 386 GLU A N 1
ATOM 2896 C CA . GLU A 1 386 ? 3.302 2.326 -25.722 1.00 65.94 386 GLU A CA 1
ATOM 2897 C C . GLU A 1 386 ? 4.778 2.596 -26.058 1.00 65.94 386 GLU A C 1
ATOM 2899 O O . GLU A 1 386 ? 5.618 2.665 -25.161 1.00 65.94 386 GLU A O 1
ATOM 2904 N N . THR A 1 387 ? 5.111 2.746 -27.343 1.00 54.06 387 THR A N 1
ATOM 2905 C CA . THR A 1 387 ? 6.476 2.983 -27.835 1.00 54.06 387 THR A CA 1
ATOM 2906 C C . THR A 1 387 ? 6.485 4.144 -28.822 1.00 54.06 387 THR A C 1
ATOM 2908 O O . THR A 1 387 ? 5.896 4.041 -29.896 1.00 54.06 387 THR A O 1
ATOM 2911 N N . GLY A 1 388 ? 7.154 5.245 -28.469 1.00 53.72 388 GLY A N 1
ATOM 2912 C CA . GLY A 1 388 ? 7.276 6.431 -29.329 1.00 53.72 388 GLY A CA 1
ATOM 2913 C C . GLY A 1 388 ? 6.027 7.322 -29.413 1.00 53.72 388 GLY A C 1
ATOM 2914 O O . GLY A 1 388 ? 6.071 8.339 -30.102 1.00 53.72 388 GLY A O 1
ATOM 2915 N N . GLY A 1 389 ? 4.940 6.973 -28.713 1.00 60.25 389 GLY A N 1
ATOM 2916 C CA . GLY A 1 389 ? 3.769 7.832 -28.529 1.00 60.25 389 GLY A CA 1
ATOM 2917 C C . GLY A 1 389 ? 4.050 8.982 -27.557 1.00 60.25 389 GLY A C 1
ATOM 2918 O O . GLY A 1 389 ? 4.812 8.834 -26.597 1.00 60.25 389 GLY A O 1
ATOM 2919 N N . VAL A 1 390 ? 3.437 10.144 -27.799 1.00 80.75 390 VAL A N 1
ATOM 2920 C CA . VAL A 1 390 ? 3.546 11.305 -26.905 1.00 80.75 390 VAL A CA 1
ATOM 2921 C C . VAL A 1 390 ? 2.713 11.026 -25.654 1.00 80.75 390 VAL A C 1
ATOM 2923 O O . VAL A 1 390 ? 1.491 10.976 -25.723 1.00 80.75 390 VAL A O 1
ATOM 2926 N N . ASN A 1 391 ? 3.363 10.854 -24.503 1.00 94.00 391 ASN A N 1
ATOM 2927 C CA . ASN A 1 391 ? 2.665 10.800 -23.219 1.00 94.00 391 ASN A CA 1
ATOM 2928 C C . ASN A 1 391 ? 2.201 12.210 -22.826 1.00 94.00 391 ASN A C 1
ATOM 2930 O O . ASN A 1 391 ? 2.974 13.161 -22.937 1.00 94.00 391 ASN A O 1
ATOM 2934 N N . GLU A 1 392 ? 0.959 12.377 -22.385 1.00 95.19 392 GLU A N 1
ATOM 2935 C CA . GLU A 1 392 ? 0.387 13.696 -22.066 1.00 95.19 392 GLU A CA 1
ATOM 2936 C C . GLU A 1 392 ? 1.008 14.314 -20.808 1.00 95.19 392 GLU A C 1
ATOM 2938 O O . GLU A 1 392 ? 1.078 15.536 -20.690 1.00 95.19 392 GLU A O 1
ATOM 2943 N N . PHE A 1 393 ? 1.499 13.483 -19.887 1.00 96.88 393 PHE A N 1
ATOM 2944 C CA . PHE A 1 393 ? 1.862 13.905 -18.536 1.00 96.88 393 PHE A CA 1
ATOM 2945 C C . PHE A 1 393 ? 3.359 13.862 -18.251 1.00 96.88 393 PHE A C 1
ATOM 2947 O O . PHE A 1 393 ? 3.815 14.603 -17.383 1.00 96.88 393 PHE A O 1
ATOM 2954 N N . ALA A 1 394 ? 4.128 13.037 -18.964 1.00 96.62 394 ALA A N 1
ATOM 2955 C CA . ALA A 1 394 ? 5.556 12.857 -18.724 1.00 96.62 394 ALA A CA 1
ATOM 2956 C C . ALA A 1 394 ? 6.409 12.987 -19.991 1.00 96.62 394 ALA A C 1
ATOM 2958 O O . ALA A 1 394 ? 5.999 12.634 -21.099 1.00 96.62 394 ALA A O 1
ATOM 2959 N N . GLU A 1 395 ? 7.628 13.479 -19.805 1.00 95.62 395 GLU A N 1
ATOM 2960 C CA . GLU A 1 395 ? 8.747 13.254 -20.718 1.00 95.62 395 GLU A CA 1
ATOM 2961 C C . GLU A 1 395 ? 9.328 11.867 -20.438 1.00 95.62 395 GLU A C 1
ATOM 2963 O O . GLU A 1 395 ? 9.480 11.478 -19.279 1.00 95.62 395 GLU A O 1
ATOM 2968 N N . LEU A 1 396 ? 9.603 11.107 -21.497 1.00 94.69 396 LEU A N 1
ATOM 2969 C CA . LEU A 1 396 ? 10.048 9.721 -21.407 1.00 94.69 396 LEU A CA 1
ATOM 2970 C C . LEU A 1 396 ? 11.260 9.508 -22.316 1.00 94.69 396 LEU A C 1
ATOM 2972 O O . LEU A 1 396 ? 11.264 9.954 -23.466 1.00 94.69 396 LEU A O 1
ATOM 2976 N N . GLU A 1 397 ? 12.260 8.783 -21.829 1.00 94.50 397 GLU A N 1
ATOM 2977 C CA . GLU A 1 397 ? 13.443 8.407 -22.604 1.00 94.50 397 GLU A CA 1
ATOM 2978 C C . GLU A 1 397 ? 13.855 6.961 -22.333 1.00 94.50 397 GLU A C 1
ATOM 2980 O O . GLU A 1 397 ? 13.541 6.391 -21.293 1.00 94.50 397 GLU A O 1
ATOM 2985 N N . TYR A 1 398 ? 14.550 6.332 -23.278 1.00 94.75 398 TYR A N 1
ATOM 2986 C CA . TYR A 1 398 ? 15.121 5.012 -23.025 1.00 94.75 398 TYR A CA 1
ATOM 2987 C C . TYR A 1 398 ? 16.448 5.147 -22.286 1.00 94.75 398 TYR A C 1
ATOM 2989 O O . TYR A 1 398 ? 17.353 5.813 -22.783 1.00 94.75 398 TYR A O 1
ATOM 2997 N N . MET A 1 399 ? 16.579 4.438 -21.169 1.00 95.38 399 MET A N 1
ATOM 2998 C CA . MET A 1 399 ? 17.814 4.334 -20.394 1.00 95.38 399 MET A CA 1
ATOM 2999 C C . MET A 1 399 ? 18.207 2.866 -20.218 1.00 95.38 399 MET A C 1
ATOM 3001 O O . MET A 1 399 ? 17.360 1.971 -20.278 1.00 95.38 399 MET A O 1
ATOM 3005 N N . ASN A 1 400 ? 19.492 2.616 -19.980 1.00 97.00 400 ASN A N 1
ATOM 3006 C CA . ASN A 1 400 ? 19.988 1.295 -19.603 1.00 97.00 400 ASN A CA 1
ATOM 3007 C C . ASN A 1 400 ? 20.064 1.221 -18.077 1.00 97.00 400 ASN A C 1
ATOM 3009 O O . ASN A 1 400 ? 20.938 1.835 -17.467 1.00 97.00 400 ASN A O 1
ATOM 3013 N N . ILE A 1 401 ? 19.131 0.490 -17.474 1.00 96.12 401 ILE A N 1
ATOM 3014 C CA . ILE A 1 401 ? 18.920 0.444 -16.027 1.00 96.12 401 ILE A CA 1
ATOM 3015 C C . ILE A 1 401 ? 19.272 -0.937 -15.484 1.00 96.12 401 ILE A C 1
ATOM 3017 O O . ILE A 1 401 ? 19.002 -1.962 -16.112 1.00 96.12 401 ILE A O 1
ATOM 3021 N N . THR A 1 402 ? 19.835 -0.965 -14.283 1.00 94.00 402 THR A N 1
ATOM 3022 C CA . THR A 1 402 ? 19.890 -2.155 -13.436 1.00 94.00 402 THR A CA 1
ATOM 3023 C C . THR A 1 402 ? 19.497 -1.806 -12.001 1.00 94.00 402 THR A C 1
ATOM 3025 O O . THR A 1 402 ? 19.348 -0.631 -11.664 1.00 94.00 402 THR A O 1
ATOM 3028 N N . VAL A 1 403 ? 19.335 -2.818 -11.152 1.00 93.44 403 VAL A N 1
ATOM 3029 C CA . VAL A 1 403 ? 19.086 -2.641 -9.715 1.00 93.44 403 VAL A CA 1
ATOM 3030 C C . VAL A 1 403 ? 20.257 -3.229 -8.944 1.00 93.44 403 VAL A C 1
ATOM 3032 O O . VAL A 1 403 ? 20.577 -4.407 -9.096 1.00 93.44 403 VAL A O 1
ATOM 3035 N N . VAL A 1 404 ? 20.892 -2.416 -8.106 1.00 89.94 404 VAL A N 1
ATOM 3036 C CA . VAL A 1 404 ? 21.921 -2.872 -7.169 1.00 89.94 404 VAL A CA 1
ATOM 3037 C C . VAL A 1 404 ? 21.231 -3.651 -6.052 1.00 89.94 404 VAL A C 1
ATOM 3039 O O . VAL A 1 404 ? 20.392 -3.113 -5.338 1.00 89.94 404 VAL A O 1
ATOM 3042 N N . THR A 1 405 ? 21.552 -4.934 -5.892 1.00 87.06 405 THR A N 1
ATOM 3043 C CA . THR A 1 405 ? 20.911 -5.794 -4.875 1.00 87.06 405 THR A CA 1
ATOM 3044 C C . THR A 1 405 ? 21.785 -6.045 -3.646 1.00 87.06 405 THR A C 1
ATOM 3046 O O . THR A 1 405 ? 21.346 -6.719 -2.719 1.00 87.06 405 THR A O 1
ATOM 3049 N N . SER A 1 406 ? 23.045 -5.611 -3.692 1.00 82.44 406 SER A N 1
ATOM 3050 C CA . SER A 1 406 ? 24.037 -5.747 -2.624 1.00 82.44 406 SER A CA 1
ATOM 3051 C C . SER A 1 406 ? 25.158 -4.727 -2.824 1.00 82.44 406 SER A C 1
ATOM 3053 O O . SER A 1 406 ? 25.430 -4.330 -3.956 1.00 82.44 406 SER A O 1
ATOM 3055 N N . ASN A 1 407 ? 25.828 -4.344 -1.744 1.00 77.50 407 ASN A N 1
ATOM 3056 C CA . ASN A 1 407 ? 26.880 -3.332 -1.715 1.00 77.50 407 ASN A CA 1
ATOM 3057 C C . ASN A 1 407 ? 28.210 -3.798 -2.296 1.00 77.50 407 ASN A C 1
ATOM 3059 O O . ASN A 1 407 ? 28.528 -4.989 -2.312 1.00 77.50 407 ASN A O 1
ATOM 3063 N N . GLU A 1 408 ? 29.026 -2.821 -2.689 1.00 69.19 408 GLU A N 1
ATOM 3064 C CA . GLU A 1 408 ? 30.406 -3.062 -3.085 1.00 69.19 408 GLU A CA 1
ATOM 3065 C C . GLU A 1 408 ? 31.295 -3.518 -1.906 1.00 69.19 408 GLU A C 1
ATOM 3067 O O . GLU A 1 408 ? 31.121 -3.068 -0.768 1.00 69.19 408 GLU A O 1
ATOM 3072 N N . PRO A 1 409 ? 32.313 -4.354 -2.181 1.00 58.03 409 PRO A N 1
ATOM 3073 C CA . PRO A 1 409 ? 32.629 -4.912 -3.496 1.00 58.03 409 PRO A CA 1
ATOM 3074 C C . PRO A 1 409 ? 31.734 -6.117 -3.832 1.00 58.03 409 PRO A C 1
ATOM 3076 O O . PRO A 1 409 ? 31.579 -7.029 -3.015 1.00 58.03 409 PRO A O 1
ATOM 3079 N N . TYR A 1 410 ? 31.189 -6.135 -5.059 1.00 63.50 410 TYR A N 1
ATOM 3080 C CA . TYR A 1 410 ? 30.536 -7.316 -5.631 1.00 63.50 410 TYR A CA 1
ATOM 3081 C C . TYR A 1 410 ? 31.477 -8.516 -5.450 1.00 63.50 410 TYR A C 1
ATOM 3083 O O . TYR A 1 410 ? 32.636 -8.461 -5.863 1.00 63.50 410 TYR A O 1
ATOM 3091 N N . GLY A 1 411 ? 31.028 -9.558 -4.753 1.00 58.19 411 GLY A N 1
ATOM 3092 C CA . GLY A 1 411 ? 31.848 -10.740 -4.479 1.00 58.19 411 GLY A CA 1
ATOM 3093 C C . GLY A 1 411 ? 32.411 -10.884 -3.072 1.00 58.19 411 GLY A C 1
ATOM 3094 O O . GLY A 1 411 ? 32.808 -11.994 -2.717 1.00 58.19 411 GLY A O 1
ATOM 3095 N N . ALA A 1 412 ? 32.417 -9.840 -2.236 1.00 64.38 412 ALA A N 1
ATOM 3096 C CA . ALA A 1 412 ? 32.789 -10.007 -0.832 1.00 64.38 412 ALA A CA 1
ATOM 3097 C C . ALA A 1 412 ? 31.596 -10.503 -0.010 1.00 64.38 412 ALA A C 1
ATOM 3099 O O . ALA A 1 412 ? 30.681 -9.752 0.325 1.00 64.38 412 ALA A O 1
ATOM 3100 N N . ARG A 1 413 ? 31.648 -11.785 0.351 1.00 70.69 413 ARG A N 1
ATOM 3101 C CA . ARG A 1 413 ? 30.662 -12.423 1.215 1.00 70.69 413 ARG A CA 1
ATOM 3102 C C . ARG A 1 413 ? 31.058 -12.261 2.679 1.00 70.69 413 ARG A C 1
ATOM 3104 O O . ARG A 1 413 ? 32.018 -12.869 3.141 1.00 70.69 413 ARG A O 1
ATOM 3111 N N . ASP A 1 414 ? 30.272 -11.493 3.418 1.00 76.06 414 ASP A N 1
ATOM 3112 C CA . ASP A 1 414 ? 30.406 -11.326 4.871 1.00 76.06 414 ASP A CA 1
ATOM 3113 C C . ASP A 1 414 ? 29.370 -12.145 5.669 1.00 76.06 414 ASP A C 1
ATOM 3115 O O . ASP A 1 414 ? 29.338 -12.102 6.896 1.00 76.06 414 ASP A O 1
ATOM 3119 N N . GLY A 1 415 ? 28.521 -12.904 4.964 1.00 77.50 415 GLY A N 1
ATOM 3120 C CA . GLY A 1 415 ? 27.447 -13.712 5.543 1.00 77.50 415 GLY A CA 1
ATOM 3121 C C . GLY A 1 415 ? 26.119 -12.975 5.741 1.00 77.50 415 GLY A C 1
ATOM 3122 O O . GLY A 1 415 ? 25.146 -13.616 6.132 1.00 77.50 415 GLY A O 1
ATOM 3123 N N . SER A 1 416 ? 26.037 -11.675 5.435 1.00 78.06 416 SER A N 1
ATOM 3124 C CA . SER A 1 416 ? 24.776 -10.913 5.479 1.00 78.06 416 SER A CA 1
ATOM 3125 C C . SER A 1 416 ? 23.803 -11.309 4.365 1.00 78.06 416 SER A C 1
ATOM 3127 O O . SER A 1 416 ? 22.590 -11.192 4.532 1.00 78.06 416 SER A O 1
ATOM 3129 N N . ASN A 1 417 ? 24.329 -11.803 3.241 1.00 82.31 417 ASN A N 1
ATOM 3130 C CA . ASN A 1 417 ? 23.556 -12.158 2.062 1.00 82.31 417 ASN A CA 1
ATOM 3131 C C . ASN A 1 417 ? 23.012 -13.596 2.128 1.00 82.31 417 ASN A C 1
ATOM 3133 O O . ASN A 1 417 ? 23.777 -14.558 1.991 1.00 82.31 417 ASN A O 1
ATOM 3137 N N . PRO A 1 418 ? 21.692 -13.780 2.262 1.00 77.12 418 PRO A N 1
ATOM 3138 C CA . PRO A 1 418 ? 21.107 -15.093 2.504 1.00 77.12 418 PRO A CA 1
ATOM 3139 C C . PRO A 1 418 ? 20.950 -15.959 1.253 1.00 77.12 418 PRO A C 1
ATOM 3141 O O . PRO A 1 418 ? 20.550 -17.127 1.357 1.00 77.12 418 PRO A O 1
ATOM 3144 N N . PHE A 1 419 ? 21.254 -15.423 0.068 1.00 81.88 419 PHE A N 1
ATOM 3145 C CA . PHE A 1 419 ? 21.336 -16.226 -1.149 1.00 81.88 419 PHE A CA 1
ATOM 3146 C C . PHE A 1 419 ? 22.585 -17.114 -1.172 1.00 81.88 419 PHE A C 1
ATOM 3148 O O . PHE A 1 419 ? 22.587 -18.158 -1.831 1.00 81.88 419 PHE A O 1
ATOM 3155 N N . PHE A 1 420 ? 23.602 -16.744 -0.390 1.00 81.62 420 PHE A N 1
ATOM 3156 C CA . PHE A 1 420 ? 24.857 -17.465 -0.243 1.00 81.62 420 PHE A CA 1
ATOM 3157 C C . PHE A 1 420 ? 24.961 -18.000 1.188 1.00 81.62 420 PHE A C 1
ATOM 3159 O O . PHE A 1 420 ? 25.470 -17.337 2.092 1.00 81.62 420 PHE A O 1
ATOM 3166 N N . ASP A 1 421 ? 24.492 -19.231 1.402 1.00 77.25 421 ASP A N 1
ATOM 3167 C CA . ASP A 1 421 ? 24.377 -19.886 2.716 1.00 77.25 421 ASP A CA 1
ATOM 3168 C C . ASP A 1 421 ? 25.306 -21.109 2.884 1.00 77.25 421 ASP A C 1
ATOM 3170 O O . ASP A 1 421 ? 25.119 -21.930 3.776 1.00 77.25 421 ASP A O 1
ATOM 3174 N N . GLY A 1 422 ? 26.351 -21.215 2.052 1.00 79.06 422 GLY A N 1
ATOM 3175 C CA . GLY A 1 422 ? 27.404 -22.237 2.168 1.00 79.06 422 GLY A CA 1
ATOM 3176 C C . GLY A 1 422 ? 27.128 -23.525 1.393 1.00 79.06 422 GLY A C 1
ATOM 3177 O O . GLY A 1 422 ? 27.850 -24.507 1.548 1.00 79.06 422 GLY A O 1
ATOM 3178 N N . ARG A 1 423 ? 26.090 -23.536 0.557 1.00 77.31 423 ARG A N 1
ATOM 3179 C CA . ARG A 1 423 ? 25.762 -24.661 -0.324 1.00 77.31 423 ARG A CA 1
ATOM 3180 C C . ARG A 1 423 ? 26.626 -24.705 -1.569 1.00 77.31 423 ARG A C 1
ATOM 3182 O O . ARG A 1 423 ? 27.112 -23.682 -2.031 1.00 77.31 423 ARG A O 1
ATOM 3189 N N . ALA A 1 424 ? 26.705 -25.899 -2.159 1.00 81.81 424 ALA A N 1
ATOM 3190 C CA . ALA A 1 424 ? 27.399 -26.135 -3.425 1.00 81.81 424 ALA A CA 1
ATOM 3191 C C . ALA A 1 424 ? 26.807 -25.340 -4.604 1.00 81.81 424 ALA A C 1
ATOM 3193 O O . ALA A 1 424 ? 27.527 -24.989 -5.532 1.00 81.81 424 ALA A O 1
ATOM 3194 N N . THR A 1 425 ? 25.504 -25.052 -4.573 1.00 82.19 425 THR A N 1
ATOM 3195 C CA . THR A 1 425 ? 24.838 -24.181 -5.546 1.00 82.19 425 THR A CA 1
ATOM 3196 C C . THR A 1 425 ? 24.092 -23.094 -4.776 1.00 82.19 425 THR A C 1
ATOM 3198 O O . THR A 1 425 ? 23.206 -23.439 -3.984 1.00 82.19 425 THR A O 1
ATOM 3201 N N . PRO A 1 426 ? 24.449 -21.807 -4.955 1.00 84.44 426 PRO A N 1
ATOM 3202 C CA . PRO A 1 426 ? 23.724 -20.701 -4.341 1.00 84.44 426 PRO A CA 1
ATOM 3203 C C . PRO A 1 426 ? 22.256 -20.672 -4.771 1.00 84.44 426 PRO A C 1
ATOM 3205 O O . PRO A 1 426 ? 21.879 -21.186 -5.831 1.00 84.44 426 PRO A O 1
ATOM 3208 N N . LYS A 1 427 ? 21.409 -20.061 -3.939 1.00 83.75 427 LYS A N 1
ATOM 3209 C CA . LYS A 1 427 ? 19.970 -19.962 -4.220 1.00 83.75 427 LYS A CA 1
ATOM 3210 C C . LYS A 1 427 ? 19.736 -19.203 -5.522 1.00 83.75 427 LYS A C 1
ATOM 3212 O O . LYS A 1 427 ? 20.537 -18.354 -5.896 1.00 83.75 427 LYS A O 1
ATOM 3217 N N . PHE A 1 428 ? 18.652 -19.543 -6.217 1.00 85.88 428 PHE A N 1
ATOM 3218 C CA . PHE A 1 428 ? 18.303 -18.992 -7.536 1.00 85.88 428 PHE A CA 1
ATOM 3219 C C . PHE A 1 428 ? 19.375 -19.185 -8.622 1.00 85.88 428 PHE A C 1
ATOM 3221 O O . PHE A 1 428 ? 19.328 -18.520 -9.652 1.00 85.88 428 PHE A O 1
ATOM 3228 N N . GLY A 1 429 ? 20.336 -20.095 -8.412 1.00 83.62 429 GLY A N 1
ATOM 3229 C CA . GLY A 1 429 ? 21.426 -20.331 -9.358 1.00 83.62 429 GLY A CA 1
ATOM 3230 C C . GLY A 1 429 ? 22.386 -19.146 -9.485 1.00 83.62 429 GLY A C 1
ATOM 3231 O O . GLY A 1 429 ? 23.042 -19.005 -10.516 1.00 83.62 429 GLY A O 1
ATOM 3232 N N . LEU A 1 430 ? 22.452 -18.283 -8.467 1.00 86.38 430 LEU A N 1
ATOM 3233 C CA . LEU A 1 430 ? 23.337 -17.123 -8.471 1.00 86.38 430 LEU A CA 1
ATOM 3234 C C . LEU A 1 430 ? 24.810 -17.550 -8.449 1.00 86.38 430 LEU A C 1
ATOM 3236 O O . LEU A 1 430 ? 25.177 -18.579 -7.882 1.00 86.38 430 LEU A O 1
ATOM 3240 N N . GLN A 1 431 ? 25.666 -16.735 -9.062 1.00 83.94 431 GLN A N 1
ATOM 3241 C CA . GLN A 1 431 ? 27.108 -16.966 -9.081 1.00 83.94 431 GLN A CA 1
ATOM 3242 C C . GLN A 1 431 ? 27.766 -16.333 -7.853 1.00 83.94 431 GLN A C 1
ATOM 3244 O O . GLN A 1 431 ? 27.557 -15.152 -7.564 1.00 83.94 431 GLN A O 1
ATOM 3249 N N . GLU A 1 432 ? 28.575 -17.112 -7.134 1.00 80.12 432 GLU A N 1
ATOM 3250 C CA . GLU A 1 432 ? 29.437 -16.580 -6.074 1.00 80.12 432 GLU A CA 1
ATOM 3251 C C . GLU A 1 432 ? 30.486 -15.660 -6.709 1.00 80.12 432 GLU A C 1
ATOM 3253 O O . GLU A 1 432 ? 31.051 -15.992 -7.750 1.00 80.12 432 GLU A O 1
ATOM 3258 N N . GLY A 1 433 ? 30.691 -14.469 -6.144 1.00 76.12 433 GLY A N 1
ATOM 3259 C CA . GLY A 1 433 ? 31.494 -13.429 -6.797 1.00 76.12 433 GLY A CA 1
ATOM 3260 C C . GLY A 1 433 ? 30.707 -12.507 -7.739 1.00 76.12 433 GLY A C 1
ATOM 3261 O O . GLY A 1 433 ? 31.253 -11.503 -8.183 1.00 76.12 433 GLY A O 1
ATOM 3262 N N . GLY A 1 434 ? 29.442 -12.817 -8.054 1.00 78.19 434 GLY A N 1
ATOM 3263 C CA . GLY A 1 434 ? 28.608 -12.021 -8.962 1.00 78.19 434 GLY A CA 1
ATOM 3264 C C . GLY A 1 434 ? 27.976 -10.772 -8.331 1.00 78.19 434 GLY A C 1
ATOM 3265 O O . GLY A 1 434 ? 28.112 -10.514 -7.133 1.00 78.19 434 GLY A O 1
ATOM 3266 N N . VAL A 1 435 ? 27.198 -10.032 -9.130 1.00 77.31 435 VAL A N 1
ATOM 3267 C CA . VAL A 1 435 ? 26.549 -8.749 -8.760 1.00 77.31 435 VAL A CA 1
ATOM 3268 C C . VAL A 1 435 ? 25.601 -8.823 -7.558 1.00 77.31 435 VAL A C 1
ATOM 3270 O O . VAL A 1 435 ? 25.316 -7.810 -6.927 1.00 77.31 435 VAL A O 1
ATOM 3273 N N . HIS A 1 436 ? 25.149 -10.027 -7.207 1.00 85.31 436 HIS A N 1
ATOM 3274 C CA . HIS A 1 436 ? 24.249 -10.270 -6.084 1.00 85.31 436 HIS A CA 1
ATOM 3275 C C . HIS A 1 436 ? 24.948 -10.808 -4.836 1.00 85.31 436 HIS A C 1
ATOM 3277 O O . HIS A 1 436 ? 24.245 -11.196 -3.916 1.00 85.31 436 HIS A O 1
ATOM 3283 N N . SER A 1 437 ? 26.279 -10.932 -4.806 1.00 81.94 437 SER A N 1
ATOM 3284 C CA . SER A 1 437 ? 27.004 -11.689 -3.767 1.00 81.94 437 SER A CA 1
ATOM 3285 C C . SER A 1 437 ? 27.659 -10.848 -2.664 1.00 81.94 437 SER A C 1
ATOM 3287 O O . SER A 1 437 ? 28.312 -11.408 -1.783 1.00 81.94 437 SER A O 1
ATOM 3289 N N . GLY A 1 438 ? 27.484 -9.523 -2.700 1.00 84.56 438 GLY A N 1
ATOM 3290 C CA . GLY A 1 438 ? 28.038 -8.591 -1.714 1.00 84.56 438 GLY A CA 1
ATOM 3291 C C . GLY A 1 438 ? 27.227 -8.496 -0.417 1.00 84.56 438 GLY A C 1
ATOM 3292 O O . GLY A 1 438 ? 26.243 -9.221 -0.223 1.00 84.56 438 GLY A O 1
ATOM 3293 N N . HIS A 1 439 ? 27.627 -7.557 0.448 1.00 84.69 439 HIS A N 1
ATOM 3294 C CA . HIS A 1 439 ? 26.925 -7.233 1.694 1.00 84.69 439 HIS A CA 1
ATOM 3295 C C . HIS A 1 439 ? 25.524 -6.692 1.408 1.00 84.69 439 HIS A C 1
ATOM 3297 O O . HIS A 1 439 ? 25.366 -5.821 0.554 1.00 84.69 439 HIS A O 1
ATOM 3303 N N . VAL A 1 440 ? 24.520 -7.144 2.153 1.00 83.50 440 VAL A N 1
ATOM 3304 C CA . VAL A 1 440 ? 23.144 -6.669 1.995 1.00 83.50 440 VAL A CA 1
ATOM 3305 C C . VAL A 1 440 ? 22.710 -5.957 3.264 1.00 83.50 440 VAL A C 1
ATOM 3307 O O . VAL A 1 440 ? 22.750 -6.562 4.334 1.00 83.50 440 VAL A O 1
ATOM 3310 N N . GLN A 1 441 ? 22.247 -4.711 3.148 1.00 81.12 441 GLN A N 1
ATOM 3311 C CA . GLN A 1 441 ? 21.948 -3.858 4.302 1.00 81.12 441 GLN A CA 1
ATOM 3312 C C . GLN A 1 441 ? 21.005 -4.543 5.308 1.00 81.12 441 GLN A C 1
ATOM 3314 O O . GLN A 1 441 ? 19.820 -4.745 5.062 1.00 81.12 441 GLN A O 1
ATOM 3319 N N . THR A 1 442 ? 21.495 -4.893 6.487 1.00 73.56 442 THR A N 1
ATOM 3320 C CA . THR A 1 442 ? 20.770 -5.696 7.487 1.00 73.56 442 THR A CA 1
ATOM 3321 C C . THR A 1 442 ? 19.863 -4.877 8.412 1.00 73.56 442 THR A C 1
ATOM 3323 O O . THR A 1 442 ? 19.040 -5.446 9.132 1.00 73.56 442 THR A O 1
ATOM 3326 N N . GLY A 1 443 ? 19.961 -3.544 8.380 1.00 71.88 443 GLY A N 1
ATOM 3327 C CA . GLY A 1 443 ? 19.088 -2.645 9.138 1.00 71.88 443 GLY A CA 1
ATOM 3328 C C . GLY A 1 443 ? 19.364 -1.156 8.908 1.00 71.88 443 GLY A C 1
ATOM 3329 O O . GLY A 1 443 ? 20.260 -0.777 8.152 1.00 71.88 443 GLY A O 1
ATOM 3330 N N . ILE A 1 444 ? 18.614 -0.280 9.593 1.00 71.38 444 ILE A N 1
ATOM 3331 C CA . ILE A 1 444 ? 18.781 1.187 9.462 1.00 71.38 444 ILE A CA 1
ATOM 3332 C C . ILE A 1 444 ? 20.184 1.640 9.867 1.00 71.38 444 ILE A C 1
ATOM 3334 O O . ILE A 1 444 ? 20.734 2.538 9.243 1.00 71.38 444 ILE A O 1
ATOM 3338 N N . ARG A 1 445 ? 20.739 1.068 10.943 1.00 71.50 445 ARG A N 1
ATOM 3339 C CA . ARG A 1 445 ? 22.041 1.444 11.524 1.00 71.50 445 ARG A CA 1
ATOM 3340 C C . ARG A 1 445 ? 23.130 0.432 11.196 1.00 71.50 445 ARG A C 1
ATOM 3342 O O . ARG A 1 445 ? 23.994 0.175 12.031 1.00 71.50 445 ARG A O 1
ATOM 3349 N N . ASP A 1 446 ? 23.043 -0.184 10.026 1.00 76.75 446 ASP A N 1
ATOM 3350 C CA . ASP A 1 446 ? 24.035 -1.161 9.611 1.00 76.75 446 ASP A CA 1
ATOM 3351 C C . ASP A 1 446 ? 25.445 -0.545 9.661 1.00 76.75 446 ASP A C 1
ATOM 3353 O O . ASP A 1 446 ? 25.714 0.499 9.059 1.00 76.75 446 ASP A O 1
ATOM 3357 N N . ALA A 1 447 ? 26.326 -1.176 10.439 1.00 76.12 447 ALA A N 1
ATOM 3358 C CA . ALA A 1 447 ? 27.686 -0.708 10.663 1.00 76.12 447 ALA A CA 1
ATOM 3359 C C . ALA A 1 447 ? 28.531 -0.762 9.381 1.00 76.12 447 ALA A C 1
ATOM 3361 O O . ALA A 1 447 ? 29.476 0.015 9.250 1.00 76.12 447 ALA A O 1
ATOM 3362 N N . PHE A 1 448 ? 28.175 -1.624 8.422 1.00 77.12 448 PHE A N 1
ATOM 3363 C CA . PHE A 1 448 ? 28.821 -1.664 7.113 1.00 77.12 448 PHE A CA 1
ATOM 3364 C C . PHE A 1 448 ? 28.572 -0.368 6.327 1.00 77.12 448 PHE A C 1
ATOM 3366 O O . PHE A 1 448 ? 29.473 0.136 5.659 1.00 77.12 448 PHE A O 1
ATOM 3373 N N . CYS A 1 449 ? 27.379 0.217 6.476 1.00 77.69 449 CYS A N 1
ATOM 3374 C CA . CYS A 1 449 ? 26.968 1.448 5.798 1.00 77.69 449 CYS A CA 1
ATOM 3375 C C . CYS A 1 449 ? 27.405 2.737 6.532 1.00 77.69 449 CYS A C 1
ATOM 3377 O O . CYS A 1 449 ? 27.183 3.841 6.028 1.00 77.69 449 CYS A O 1
ATOM 3379 N N . LEU A 1 450 ? 27.957 2.633 7.751 1.00 72.12 450 LEU A N 1
ATOM 3380 C CA . LEU A 1 450 ? 28.268 3.759 8.645 1.00 72.12 450 LEU A CA 1
ATOM 3381 C C . LEU A 1 450 ? 29.722 3.703 9.134 1.00 72.12 450 LEU A C 1
ATOM 3383 O O . LEU A 1 450 ? 29.991 3.278 10.255 1.00 72.12 450 LEU A O 1
ATOM 3387 N N . VAL A 1 451 ? 30.672 4.192 8.329 1.00 59.06 451 VAL A N 1
ATOM 3388 C CA . VAL A 1 451 ? 32.085 4.317 8.744 1.00 59.06 451 VAL A CA 1
ATOM 3389 C C . VAL A 1 451 ? 32.424 5.780 9.086 1.00 59.06 451 VAL A C 1
ATOM 3391 O O . VAL A 1 451 ? 32.474 6.616 8.179 1.00 59.06 451 VAL A O 1
ATOM 3394 N N . PRO A 1 452 ? 32.692 6.128 10.363 1.00 50.47 452 PRO A N 1
ATOM 3395 C CA . PRO A 1 452 ? 33.094 7.482 10.749 1.00 50.47 452 PRO A CA 1
ATOM 3396 C C . PRO A 1 452 ? 34.445 7.873 10.126 1.00 50.47 452 PRO A C 1
ATOM 3398 O O . PRO A 1 452 ? 35.417 7.130 10.236 1.00 50.47 452 PRO A O 1
ATOM 3401 N N . GLY A 1 453 ? 34.520 9.048 9.489 1.00 54.19 453 GLY A N 1
ATOM 3402 C CA . GLY A 1 453 ? 35.770 9.611 8.947 1.00 54.19 453 GLY A CA 1
ATOM 3403 C C . GLY A 1 453 ? 36.198 9.101 7.563 1.00 54.19 453 GLY A C 1
ATOM 3404 O O . GLY A 1 453 ? 37.233 9.529 7.057 1.00 54.19 453 GLY A O 1
ATOM 3405 N N . GLY A 1 454 ? 35.417 8.222 6.927 1.00 48.59 454 GLY A N 1
ATOM 3406 C CA . GLY A 1 454 ? 35.616 7.856 5.523 1.00 48.59 454 GLY A CA 1
ATOM 3407 C C . GLY A 1 454 ? 35.090 8.928 4.562 1.00 48.59 454 GLY A C 1
ATOM 3408 O O . GLY A 1 454 ? 34.154 9.661 4.886 1.00 48.59 454 GLY A O 1
ATOM 3409 N N . ASN A 1 455 ? 35.651 8.996 3.348 1.00 49.41 455 ASN A N 1
ATOM 3410 C CA . ASN A 1 455 ? 34.998 9.687 2.229 1.00 49.41 455 ASN A CA 1
ATOM 3411 C C . ASN A 1 455 ? 33.560 9.155 2.066 1.00 49.41 455 ASN A C 1
ATOM 3413 O O . ASN A 1 455 ? 33.266 8.033 2.476 1.00 49.41 455 ASN A O 1
ATOM 3417 N N . ARG A 1 456 ? 32.671 9.922 1.419 1.00 49.09 456 ARG A N 1
ATOM 3418 C CA . ARG A 1 456 ? 31.260 9.567 1.118 1.00 49.09 456 ARG A CA 1
ATOM 3419 C C . ARG A 1 456 ? 31.035 8.175 0.463 1.00 49.09 456 ARG A C 1
ATOM 3421 O O . ARG A 1 456 ? 29.894 7.798 0.247 1.00 49.09 456 ARG A O 1
ATOM 3428 N N . SER A 1 457 ? 32.096 7.429 0.165 1.00 50.97 457 SER A N 1
ATOM 3429 C CA . SER A 1 457 ? 32.218 6.199 -0.618 1.00 50.97 457 SER A CA 1
ATOM 3430 C C . SER A 1 457 ? 31.904 4.877 0.108 1.00 50.97 457 SER A C 1
ATOM 3432 O O . SER A 1 457 ? 32.321 3.833 -0.377 1.00 50.97 457 SER A O 1
ATOM 3434 N N . ARG A 1 458 ? 31.251 4.872 1.279 1.00 62.12 458 ARG A N 1
ATOM 3435 C CA . ARG A 1 458 ? 30.826 3.626 1.967 1.00 62.12 458 ARG A CA 1
ATOM 3436 C C . ARG A 1 458 ? 29.423 3.729 2.571 1.00 62.12 458 ARG A C 1
ATOM 3438 O O . ARG A 1 458 ? 29.203 3.338 3.712 1.00 62.12 458 ARG A O 1
ATOM 3445 N N . ARG A 1 459 ? 28.492 4.329 1.829 1.00 80.62 459 ARG A N 1
ATOM 3446 C CA . ARG A 1 459 ? 27.057 4.201 2.115 1.00 80.62 459 ARG A CA 1
ATOM 3447 C C . ARG A 1 459 ? 26.518 2.997 1.365 1.00 80.62 459 ARG A C 1
ATOM 3449 O O . ARG A 1 459 ? 27.082 2.638 0.334 1.00 80.62 459 ARG A O 1
ATOM 3456 N N . CYS A 1 460 ? 25.457 2.402 1.888 1.00 84.81 460 CYS A N 1
ATOM 3457 C CA . CYS A 1 460 ? 24.825 1.300 1.199 1.00 84.81 460 CYS A CA 1
ATOM 3458 C C . CYS A 1 460 ? 23.994 1.788 0.007 1.00 84.81 460 CYS A C 1
ATOM 3460 O O . CYS A 1 460 ? 23.463 2.900 0.019 1.00 84.81 460 CYS A O 1
ATOM 3462 N N . GLU A 1 461 ? 23.922 0.951 -1.017 1.00 87.38 461 GLU A N 1
ATOM 3463 C CA . GLU A 1 461 ? 23.260 1.180 -2.299 1.00 87.38 461 GLU A CA 1
ATOM 3464 C C . GLU A 1 461 ? 22.273 0.046 -2.632 1.00 87.38 461 GLU A C 1
ATOM 3466 O O . GLU A 1 461 ? 21.823 -0.056 -3.769 1.00 87.38 461 GLU A O 1
ATOM 3471 N N . ASP A 1 462 ? 21.909 -0.823 -1.677 1.00 87.25 462 ASP A N 1
ATOM 3472 C CA . ASP A 1 462 ? 20.843 -1.813 -1.880 1.00 87.25 462 ASP A CA 1
ATOM 3473 C C . ASP A 1 462 ? 19.571 -1.126 -2.380 1.00 87.25 462 ASP A C 1
ATOM 3475 O O . ASP A 1 462 ? 19.093 -0.180 -1.764 1.00 87.25 462 ASP A O 1
ATOM 3479 N N . GLY A 1 463 ? 19.011 -1.602 -3.484 1.00 89.56 463 GLY A N 1
ATOM 3480 C CA . GLY A 1 463 ? 17.847 -1.002 -4.124 1.00 89.56 463 GLY A CA 1
ATOM 3481 C C . GLY A 1 463 ? 18.147 0.250 -4.956 1.00 89.56 463 GLY A C 1
ATOM 3482 O O . GLY A 1 463 ? 17.217 0.909 -5.415 1.00 89.56 463 GLY A O 1
ATOM 3483 N N . TYR A 1 464 ? 19.414 0.595 -5.195 1.00 92.88 464 TYR A N 1
ATOM 3484 C CA . TYR A 1 464 ? 19.752 1.677 -6.114 1.00 92.88 464 TYR A CA 1
ATOM 3485 C C . TYR A 1 464 ? 19.469 1.263 -7.566 1.00 92.88 464 TYR A C 1
ATOM 3487 O O . TYR A 1 464 ? 20.069 0.328 -8.103 1.00 92.88 464 TYR A O 1
ATOM 3495 N N . THR A 1 465 ? 18.562 1.980 -8.224 1.00 95.44 465 THR A N 1
ATOM 3496 C CA . THR A 1 465 ? 18.335 1.908 -9.675 1.00 95.44 465 THR A CA 1
ATOM 3497 C C . THR A 1 465 ? 19.433 2.657 -10.415 1.00 95.44 465 THR A C 1
ATOM 3499 O O . THR A 1 465 ? 19.383 3.873 -10.570 1.00 95.44 465 THR A O 1
ATOM 3502 N N . LYS A 1 466 ? 20.435 1.921 -10.887 1.00 92.62 466 LYS A N 1
ATOM 3503 C CA . LYS A 1 466 ? 21.653 2.485 -11.461 1.00 92.62 466 LYS A CA 1
ATOM 3504 C C . LYS A 1 466 ? 21.583 2.510 -12.983 1.00 92.62 466 LYS A C 1
ATOM 3506 O O . LYS A 1 466 ? 21.312 1.489 -13.618 1.00 92.62 466 LYS A O 1
ATOM 3511 N N . GLU A 1 467 ? 21.885 3.665 -13.567 1.00 93.81 467 GLU A N 1
ATOM 3512 C CA . GLU A 1 467 ? 22.146 3.783 -15.002 1.00 93.81 467 GLU A CA 1
ATOM 3513 C C . GLU A 1 467 ? 23.557 3.258 -15.308 1.00 93.81 467 GLU A C 1
ATOM 3515 O O . GLU A 1 467 ? 24.543 3.716 -14.725 1.00 93.81 467 GLU A O 1
ATOM 3520 N N . LEU A 1 468 ? 23.665 2.272 -16.201 1.00 89.19 468 LEU A N 1
ATOM 3521 C CA . LEU A 1 468 ? 24.933 1.625 -16.548 1.00 89.19 468 LEU A CA 1
ATOM 3522 C C . LEU A 1 468 ? 25.073 1.422 -18.056 1.00 89.19 468 LEU A C 1
ATOM 3524 O O . LEU A 1 468 ? 24.120 1.121 -18.772 1.00 89.19 468 LEU A O 1
ATOM 3528 N N . SER A 1 469 ? 26.312 1.520 -18.535 1.00 83.25 469 SER A N 1
ATOM 3529 C CA . SER A 1 469 ? 26.686 1.124 -19.894 1.00 83.25 469 SER A CA 1
ATOM 3530 C C . SER A 1 469 ? 27.300 -0.275 -19.852 1.00 83.25 469 SER A C 1
ATOM 3532 O O . SER A 1 469 ? 28.442 -0.424 -19.430 1.00 83.25 469 SER A O 1
ATOM 3534 N N . GLY A 1 470 ? 26.557 -1.312 -20.250 1.00 79.94 470 GLY A N 1
ATOM 3535 C CA . GLY A 1 470 ? 27.071 -2.685 -20.253 1.00 79.94 470 GLY A CA 1
ATOM 3536 C C . GLY A 1 470 ? 25.990 -3.768 -20.348 1.00 79.94 470 GLY A C 1
ATOM 3537 O O . GLY A 1 470 ? 24.803 -3.445 -20.369 1.00 79.94 470 GLY A O 1
ATOM 3538 N N . PRO A 1 471 ? 26.390 -5.053 -20.397 1.00 81.62 471 PRO A N 1
ATOM 3539 C CA . PRO A 1 471 ? 25.470 -6.191 -20.509 1.00 81.62 471 PRO A CA 1
ATOM 3540 C C . PRO A 1 471 ? 24.660 -6.459 -19.230 1.00 81.62 471 PRO A C 1
ATOM 3542 O O . PRO A 1 471 ? 23.686 -7.200 -19.273 1.00 81.62 471 PRO A O 1
ATOM 3545 N N . GLU A 1 472 ? 25.052 -5.864 -18.102 1.00 81.94 472 GLU A N 1
ATOM 3546 C CA . GLU A 1 472 ? 24.380 -6.001 -16.801 1.00 81.94 472 GLU A CA 1
ATOM 3547 C C . GLU A 1 472 ? 23.161 -5.077 -16.643 1.00 81.94 472 GLU A C 1
ATOM 3549 O O . GLU A 1 472 ? 22.497 -5.092 -15.603 1.00 81.94 472 GLU A O 1
ATOM 3554 N N . ALA A 1 473 ? 22.875 -4.256 -17.655 1.00 91.75 473 ALA A N 1
ATOM 3555 C CA . ALA A 1 473 ? 21.747 -3.340 -17.691 1.00 91.75 473 ALA A CA 1
ATOM 3556 C C . ALA A 1 473 ? 20.757 -3.730 -18.789 1.00 91.75 473 ALA A C 1
ATOM 3558 O O . ALA A 1 473 ? 21.120 -4.280 -19.830 1.00 91.75 473 ALA A O 1
ATOM 3559 N N . VAL A 1 474 ? 19.495 -3.389 -18.565 1.00 94.88 474 VAL A N 1
ATOM 3560 C CA . VAL A 1 474 ? 18.398 -3.621 -19.502 1.00 94.88 474 VAL A CA 1
ATOM 3561 C C . VAL A 1 474 ? 17.817 -2.302 -19.971 1.00 94.88 474 VAL A C 1
ATOM 3563 O O . VAL A 1 474 ? 17.783 -1.311 -19.242 1.00 94.88 474 VAL A O 1
ATOM 3566 N N . ARG A 1 475 ? 17.362 -2.280 -21.224 1.00 95.38 475 ARG A N 1
ATOM 3567 C CA . ARG A 1 475 ? 16.789 -1.079 -21.825 1.00 95.38 475 ARG A CA 1
ATOM 3568 C C . ARG A 1 475 ? 15.364 -0.873 -21.312 1.00 95.38 475 ARG A C 1
ATOM 3570 O O . ARG A 1 475 ? 14.458 -1.615 -21.688 1.00 95.38 475 ARG A O 1
ATOM 3577 N N . VAL A 1 476 ? 15.168 0.163 -20.506 1.00 95.50 476 VAL A N 1
ATOM 3578 C CA . VAL A 1 476 ? 13.896 0.519 -19.862 1.00 95.50 476 VAL A CA 1
ATOM 3579 C C . VAL A 1 476 ? 13.435 1.881 -20.373 1.00 95.50 476 VAL A C 1
ATOM 3581 O O . VAL A 1 476 ? 14.258 2.748 -20.664 1.00 95.50 476 VAL A O 1
ATOM 3584 N N . TYR A 1 477 ? 12.124 2.075 -20.530 1.00 95.62 477 TYR A N 1
ATOM 3585 C CA . TYR A 1 477 ? 11.569 3.390 -20.854 1.00 95.62 477 TYR A CA 1
ATOM 3586 C C . TYR A 1 477 ? 11.309 4.149 -19.554 1.00 95.62 477 TYR A C 1
ATOM 3588 O O . TYR A 1 477 ? 10.555 3.670 -18.720 1.00 95.62 477 TYR A O 1
ATOM 3596 N N . VAL A 1 478 ? 11.947 5.289 -19.337 1.00 97.38 478 VAL A N 1
ATOM 3597 C CA . VAL A 1 478 ? 11.997 5.962 -18.037 1.00 97.38 478 VAL A CA 1
ATOM 3598 C C . VAL A 1 478 ? 11.356 7.337 -18.140 1.00 97.38 478 VAL A C 1
ATOM 3600 O O . VAL A 1 478 ? 11.701 8.114 -19.031 1.00 97.38 478 VAL A O 1
ATOM 3603 N N . ALA A 1 479 ? 10.425 7.644 -17.236 1.00 97.19 479 ALA A N 1
ATOM 3604 C CA . ALA A 1 479 ? 9.894 8.992 -17.085 1.00 97.19 479 ALA A CA 1
ATOM 3605 C C . ALA A 1 479 ? 10.955 9.882 -16.433 1.00 97.19 479 ALA A C 1
ATOM 3607 O O . ALA A 1 479 ? 11.481 9.554 -15.373 1.00 97.19 479 ALA A O 1
ATOM 3608 N N . THR A 1 480 ? 11.266 11.016 -17.052 1.00 96.50 480 THR A N 1
ATOM 3609 C CA . THR A 1 480 ? 12.319 11.928 -16.575 1.00 96.50 480 THR A CA 1
ATOM 3610 C C . THR A 1 480 ? 11.770 13.182 -15.921 1.00 96.50 480 THR A C 1
ATOM 3612 O O . THR A 1 480 ? 12.455 13.801 -15.109 1.00 96.50 480 THR A O 1
ATOM 3615 N N . ARG A 1 481 ? 10.550 13.592 -16.288 1.00 96.50 481 ARG A N 1
ATOM 3616 C CA . ARG A 1 481 ? 9.939 14.842 -15.828 1.00 96.50 481 ARG A CA 1
ATOM 3617 C C . ARG A 1 481 ? 8.432 14.852 -16.065 1.00 96.50 481 ARG A C 1
ATOM 3619 O O . ARG A 1 481 ? 7.964 14.399 -17.106 1.00 96.50 481 ARG A O 1
ATOM 3626 N N . ALA A 1 482 ? 7.678 15.444 -15.144 1.00 96.94 482 ALA A N 1
ATOM 3627 C CA . ALA A 1 482 ? 6.273 15.785 -15.328 1.00 96.94 482 ALA A CA 1
ATOM 3628 C C . ALA A 1 482 ? 6.120 17.054 -16.180 1.00 96.94 482 ALA A C 1
ATOM 3630 O O . ALA A 1 482 ? 6.757 18.080 -15.924 1.00 96.94 482 ALA A O 1
ATOM 3631 N N . LYS A 1 483 ? 5.239 17.005 -17.179 1.00 96.25 483 LYS A N 1
ATOM 3632 C CA . LYS A 1 483 ? 4.999 18.114 -18.102 1.00 96.25 483 LYS A CA 1
ATOM 3633 C C . LYS A 1 483 ? 4.292 19.284 -17.402 1.00 96.25 483 LYS A C 1
ATOM 3635 O O . LYS A 1 483 ? 3.348 19.066 -16.629 1.00 96.25 483 LYS A O 1
ATOM 3640 N N . PRO A 1 484 ? 4.728 20.533 -17.653 1.00 95.62 484 PRO A N 1
ATOM 3641 C CA . PRO A 1 484 ? 4.027 21.709 -17.155 1.00 95.62 484 PRO A CA 1
ATOM 3642 C C . PRO A 1 484 ? 2.643 21.800 -17.795 1.00 95.62 484 PRO A C 1
ATOM 3644 O O . PRO A 1 484 ? 2.462 21.356 -18.926 1.00 95.62 484 PRO A O 1
ATOM 3647 N N . ASN A 1 485 ? 1.690 22.405 -17.088 1.00 94.19 485 ASN A N 1
ATOM 3648 C CA . ASN A 1 485 ? 0.395 22.733 -17.679 1.00 94.19 485 ASN A CA 1
ATOM 3649 C C . ASN A 1 485 ? 0.589 23.675 -18.883 1.00 94.19 485 ASN A C 1
ATOM 3651 O O . ASN A 1 485 ? 1.317 24.668 -18.795 1.00 94.19 485 ASN A O 1
ATOM 3655 N N . ALA A 1 486 ? -0.037 23.345 -20.008 1.00 91.44 486 ALA A N 1
ATOM 3656 C CA . ALA A 1 486 ? -0.013 24.103 -21.247 1.00 91.44 486 ALA A CA 1
ATOM 3657 C C . ALA A 1 486 ? -0.699 25.465 -21.081 1.00 91.44 486 ALA A C 1
ATOM 3659 O O . ALA A 1 486 ? -0.286 26.440 -21.715 1.00 91.44 486 ALA A O 1
ATOM 3660 N N . ASP A 1 487 ? -1.705 25.553 -20.206 1.00 92.44 487 ASP A N 1
ATOM 3661 C CA . ASP A 1 487 ? -2.284 26.823 -19.786 1.00 92.44 487 ASP A CA 1
ATOM 3662 C C . ASP A 1 487 ? -1.414 27.479 -18.707 1.00 92.44 487 ASP A C 1
ATOM 3664 O O . ASP A 1 487 ? -1.476 27.143 -17.524 1.00 92.44 487 ASP A O 1
ATOM 3668 N N . LYS A 1 488 ? -0.623 28.473 -19.121 1.00 88.50 488 LYS A N 1
ATOM 3669 C CA . LYS A 1 488 ? 0.260 29.245 -18.232 1.00 88.50 488 LYS A CA 1
ATOM 3670 C C . LYS A 1 488 ? -0.489 30.092 -17.197 1.00 88.50 488 LYS A C 1
ATOM 3672 O O . LYS A 1 488 ? 0.144 30.551 -16.252 1.00 88.50 488 LYS A O 1
ATOM 3677 N N . ASN A 1 489 ? -1.792 30.315 -17.377 1.00 89.69 489 ASN A N 1
ATOM 3678 C CA . ASN A 1 489 ? -2.623 31.079 -16.446 1.00 89.69 489 ASN A CA 1
ATOM 3679 C C . ASN A 1 489 ? -3.351 30.183 -15.430 1.00 89.69 489 ASN A C 1
ATOM 3681 O O . ASN A 1 489 ? -3.992 30.698 -14.513 1.00 89.69 489 ASN A O 1
ATOM 3685 N N . SER A 1 490 ? -3.273 28.859 -15.580 1.00 90.94 490 SER A N 1
ATOM 3686 C CA . SER A 1 490 ? -3.860 27.908 -14.640 1.00 90.94 490 SER A CA 1
ATOM 3687 C C . SER A 1 490 ? -3.113 27.924 -13.302 1.00 90.94 490 SER A C 1
ATOM 3689 O O . SER A 1 490 ? -1.884 27.891 -13.265 1.00 90.94 490 SER A O 1
ATOM 3691 N N . SER A 1 491 ? -3.855 27.878 -12.191 1.00 89.38 491 SER A N 1
ATOM 3692 C CA . SER A 1 491 ? -3.290 27.669 -10.847 1.00 89.38 491 SER A CA 1
ATOM 3693 C C . SER A 1 491 ? -2.661 26.279 -10.680 1.00 89.38 491 SER A C 1
ATOM 3695 O O . SER A 1 491 ? -1.781 26.083 -9.848 1.00 89.38 491 SER A O 1
ATOM 3697 N N . LEU A 1 492 ? -3.082 25.309 -11.497 1.00 93.88 492 LEU A N 1
ATOM 3698 C CA . LEU A 1 492 ? -2.509 23.966 -11.548 1.00 93.88 492 LEU A CA 1
ATOM 3699 C C . LEU A 1 492 ? -1.274 23.969 -12.449 1.00 93.88 492 LEU A C 1
ATOM 3701 O O . LEU A 1 492 ? -1.402 24.116 -13.664 1.00 93.88 492 LEU A O 1
ATOM 3705 N N . ASN A 1 493 ? -0.091 23.765 -11.874 1.00 92.56 493 ASN A N 1
ATOM 3706 C CA . ASN A 1 493 ? 1.195 23.906 -12.566 1.00 92.56 493 ASN A CA 1
ATOM 3707 C C . ASN A 1 493 ? 1.628 22.678 -13.402 1.00 92.56 493 ASN A C 1
ATOM 3709 O O . ASN A 1 493 ? 2.651 22.740 -14.094 1.00 92.56 493 ASN A O 1
ATOM 3713 N N . ARG A 1 494 ? 0.891 21.563 -13.353 1.00 95.75 494 ARG A N 1
ATOM 3714 C CA . ARG A 1 494 ? 1.162 20.326 -14.110 1.00 95.75 494 ARG A CA 1
ATOM 3715 C C . ARG A 1 494 ? -0.076 19.857 -14.860 1.00 95.75 494 ARG A C 1
ATOM 3717 O O . ARG A 1 494 ? -1.178 19.931 -14.319 1.00 95.75 494 ARG A O 1
ATOM 3724 N N . GLU A 1 495 ? 0.119 19.313 -16.063 1.00 96.06 495 GLU A N 1
ATOM 3725 C CA . GLU A 1 495 ? -0.976 18.718 -16.854 1.00 96.06 495 GLU A CA 1
ATOM 3726 C C . GLU A 1 495 ? -1.679 17.595 -16.092 1.00 96.06 495 GLU A C 1
ATOM 3728 O O . GLU A 1 495 ? -2.906 17.503 -16.074 1.00 96.06 495 GLU A O 1
ATOM 3733 N N . PHE A 1 496 ? -0.902 16.773 -15.386 1.00 97.50 496 PHE A N 1
ATOM 3734 C CA . PHE A 1 496 ? -1.469 15.682 -14.609 1.00 97.50 496 PHE A CA 1
ATOM 3735 C C . PHE A 1 496 ? -2.417 16.172 -13.505 1.00 97.50 496 PHE A C 1
ATOM 3737 O O . PHE A 1 496 ? -3.477 15.586 -13.334 1.00 97.50 496 PHE A O 1
ATOM 3744 N N . PHE A 1 497 ? -2.105 17.266 -12.800 1.00 96.88 497 PHE A N 1
ATOM 3745 C CA . PHE A 1 497 ? -2.992 17.807 -11.761 1.00 96.88 497 PHE A CA 1
ATOM 3746 C C . PHE A 1 497 ? -4.347 18.241 -12.311 1.00 96.88 497 PHE A C 1
ATOM 3748 O O . PHE A 1 497 ? -5.377 18.000 -11.679 1.00 96.88 497 PHE A O 1
ATOM 3755 N N . LYS A 1 498 ? -4.356 18.840 -13.504 1.00 95.88 498 LYS A N 1
ATOM 3756 C CA . LYS A 1 498 ? -5.593 19.175 -14.206 1.00 95.88 498 LYS A CA 1
ATOM 3757 C C . LYS A 1 498 ? -6.393 17.912 -14.526 1.00 95.88 498 LYS A C 1
ATOM 3759 O O . LYS A 1 498 ? -7.546 17.821 -14.114 1.00 95.88 498 LYS A O 1
ATOM 3764 N N . SER A 1 499 ? -5.765 16.929 -15.176 1.00 96.62 499 SER A N 1
ATOM 3765 C CA . SER A 1 499 ? -6.407 15.648 -15.507 1.00 96.62 499 SER A CA 1
ATOM 3766 C C . SER A 1 499 ? -6.944 14.938 -14.264 1.00 96.62 499 SER A C 1
ATOM 3768 O O . SER A 1 499 ? -8.090 14.504 -14.243 1.00 96.62 499 SER A O 1
ATOM 3770 N N . PHE A 1 500 ? -6.148 14.859 -13.199 1.00 97.56 500 PHE A N 1
ATOM 3771 C CA . PHE A 1 500 ? -6.513 14.199 -11.951 1.00 97.56 500 PHE A CA 1
ATOM 3772 C C . PHE A 1 500 ? -7.774 14.809 -11.331 1.00 97.56 500 PHE A C 1
ATOM 3774 O O . PHE A 1 500 ? -8.735 14.088 -11.051 1.00 97.56 500 PHE A O 1
ATOM 3781 N N . LEU A 1 501 ? -7.816 16.140 -11.183 1.00 96.69 501 LEU A N 1
ATOM 3782 C CA . LEU A 1 501 ? -8.990 16.825 -10.641 1.00 96.69 501 LEU A CA 1
ATOM 3783 C C . LEU A 1 501 ? -10.202 16.704 -11.565 1.00 96.69 501 LEU A C 1
ATOM 3785 O O . LEU A 1 501 ? -11.307 16.484 -11.074 1.00 96.69 501 LEU A O 1
ATOM 3789 N N . GLU A 1 502 ? -10.024 16.821 -12.880 1.00 95.56 502 GLU A N 1
ATOM 3790 C CA . GLU A 1 502 ? -11.118 16.654 -13.840 1.00 95.56 502 GLU A CA 1
ATOM 3791 C C . GLU A 1 502 ? -11.712 15.244 -13.760 1.00 95.56 502 GLU A C 1
ATOM 3793 O O . GLU A 1 502 ? -12.917 15.108 -13.552 1.00 95.56 502 GLU A O 1
ATOM 3798 N N . VAL A 1 503 ? -10.876 14.205 -13.844 1.00 96.62 503 VAL A N 1
ATOM 3799 C CA . VAL A 1 503 ? -11.287 12.793 -13.851 1.00 96.62 503 VAL A CA 1
ATOM 3800 C C . VAL A 1 503 ? -12.013 12.404 -12.569 1.00 96.62 503 VAL A C 1
ATOM 3802 O O . VAL A 1 503 ? -13.089 11.804 -12.651 1.00 96.62 503 VAL A O 1
ATOM 3805 N N . LEU A 1 504 ? -11.482 12.757 -11.392 1.00 96.00 504 LEU A N 1
ATOM 3806 C CA . LEU A 1 504 ? -12.136 12.431 -10.121 1.00 96.00 504 LEU A CA 1
ATOM 3807 C C . LEU A 1 504 ? -13.519 13.082 -10.003 1.00 96.00 504 LEU A C 1
ATOM 3809 O O . LEU A 1 504 ? -14.449 12.457 -9.496 1.00 96.00 504 LEU A O 1
ATOM 3813 N N . ASN A 1 505 ? -13.681 14.297 -10.528 1.00 95.25 505 ASN A N 1
ATOM 3814 C CA . ASN A 1 505 ? -14.921 15.067 -10.443 1.00 95.25 505 ASN A CA 1
ATOM 3815 C C . ASN A 1 505 ? -15.933 14.762 -11.569 1.00 95.25 505 ASN A C 1
ATOM 3817 O O . ASN A 1 505 ? -17.033 15.324 -11.574 1.00 95.25 505 ASN A O 1
ATOM 3821 N N . LEU A 1 506 ? -15.610 13.877 -12.524 1.00 92.75 506 LEU A N 1
ATOM 3822 C CA . LEU A 1 506 ? -16.542 13.488 -13.589 1.00 92.75 506 LEU A CA 1
ATOM 3823 C C . LEU A 1 506 ? -17.803 12.825 -13.003 1.00 92.75 506 LEU A C 1
ATOM 3825 O O . LEU A 1 506 ? -17.682 11.894 -12.216 1.00 92.75 506 LEU A O 1
ATOM 3829 N N . PRO A 1 507 ? -19.026 13.168 -13.444 1.00 90.00 507 PRO A N 1
ATOM 3830 C CA . PRO A 1 507 ? -20.231 12.454 -13.001 1.00 90.00 507 PRO A CA 1
ATOM 3831 C C . PRO A 1 507 ? -20.281 10.989 -13.470 1.00 90.00 507 PRO A C 1
ATOM 3833 O O . PRO A 1 507 ? -20.915 10.134 -12.851 1.00 90.00 507 PRO A O 1
ATOM 3836 N N . LYS A 1 508 ? -19.616 10.678 -14.589 1.00 88.00 508 LYS A N 1
ATOM 3837 C CA . LYS A 1 508 ? -19.550 9.317 -15.131 1.00 88.00 508 LYS A CA 1
ATOM 3838 C C . LYS A 1 508 ? -18.675 8.432 -14.237 1.00 88.00 508 LYS A C 1
ATOM 3840 O O . LYS A 1 508 ? -17.651 8.878 -13.726 1.00 88.00 508 LYS A O 1
ATOM 3845 N N . ASN A 1 509 ? -19.082 7.170 -14.072 1.00 85.94 509 ASN A N 1
ATOM 3846 C CA . ASN A 1 509 ? -18.416 6.192 -13.200 1.00 85.94 509 ASN A CA 1
ATOM 3847 C C . ASN A 1 509 ? -18.222 6.688 -11.755 1.00 85.94 509 ASN A C 1
ATOM 3849 O O . ASN A 1 509 ? -17.290 6.254 -11.089 1.00 85.94 509 ASN A O 1
ATOM 3853 N N . ALA A 1 510 ? -19.058 7.622 -11.289 1.00 86.88 510 ALA A N 1
ATOM 3854 C CA . ALA A 1 510 ? -19.010 8.081 -9.909 1.00 86.88 510 ALA A CA 1
ATOM 3855 C C . ALA A 1 510 ? -19.438 6.979 -8.934 1.00 86.88 510 ALA A C 1
ATOM 3857 O O . ALA A 1 510 ? -20.211 6.079 -9.297 1.00 86.88 510 ALA A O 1
ATOM 3858 N N . GLY A 1 511 ? -18.936 7.064 -7.701 1.00 82.06 511 GLY A N 1
ATOM 3859 C CA . GLY A 1 511 ? -19.288 6.146 -6.631 1.00 82.06 511 GLY A CA 1
ATOM 3860 C C . GLY A 1 511 ? -20.804 6.083 -6.425 1.00 82.06 511 GLY A C 1
ATOM 3861 O O . GLY A 1 511 ? -21.487 7.104 -6.352 1.00 82.06 511 GLY A O 1
ATOM 3862 N N . ARG A 1 512 ? -21.355 4.871 -6.328 1.00 80.94 512 ARG A N 1
ATOM 3863 C CA . ARG A 1 512 ? -22.799 4.601 -6.177 1.00 80.94 512 ARG A CA 1
ATOM 3864 C C . ARG A 1 512 ? -23.244 4.668 -4.715 1.00 80.94 512 ARG A C 1
ATOM 3866 O O . ARG A 1 512 ? -24.043 3.851 -4.257 1.00 80.94 512 ARG A O 1
ATOM 3873 N N . PHE A 1 513 ? -22.680 5.601 -3.963 1.00 70.81 513 PHE A N 1
ATOM 3874 C CA . PHE A 1 513 ? -22.801 5.646 -2.515 1.00 70.81 513 PHE A CA 1
ATOM 3875 C C . PHE A 1 513 ? -23.404 6.966 -2.070 1.00 70.81 513 PHE A C 1
ATOM 3877 O O . PHE A 1 513 ? -23.019 8.000 -2.579 1.00 70.81 513 PHE A O 1
ATOM 3884 N N . ASN A 1 514 ? -24.317 6.946 -1.101 1.00 67.69 514 ASN A N 1
ATOM 3885 C CA . ASN A 1 514 ? -24.727 8.154 -0.393 1.00 67.69 514 ASN A CA 1
ATOM 3886 C C . ASN A 1 514 ? -24.522 7.929 1.107 1.00 67.69 514 ASN A C 1
ATOM 3888 O O . ASN A 1 514 ? -25.263 7.169 1.741 1.00 67.69 514 ASN A O 1
ATOM 3892 N N . ILE A 1 515 ? -23.527 8.632 1.653 1.00 60.22 515 ILE A N 1
ATOM 3893 C CA . ILE A 1 515 ? -23.066 8.515 3.041 1.00 60.22 515 ILE A CA 1
ATOM 3894 C C . ILE A 1 515 ? -24.174 8.754 4.071 1.00 60.22 515 ILE A C 1
ATOM 3896 O O . ILE A 1 515 ? -24.182 8.128 5.127 1.00 60.22 515 ILE A O 1
ATOM 3900 N N . SER A 1 516 ? -25.162 9.591 3.747 1.00 54.81 516 SER A N 1
ATOM 3901 C CA . SER A 1 516 ? -26.275 9.921 4.642 1.00 54.81 516 SER A CA 1
ATOM 3902 C C . SER A 1 516 ? -27.339 8.823 4.722 1.00 54.81 516 SER A C 1
ATOM 3904 O O . SER A 1 516 ? -28.191 8.871 5.603 1.00 54.81 516 SER A O 1
ATOM 3906 N N . THR A 1 517 ? -27.318 7.848 3.809 1.00 57.47 517 THR A N 1
ATOM 3907 C CA . THR A 1 517 ? -28.419 6.879 3.631 1.00 57.47 517 THR A CA 1
ATOM 3908 C C . THR A 1 517 ? -28.024 5.418 3.834 1.00 57.47 517 THR A C 1
ATOM 3910 O O . THR A 1 517 ? -28.898 4.573 3.993 1.00 57.47 517 THR A O 1
ATOM 3913 N N . GLN A 1 518 ? -26.730 5.091 3.829 1.00 53.97 518 GLN A N 1
ATOM 3914 C CA . GLN A 1 518 ? -26.272 3.710 3.627 1.00 53.97 518 GLN A CA 1
ATOM 3915 C C . GLN A 1 518 ? -25.793 2.961 4.870 1.00 53.97 518 GLN A C 1
ATOM 3917 O O . GLN A 1 518 ? -25.286 1.846 4.762 1.00 53.97 518 GLN A O 1
ATOM 3922 N N . PHE A 1 519 ? -25.988 3.512 6.058 1.00 58.91 519 PHE A N 1
ATOM 3923 C CA . PHE A 1 519 ? -25.607 2.815 7.275 1.00 58.91 519 PHE A CA 1
ATOM 3924 C C . PHE A 1 519 ? -26.846 2.483 8.130 1.00 58.91 519 PHE A C 1
ATOM 3926 O O . PHE A 1 519 ? -27.073 3.129 9.152 1.00 58.91 519 PHE A O 1
ATOM 3933 N N . PRO A 1 520 ? -27.667 1.481 7.758 1.00 53.03 520 PRO A N 1
ATOM 3934 C CA . PRO A 1 520 ? -28.873 1.132 8.519 1.00 53.03 520 PRO A CA 1
ATOM 3935 C C . PRO A 1 520 ? -28.569 0.735 9.974 1.00 53.03 520 PRO A C 1
ATOM 3937 O O . PRO A 1 520 ? -29.381 0.983 10.856 1.00 53.03 520 PRO A O 1
ATOM 3940 N N . HIS A 1 521 ? -27.360 0.220 10.230 1.00 55.78 521 HIS A N 1
ATOM 3941 C CA . HIS A 1 521 ? -26.867 -0.161 11.559 1.00 55.78 521 HIS A CA 1
ATOM 3942 C C . HIS A 1 521 ? -25.705 0.722 12.049 1.00 55.78 521 HIS A C 1
ATOM 3944 O O . HIS A 1 521 ? -24.974 0.329 12.955 1.00 55.78 521 HIS A O 1
ATOM 3950 N N . TYR A 1 522 ? -25.494 1.914 11.462 1.00 57.19 522 TYR A N 1
ATOM 3951 C CA . TYR A 1 522 ? -24.341 2.791 11.767 1.00 57.19 522 TYR A CA 1
ATOM 3952 C C . TYR A 1 522 ? -24.180 3.143 13.239 1.00 57.19 522 TYR A C 1
ATOM 3954 O O . TYR A 1 522 ? -23.157 3.691 13.621 1.00 57.19 522 TYR A O 1
ATOM 3962 N N . ARG A 1 523 ? -25.272 3.020 13.993 1.00 61.28 523 ARG A N 1
ATOM 3963 C CA . ARG A 1 523 ? -25.430 3.504 15.363 1.00 61.28 523 ARG A CA 1
ATOM 3964 C C . ARG A 1 523 ? -26.394 2.624 16.153 1.00 61.28 523 ARG A C 1
ATOM 3966 O O . ARG A 1 523 ? -27.011 3.092 17.109 1.00 61.28 523 ARG A O 1
ATOM 3973 N N . GLU A 1 524 ? -26.637 1.399 15.683 1.00 70.31 524 GLU A N 1
ATOM 3974 C CA . GLU A 1 524 ? -27.574 0.526 16.373 1.00 70.31 524 GLU A CA 1
ATOM 3975 C C . GLU A 1 524 ? -26.916 -0.011 17.641 1.00 70.31 524 GLU A C 1
ATOM 3977 O O . GLU A 1 524 ? -25.963 -0.791 17.602 1.00 70.31 524 GLU A O 1
ATOM 3982 N N . ILE A 1 525 ? -27.455 0.420 18.775 1.00 74.62 525 ILE A N 1
ATOM 3983 C CA . ILE A 1 525 ? -27.125 -0.145 20.073 1.00 74.62 525 ILE A CA 1
ATOM 3984 C C . ILE A 1 525 ? -27.958 -1.419 20.220 1.00 74.62 525 ILE A C 1
ATOM 3986 O O . ILE A 1 525 ? -29.165 -1.348 20.455 1.00 74.62 525 ILE A O 1
ATOM 3990 N N . LEU A 1 526 ? -27.314 -2.580 20.079 1.00 81.06 526 LEU A N 1
ATOM 3991 C CA . LEU A 1 526 ? -27.986 -3.884 20.165 1.00 81.06 526 LEU A CA 1
ATOM 3992 C C . LEU A 1 526 ? -28.384 -4.246 21.602 1.00 81.06 526 LEU A C 1
ATOM 3994 O O . LEU A 1 526 ? -29.306 -5.030 21.827 1.00 81.06 526 LEU A O 1
ATOM 3998 N N . TYR A 1 527 ? -27.695 -3.681 22.590 1.00 81.44 527 TYR A N 1
ATOM 3999 C CA . TYR A 1 527 ? -28.000 -3.850 24.002 1.00 81.44 527 TYR A CA 1
ATOM 4000 C C . TYR A 1 527 ? -27.807 -2.528 24.735 1.00 81.44 527 TYR A C 1
ATOM 4002 O O . TYR A 1 527 ? -26.731 -1.948 24.679 1.00 81.44 527 TYR A O 1
ATOM 4010 N N . LYS A 1 528 ? -28.836 -2.049 25.440 1.00 84.19 528 LYS A N 1
ATOM 4011 C CA . LYS A 1 528 ? -28.762 -0.819 26.235 1.00 84.19 528 LYS A CA 1
ATOM 4012 C C . LYS A 1 528 ? -29.020 -1.136 27.710 1.00 84.19 528 LYS A C 1
ATOM 4014 O O . LYS A 1 528 ? -30.161 -1.448 28.050 1.00 84.19 528 LYS A O 1
ATOM 4019 N N . PRO A 1 529 ? -28.002 -1.067 28.583 1.00 82.50 529 PRO A N 1
ATOM 4020 C CA . PRO A 1 529 ? -28.199 -1.287 30.010 1.00 82.50 529 PRO A CA 1
ATOM 4021 C C . PRO A 1 529 ? -28.958 -0.115 30.655 1.00 82.50 529 PRO A C 1
ATOM 4023 O O . PRO A 1 529 ? -28.805 1.039 30.248 1.00 82.50 529 PRO A O 1
ATOM 4026 N N . ASP A 1 530 ? -29.770 -0.407 31.674 1.00 82.44 530 ASP A N 1
ATOM 4027 C CA . ASP A 1 530 ? -30.426 0.604 32.510 1.00 82.44 530 ASP A CA 1
ATOM 4028 C C . ASP A 1 530 ? -29.673 0.742 33.834 1.00 82.44 530 ASP A C 1
ATOM 4030 O O . ASP A 1 530 ? -29.631 -0.186 34.635 1.00 82.44 530 ASP A O 1
ATOM 4034 N N . PHE A 1 531 ? -29.061 1.905 34.051 1.00 81.94 531 PHE A N 1
ATOM 4035 C CA . PHE A 1 531 ? -28.303 2.204 35.268 1.00 81.94 531 PHE A CA 1
ATOM 4036 C C . PHE A 1 531 ? -29.032 3.158 36.217 1.00 81.94 531 PHE A C 1
ATOM 4038 O O . PHE A 1 531 ? -28.423 3.684 37.153 1.00 81.94 531 PHE A O 1
ATOM 4045 N N . ARG A 1 532 ? -30.321 3.428 35.987 1.00 79.62 532 ARG A N 1
ATOM 4046 C CA . ARG A 1 532 ? -31.111 4.274 36.887 1.00 79.62 532 ARG A CA 1
ATOM 4047 C C . ARG A 1 532 ? -31.237 3.580 38.242 1.00 79.62 532 ARG A C 1
ATOM 4049 O O . ARG A 1 532 ? -31.717 2.458 38.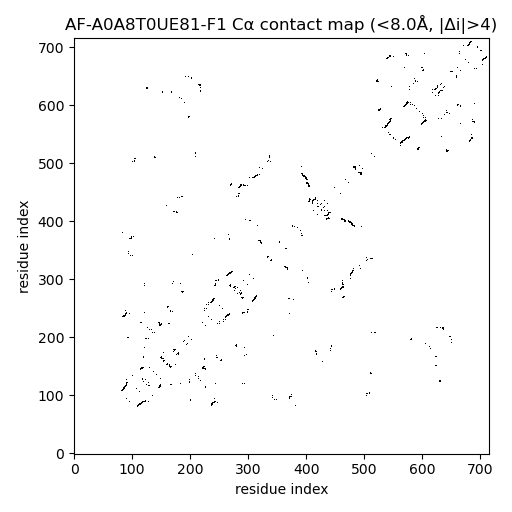320 1.00 79.62 532 ARG A O 1
ATOM 4056 N N . ASN A 1 533 ? -30.828 4.271 39.305 1.00 79.75 533 ASN A N 1
ATOM 4057 C CA . ASN A 1 533 ? -30.882 3.792 40.694 1.00 79.75 533 ASN A CA 1
ATOM 4058 C C . ASN A 1 533 ? -30.043 2.532 40.990 1.00 79.75 533 ASN A C 1
ATOM 4060 O O . ASN A 1 533 ? -30.292 1.848 41.979 1.00 79.75 533 ASN A O 1
ATOM 4064 N N . VAL A 1 534 ? -29.038 2.247 40.163 1.00 76.38 534 VAL A N 1
ATOM 4065 C CA . VAL A 1 534 ? -28.125 1.112 40.340 1.00 76.38 534 VAL A CA 1
ATOM 4066 C C . VAL A 1 534 ? -26.913 1.537 41.177 1.00 76.38 534 VAL A C 1
ATOM 4068 O O . VAL A 1 534 ? -26.245 2.524 40.850 1.00 76.38 534 VAL A O 1
ATOM 4071 N N . SER A 1 535 ? -26.620 0.808 42.260 1.00 80.94 535 SER A N 1
ATOM 4072 C CA . SER A 1 535 ? -25.398 1.003 43.051 1.00 80.94 535 SER A CA 1
ATOM 4073 C C . SER A 1 535 ? -24.158 0.576 42.257 1.00 80.94 535 SER A C 1
ATOM 4075 O O . SER A 1 535 ? -24.227 -0.246 41.347 1.00 80.94 535 SER A O 1
ATOM 4077 N N . ARG A 1 536 ? -22.998 1.166 42.569 1.00 83.81 536 ARG A N 1
ATOM 4078 C CA . ARG A 1 536 ? -21.736 0.819 41.901 1.00 83.81 536 ARG A CA 1
ATOM 4079 C C . ARG A 1 536 ? -21.085 -0.375 42.588 1.00 83.81 536 ARG A C 1
ATOM 4081 O O . ARG A 1 536 ? -20.898 -0.349 43.803 1.00 83.81 536 ARG A O 1
ATOM 4088 N N . GLY A 1 537 ? -20.740 -1.387 41.798 1.00 86.56 537 GLY A N 1
ATOM 4089 C CA . GLY A 1 537 ? -19.899 -2.500 42.214 1.00 86.56 537 GLY A CA 1
ATOM 4090 C C . GLY A 1 537 ? -18.425 -2.127 42.284 1.00 86.56 537 GLY A C 1
ATOM 4091 O O . GLY A 1 537 ? -18.056 -0.952 42.318 1.00 86.56 537 GLY A O 1
ATOM 4092 N N . LYS A 1 538 ? -17.560 -3.142 42.289 1.00 89.50 538 LYS A N 1
ATOM 4093 C CA . LYS A 1 538 ? -16.111 -2.926 42.364 1.00 89.50 538 LYS A CA 1
ATOM 4094 C C . LYS A 1 538 ? -15.613 -2.252 41.080 1.00 89.50 538 LYS A C 1
ATOM 4096 O O . LYS A 1 538 ? -15.905 -2.773 39.999 1.00 89.50 538 LYS A O 1
ATOM 4101 N N . PRO A 1 539 ? -14.867 -1.137 41.157 1.00 93.00 539 PRO A N 1
ATOM 4102 C CA . PRO A 1 539 ? -14.324 -0.493 39.971 1.00 93.00 539 PRO A CA 1
ATOM 4103 C C . PRO A 1 539 ? -13.215 -1.360 39.365 1.00 93.00 539 PRO A C 1
ATOM 4105 O O . PRO A 1 539 ? -12.301 -1.813 40.060 1.00 93.00 539 PRO A O 1
ATOM 4108 N N . VAL A 1 540 ? -13.300 -1.584 38.054 1.00 94.19 540 VAL A N 1
ATOM 4109 C CA . VAL A 1 540 ? -12.371 -2.449 37.317 1.00 94.19 540 VAL A CA 1
ATOM 4110 C C . VAL A 1 540 ? -11.794 -1.727 36.105 1.00 94.19 540 VAL A C 1
ATOM 4112 O O . VAL A 1 540 ? -12.523 -1.088 35.344 1.00 94.19 540 VAL A O 1
ATOM 4115 N N . ILE A 1 541 ? -10.488 -1.877 35.898 1.00 95.31 541 ILE A N 1
ATOM 4116 C CA . ILE A 1 541 ? -9.822 -1.626 34.616 1.00 95.31 541 ILE A CA 1
ATOM 4117 C C . ILE A 1 541 ? -9.518 -2.970 33.966 1.00 95.31 541 ILE A C 1
ATOM 4119 O O . ILE A 1 541 ? -8.992 -3.868 34.627 1.00 95.31 541 ILE A O 1
ATOM 4123 N N . PHE A 1 542 ? -9.823 -3.095 32.675 1.00 94.88 542 PHE A N 1
ATOM 4124 C CA . PHE A 1 542 ? -9.461 -4.269 31.890 1.00 94.88 542 PHE A CA 1
ATOM 4125 C C . PHE A 1 542 ? -8.351 -3.928 30.892 1.00 94.88 542 PHE A C 1
ATOM 4127 O O . PHE A 1 542 ? -8.577 -3.214 29.922 1.00 94.88 542 PHE A O 1
ATOM 4134 N N . ASP A 1 543 ? -7.143 -4.407 31.156 1.00 92.50 543 ASP A N 1
ATOM 4135 C CA . ASP A 1 543 ? -5.966 -4.276 30.299 1.00 92.50 543 ASP A CA 1
ATOM 4136 C C . ASP A 1 543 ? -5.854 -5.510 29.391 1.00 92.50 543 ASP A C 1
ATOM 4138 O O . ASP A 1 543 ? -5.794 -6.638 29.884 1.00 92.50 543 ASP A O 1
ATOM 4142 N N . ILE A 1 544 ? -5.890 -5.304 28.075 1.00 89.06 544 ILE A N 1
ATOM 4143 C CA . ILE A 1 544 ? -6.043 -6.360 27.064 1.00 89.06 544 ILE A CA 1
ATOM 4144 C C . ILE A 1 544 ? -4.958 -6.286 25.992 1.00 89.06 544 ILE A C 1
ATOM 4146 O O . ILE A 1 544 ? -4.490 -5.201 25.648 1.00 89.06 544 ILE A O 1
ATOM 4150 N N . ASP A 1 545 ? -4.616 -7.425 25.393 1.00 80.75 545 ASP A N 1
ATOM 4151 C CA . ASP A 1 545 ? -3.743 -7.514 24.217 1.00 80.75 545 ASP A CA 1
ATOM 4152 C C . ASP A 1 545 ? -4.516 -7.676 22.900 1.00 80.75 545 ASP A C 1
ATOM 4154 O O . ASP A 1 545 ? -3.911 -7.869 21.840 1.00 80.75 545 ASP A O 1
ATOM 4158 N N . MET A 1 546 ? -5.845 -7.523 22.984 1.00 80.44 546 MET A N 1
ATOM 4159 C CA . MET A 1 546 ? -6.825 -7.602 21.900 1.00 80.44 546 MET A CA 1
ATOM 4160 C C . MET A 1 546 ? -6.826 -8.964 21.196 1.00 80.44 546 MET A C 1
ATOM 4162 O O . MET A 1 546 ? -7.124 -9.051 20.005 1.00 80.44 546 MET A O 1
ATOM 4166 N N . SER A 1 547 ? -6.541 -10.049 21.919 1.00 79.44 547 SER A N 1
ATOM 4167 C CA . SER A 1 547 ? -6.777 -11.407 21.422 1.00 79.44 547 SER A CA 1
ATOM 4168 C C . SER A 1 547 ? -8.285 -11.721 21.313 1.00 79.44 547 SER A C 1
ATOM 4170 O O . SER A 1 547 ? -9.101 -11.108 22.008 1.00 79.44 547 SER A O 1
ATOM 4172 N N . PRO A 1 548 ? -8.712 -12.727 20.518 1.00 79.50 548 PRO A N 1
ATOM 4173 C CA . PRO A 1 548 ? -10.111 -13.174 20.504 1.00 79.50 548 PRO A CA 1
ATOM 4174 C C . PRO A 1 548 ? -10.686 -13.456 21.902 1.00 79.50 548 PRO A C 1
ATOM 4176 O O . PRO A 1 548 ? -11.853 -13.175 22.175 1.00 79.50 548 PRO A O 1
ATOM 4179 N N . GLY A 1 549 ? -9.858 -14.006 22.800 1.00 82.88 549 GLY A N 1
ATOM 4180 C CA . GLY A 1 549 ? -10.248 -14.305 24.177 1.00 82.88 549 GLY A CA 1
ATOM 4181 C C . GLY A 1 549 ? -10.539 -13.054 25.007 1.00 82.88 549 GLY A C 1
ATOM 4182 O O . GLY A 1 549 ? -11.401 -13.100 25.889 1.00 82.88 549 GLY A O 1
ATOM 4183 N N . ASP A 1 550 ? -9.883 -11.936 24.704 1.00 88.19 550 ASP A N 1
ATOM 4184 C CA . ASP A 1 550 ? -10.123 -10.665 25.383 1.00 88.19 550 ASP A CA 1
ATOM 4185 C C . ASP A 1 550 ? -11.476 -10.081 25.010 1.00 88.19 550 ASP A C 1
ATOM 4187 O O . ASP A 1 550 ? -12.179 -9.603 25.891 1.00 88.19 550 ASP A O 1
ATOM 4191 N N . PHE A 1 551 ? -11.901 -10.176 23.746 1.00 88.69 551 PHE A N 1
ATOM 4192 C CA . PHE A 1 551 ? -13.228 -9.693 23.346 1.00 88.69 551 PHE A CA 1
ATOM 4193 C C . PHE A 1 551 ? -14.353 -10.511 23.976 1.00 88.69 551 PHE A C 1
ATOM 4195 O O . PHE A 1 551 ? -15.343 -9.938 24.427 1.00 88.69 551 PHE A O 1
ATOM 4202 N N . VAL A 1 552 ? -14.195 -11.836 24.077 1.00 89.62 552 VAL A N 1
ATOM 4203 C CA . VAL A 1 552 ? -15.150 -12.685 24.810 1.00 89.62 552 VAL A CA 1
ATOM 4204 C C . VAL A 1 552 ? -15.200 -12.280 26.284 1.00 89.62 552 VAL A C 1
ATOM 4206 O O . VAL A 1 552 ? -16.285 -12.135 26.846 1.00 89.62 552 VAL A O 1
ATOM 4209 N N . SER A 1 553 ? -14.039 -12.037 26.895 1.00 92.00 553 SER A N 1
ATOM 4210 C CA . SER A 1 553 ? -13.939 -11.590 28.290 1.00 92.00 553 SER A CA 1
ATOM 4211 C C . SER A 1 553 ? -14.535 -10.193 28.490 1.00 92.00 553 SER A C 1
ATOM 4213 O O . SER A 1 553 ? -15.234 -9.960 29.469 1.00 92.00 553 SER A O 1
ATOM 4215 N N . LEU A 1 554 ? -14.330 -9.276 27.544 1.00 93.50 554 LEU A N 1
ATOM 4216 C CA . LEU A 1 554 ? -14.901 -7.933 27.560 1.00 93.50 554 LEU A CA 1
ATOM 4217 C C . LEU A 1 554 ? -16.426 -8.004 27.480 1.00 93.50 554 LEU A C 1
ATOM 4219 O O . LEU A 1 554 ? -17.104 -7.392 28.298 1.00 93.50 554 LEU A O 1
ATOM 4223 N N . ILE A 1 555 ? -16.979 -8.789 26.552 1.00 92.44 555 ILE A N 1
ATOM 4224 C CA . ILE A 1 555 ? -18.431 -8.993 26.444 1.00 92.44 555 ILE A CA 1
ATOM 4225 C C . ILE A 1 555 ? -18.989 -9.596 27.737 1.00 92.44 555 ILE A C 1
ATOM 4227 O O . ILE A 1 555 ? -20.038 -9.153 28.199 1.00 92.44 555 ILE A O 1
ATOM 4231 N N . TYR A 1 556 ? -18.287 -10.559 28.340 1.00 92.62 556 TYR A N 1
ATOM 4232 C CA . TYR A 1 556 ? -18.661 -11.133 29.632 1.00 92.62 556 TYR A CA 1
ATOM 4233 C C . TYR A 1 556 ? -18.709 -10.059 30.730 1.00 92.62 556 TYR A C 1
ATOM 4235 O O . TYR A 1 556 ? -19.746 -9.883 31.363 1.00 92.62 556 TYR A O 1
ATOM 4243 N N . LEU A 1 557 ? -17.646 -9.262 30.888 1.00 92.88 557 LEU A N 1
ATOM 4244 C CA . LEU A 1 557 ? -17.591 -8.160 31.859 1.00 92.88 557 LEU A CA 1
ATOM 4245 C C . LEU A 1 557 ? -18.683 -7.105 31.627 1.00 92.88 557 LEU A C 1
ATOM 4247 O O . LEU A 1 557 ? -19.196 -6.536 32.582 1.00 92.88 557 LEU A O 1
ATOM 4251 N N . LEU A 1 558 ? -19.053 -6.843 30.371 1.00 93.19 558 LEU A N 1
ATOM 4252 C CA . LEU A 1 558 ? -20.126 -5.908 30.015 1.00 93.19 558 LEU A CA 1
ATOM 4253 C C . LEU A 1 558 ? -21.532 -6.484 30.258 1.00 93.19 558 LEU A C 1
ATOM 4255 O O . LEU A 1 558 ? -22.497 -5.718 30.304 1.00 93.19 558 LEU A O 1
ATOM 4259 N N . LYS A 1 559 ? -21.664 -7.813 30.362 1.00 90.94 559 LYS A N 1
ATOM 4260 C CA . LYS A 1 559 ? -22.912 -8.514 30.704 1.00 90.94 559 LYS A CA 1
ATOM 4261 C C . LYS A 1 559 ? -23.097 -8.695 32.208 1.00 90.94 559 LYS A C 1
ATOM 4263 O O . LYS A 1 559 ? -24.239 -8.856 32.634 1.00 90.94 559 LYS A O 1
ATOM 4268 N N . GLU A 1 560 ? -22.020 -8.665 32.985 1.00 91.44 560 GLU A N 1
ATOM 4269 C CA . GLU A 1 560 ? -22.101 -8.699 34.443 1.00 91.44 560 GLU A CA 1
ATOM 4270 C C . GLU A 1 560 ? -22.856 -7.471 34.990 1.00 91.44 560 GLU A C 1
ATOM 4272 O O . GLU A 1 560 ? -22.691 -6.361 34.468 1.00 91.44 560 GLU A O 1
ATOM 4277 N N . PRO A 1 561 ? -23.693 -7.635 36.034 1.00 88.19 561 PRO A N 1
ATOM 4278 C CA . PRO A 1 561 ? -24.396 -6.516 36.649 1.00 88.19 561 PRO A CA 1
ATOM 4279 C C . PRO A 1 561 ? -23.417 -5.465 37.178 1.00 88.19 561 PRO A C 1
ATOM 4281 O O . PRO A 1 561 ? -22.398 -5.787 37.802 1.00 88.19 561 PRO A O 1
ATOM 4284 N N . ARG A 1 562 ? -23.741 -4.186 36.968 1.00 87.81 562 ARG A N 1
ATOM 4285 C CA . ARG A 1 562 ? -22.871 -3.068 37.361 1.00 87.81 562 ARG A CA 1
ATOM 4286 C C . ARG A 1 562 ? -22.692 -2.969 38.878 1.00 87.81 562 ARG A C 1
ATOM 4288 O O . ARG A 1 562 ? -21.670 -2.471 39.344 1.00 87.81 562 ARG A O 1
ATOM 4295 N N . GLU A 1 563 ? -23.659 -3.469 39.641 1.00 88.94 563 GLU A N 1
ATOM 4296 C CA . GLU A 1 563 ? -23.623 -3.613 41.099 1.00 88.94 563 GLU A CA 1
ATOM 4297 C C . GLU A 1 563 ? -22.513 -4.561 41.566 1.00 88.94 563 GLU A C 1
ATOM 4299 O O . GLU A 1 563 ? -22.081 -4.490 42.715 1.00 88.94 563 GLU A O 1
ATOM 4304 N N . VAL A 1 564 ? -22.052 -5.456 40.688 1.00 89.69 564 VAL A N 1
ATOM 4305 C CA . VAL A 1 564 ? -20.977 -6.410 40.967 1.00 89.69 564 VAL A CA 1
ATOM 4306 C C . VAL A 1 564 ? -19.656 -5.871 40.421 1.00 89.69 564 VAL A C 1
ATOM 4308 O O . VAL A 1 564 ? -18.692 -5.729 41.179 1.00 89.69 564 VAL A O 1
ATOM 4311 N N . ILE A 1 565 ? -19.626 -5.515 39.132 1.00 90.25 565 ILE A N 1
ATOM 4312 C CA . ILE A 1 565 ? -18.439 -5.020 38.422 1.00 90.25 565 ILE A CA 1
ATOM 4313 C C . ILE A 1 565 ? -18.756 -3.694 37.723 1.00 90.25 565 ILE A C 1
ATOM 4315 O O . ILE A 1 565 ? -19.537 -3.642 36.775 1.00 90.25 565 ILE A O 1
ATOM 4319 N N . ASP A 1 566 ? -18.087 -2.616 38.131 1.00 91.81 566 ASP A N 1
ATOM 4320 C CA . ASP A 1 566 ? -18.151 -1.318 37.453 1.00 91.81 566 ASP A CA 1
ATOM 4321 C C . ASP A 1 566 ? -16.922 -1.166 36.545 1.00 91.81 566 ASP A C 1
ATOM 4323 O O . ASP A 1 566 ? -15.893 -0.617 36.945 1.00 91.81 566 ASP A O 1
ATOM 4327 N N . LEU A 1 567 ? -17.004 -1.698 35.319 1.00 94.62 567 LEU A N 1
ATOM 4328 C CA . LEU A 1 567 ? -15.945 -1.536 34.317 1.00 94.62 567 LEU A CA 1
ATOM 4329 C C . LEU A 1 567 ? -15.784 -0.046 33.974 1.00 94.62 567 LEU A C 1
ATOM 4331 O O . LEU A 1 567 ? -16.673 0.553 33.363 1.00 94.62 567 LEU A O 1
ATOM 4335 N N . LYS A 1 568 ? -14.646 0.530 34.372 1.00 94.38 568 LYS A N 1
ATOM 4336 C CA . LYS A 1 568 ? -14.308 1.953 34.219 1.00 94.38 568 LYS A CA 1
ATOM 4337 C C . LYS A 1 568 ? -13.604 2.253 32.904 1.00 94.38 568 LYS A C 1
ATOM 4339 O O . LYS A 1 568 ? -13.886 3.267 32.268 1.00 94.38 568 LYS A O 1
ATOM 4344 N N . ALA A 1 569 ? -12.664 1.392 32.526 1.00 95.75 569 ALA A N 1
ATOM 4345 C CA . ALA A 1 569 ? -11.847 1.590 31.343 1.00 95.75 569 ALA A CA 1
ATOM 4346 C C . ALA A 1 569 ? -11.339 0.269 30.764 1.00 95.75 569 ALA A C 1
ATOM 4348 O O . ALA A 1 569 ? -11.154 -0.715 31.486 1.00 95.75 569 ALA A O 1
ATOM 4349 N N . VAL A 1 570 ? -11.059 0.300 29.463 1.00 95.25 570 VAL A N 1
ATOM 4350 C CA . VAL A 1 570 ? -10.287 -0.715 28.749 1.00 95.25 570 VAL A CA 1
ATOM 4351 C C . VAL A 1 570 ? -8.943 -0.105 28.361 1.00 95.25 570 VAL A C 1
ATOM 4353 O O . VAL A 1 570 ? -8.900 0.938 27.710 1.00 95.25 570 VAL A O 1
ATOM 4356 N N . LEU A 1 571 ? -7.841 -0.728 28.764 1.00 93.00 571 LEU A N 1
ATOM 4357 C CA . LEU A 1 571 ? -6.501 -0.350 28.320 1.00 93.00 571 LEU A CA 1
ATOM 4358 C C . LEU A 1 571 ? -6.035 -1.362 27.278 1.00 93.00 571 LEU A C 1
ATOM 4360 O O . LEU A 1 571 ? -6.169 -2.563 27.472 1.00 93.00 571 LEU A O 1
ATOM 4364 N N . VAL A 1 572 ? -5.511 -0.881 26.161 1.00 88.25 572 VAL A N 1
ATOM 4365 C CA . VAL A 1 572 ? -5.037 -1.722 25.063 1.00 88.25 572 VAL A CA 1
ATOM 4366 C C . VAL A 1 572 ? -3.519 -1.754 25.087 1.00 88.25 572 VAL A C 1
ATOM 4368 O O . VAL A 1 572 ? -2.870 -0.711 25.041 1.00 88.25 572 VAL A O 1
ATOM 4371 N N . SER A 1 573 ? -2.933 -2.941 25.169 1.00 81.38 573 SER A N 1
ATOM 4372 C CA . SER A 1 573 ? -1.489 -3.148 25.097 1.00 81.38 573 SER A CA 1
ATOM 4373 C C . SER A 1 573 ? -1.029 -3.150 23.645 1.00 81.38 573 SER A C 1
ATOM 4375 O O . SER A 1 573 ? -1.303 -4.086 22.897 1.00 81.38 573 SER A O 1
ATOM 4377 N N . GLY A 1 574 ? -0.306 -2.101 23.246 1.00 72.12 574 GLY A N 1
ATOM 4378 C CA . GLY A 1 574 ? 0.116 -1.928 21.857 1.00 72.12 574 GLY A CA 1
ATOM 4379 C C . GLY A 1 574 ? 1.227 -2.868 21.393 1.00 72.12 574 GLY A C 1
ATOM 4380 O O . GLY A 1 574 ? 1.441 -3.024 20.198 1.00 72.12 574 GLY A O 1
ATOM 4381 N N . ASN A 1 575 ? 1.924 -3.518 22.323 1.00 69.19 575 ASN A N 1
ATOM 4382 C CA . ASN A 1 575 ? 2.924 -4.552 22.048 1.00 69.19 575 ASN A CA 1
ATOM 4383 C C . ASN A 1 575 ? 2.379 -5.981 22.256 1.00 69.19 575 ASN A C 1
ATOM 4385 O O . ASN A 1 575 ? 3.153 -6.901 22.529 1.00 69.19 575 ASN A O 1
ATOM 4389 N N . GLY A 1 576 ? 1.050 -6.122 22.214 1.00 67.81 576 GLY A N 1
ATOM 4390 C CA . GLY A 1 576 ? 0.279 -7.331 22.496 1.00 67.81 576 GLY A CA 1
ATOM 4391 C C . GLY A 1 576 ? 0.190 -8.331 21.340 1.00 67.81 576 GLY A C 1
ATOM 4392 O O . GLY A 1 576 ? 1.169 -8.588 20.653 1.00 67.81 576 GLY A O 1
ATOM 4393 N N . TRP A 1 577 ? -0.982 -8.940 21.136 1.00 63.53 577 TRP A N 1
ATOM 4394 C CA . TRP A 1 577 ? -1.226 -9.880 20.030 1.00 63.53 577 TRP A CA 1
ATOM 4395 C C . TRP A 1 577 ? -1.660 -9.160 18.744 1.00 63.53 577 TRP A C 1
ATOM 4397 O O . TRP A 1 577 ? -1.502 -9.679 17.637 1.00 63.53 577 TRP A O 1
ATOM 4407 N N . ALA A 1 578 ? -2.231 -7.968 18.896 1.00 64.12 578 ALA A N 1
ATOM 4408 C CA . ALA A 1 578 ? -2.962 -7.263 17.858 1.00 64.12 578 ALA A CA 1
ATOM 4409 C C . ALA A 1 578 ? -2.261 -5.995 17.363 1.00 64.12 578 ALA A C 1
ATOM 4411 O O . ALA A 1 578 ? -1.571 -5.315 18.122 1.00 64.12 578 ALA A O 1
ATOM 4412 N N . ASN A 1 579 ? -2.546 -5.627 16.111 1.00 65.69 579 ASN A N 1
ATOM 4413 C CA . ASN A 1 579 ? -2.273 -4.288 15.594 1.00 65.69 579 ASN A CA 1
ATOM 4414 C C . ASN A 1 579 ? -3.128 -3.268 16.359 1.00 65.69 579 ASN A C 1
ATOM 4416 O O . ASN A 1 579 ? -4.332 -3.472 16.528 1.00 65.69 579 ASN A O 1
ATOM 4420 N N . ILE A 1 580 ? -2.550 -2.155 16.794 1.00 64.81 580 ILE A N 1
ATOM 4421 C CA . ILE A 1 580 ? -3.298 -1.126 17.520 1.00 64.81 580 ILE A CA 1
ATOM 4422 C C . ILE A 1 580 ? -4.370 -0.427 16.684 1.00 64.81 580 ILE A C 1
ATOM 4424 O O . ILE A 1 580 ? -5.353 0.044 17.251 1.00 64.81 580 ILE A O 1
ATOM 4428 N N . ALA A 1 581 ? -4.273 -0.473 15.353 1.00 61.47 581 ALA A N 1
ATOM 4429 C CA . ALA A 1 581 ? -5.338 -0.060 14.440 1.00 61.47 581 ALA A CA 1
ATOM 4430 C C . ALA A 1 581 ? -6.644 -0.863 14.630 1.00 61.47 581 ALA A C 1
ATOM 4432 O O . ALA A 1 581 ? -7.717 -0.438 14.201 1.00 61.47 581 ALA A O 1
ATOM 4433 N N . SER A 1 582 ? -6.585 -2.016 15.306 1.00 70.12 582 SER A N 1
ATOM 4434 C CA . SER A 1 582 ? -7.756 -2.824 15.659 1.00 70.12 582 SER A CA 1
ATOM 4435 C C . SER A 1 582 ? -8.493 -2.348 16.921 1.00 70.12 582 SER A C 1
ATOM 4437 O O . SER A 1 582 ? -9.535 -2.908 17.260 1.00 70.12 582 SER A O 1
ATOM 4439 N N . ILE A 1 583 ? -8.040 -1.272 17.578 1.00 80.69 583 ILE A N 1
ATOM 4440 C CA . ILE A 1 583 ? -8.730 -0.664 18.732 1.00 80.69 583 ILE A CA 1
ATOM 4441 C C . ILE A 1 583 ? -10.171 -0.235 18.412 1.00 80.69 583 ILE A C 1
ATOM 4443 O O . ILE A 1 583 ? -11.026 -0.238 19.296 1.00 80.69 583 ILE A O 1
ATOM 4447 N N . ASP A 1 584 ? -10.486 0.025 17.139 1.00 81.56 584 ASP A N 1
ATOM 4448 C CA . ASP A 1 584 ? -11.858 0.257 16.674 1.00 81.56 584 ASP A CA 1
ATOM 4449 C C . ASP A 1 584 ? -12.818 -0.892 16.998 1.00 81.56 584 ASP A C 1
ATOM 4451 O O . ASP A 1 584 ? -14.005 -0.655 17.208 1.00 81.56 584 ASP A O 1
ATOM 4455 N N . ILE A 1 585 ? -12.323 -2.128 17.098 1.00 85.00 585 ILE A N 1
ATOM 4456 C CA . ILE A 1 585 ? -13.128 -3.283 17.509 1.00 85.00 585 ILE A CA 1
ATOM 4457 C C . ILE A 1 585 ? -13.588 -3.118 18.961 1.00 85.00 585 ILE A C 1
ATOM 4459 O O . ILE A 1 585 ? -14.728 -3.445 19.281 1.00 85.00 585 ILE A O 1
ATOM 4463 N N . VAL A 1 586 ? -12.736 -2.581 19.843 1.00 90.31 586 VAL A N 1
ATOM 4464 C CA . VAL A 1 586 ? -13.104 -2.300 21.241 1.00 90.31 586 VAL A CA 1
ATOM 4465 C C . VAL A 1 586 ? -14.238 -1.280 21.276 1.00 90.31 586 VAL A C 1
ATOM 4467 O O . VAL A 1 586 ? -15.225 -1.487 21.983 1.00 90.31 586 VAL A O 1
ATOM 4470 N N . TYR A 1 587 ? -14.142 -0.217 20.474 1.00 89.50 587 TYR A N 1
ATOM 4471 C CA . TYR A 1 587 ? -15.211 0.771 20.355 1.00 89.50 587 TYR A CA 1
ATOM 4472 C C . TYR A 1 587 ? -16.506 0.163 19.815 1.00 89.50 587 TYR A C 1
ATOM 4474 O O . TYR A 1 587 ? -17.563 0.389 20.399 1.00 89.50 587 TYR A O 1
ATOM 4482 N N . ASP A 1 588 ? -16.435 -0.637 18.752 1.00 88.62 588 ASP A N 1
ATOM 4483 C CA . ASP A 1 588 ? -17.598 -1.302 18.161 1.00 88.62 588 ASP A CA 1
ATOM 4484 C C . ASP A 1 588 ? -18.275 -2.267 19.164 1.00 88.62 588 ASP A C 1
ATOM 4486 O O . ASP A 1 588 ? -19.501 -2.275 19.279 1.00 88.62 588 ASP A O 1
ATOM 4490 N N . VAL A 1 589 ? -17.508 -3.028 19.961 1.00 91.88 589 VAL A N 1
ATOM 4491 C CA . VAL A 1 589 ? -18.046 -3.906 21.024 1.00 91.88 589 VAL A CA 1
ATOM 4492 C C . VAL A 1 589 ? -18.706 -3.099 22.143 1.00 91.88 589 VAL A C 1
ATOM 4494 O O . VAL A 1 589 ? -19.804 -3.443 22.584 1.00 91.88 589 VAL A O 1
ATOM 4497 N N . LEU A 1 590 ? -18.069 -2.023 22.610 1.00 93.56 590 LEU A N 1
ATOM 4498 C CA . LEU A 1 590 ? -18.651 -1.147 23.630 1.00 93.56 590 LEU A CA 1
ATOM 4499 C C . LEU A 1 590 ? -19.951 -0.506 23.135 1.00 93.56 590 LEU A C 1
ATOM 4501 O O . LEU A 1 590 ? -20.941 -0.493 23.866 1.00 93.56 590 LEU A O 1
ATOM 4505 N N . HIS A 1 591 ? -19.971 -0.044 21.886 1.00 91.69 591 HIS A N 1
ATOM 4506 C CA . HIS A 1 591 ? -21.148 0.548 21.263 1.00 91.69 591 HIS A CA 1
ATOM 4507 C C . HIS A 1 591 ? -22.283 -0.472 21.100 1.00 91.69 591 HIS A C 1
ATOM 4509 O O . HIS A 1 591 ? -23.422 -0.200 21.485 1.00 91.69 591 HIS A O 1
ATOM 4515 N N . MET A 1 592 ? -21.967 -1.686 20.635 1.00 90.75 592 MET A N 1
ATOM 4516 C CA . MET A 1 592 ? -22.904 -2.814 20.565 1.00 90.75 592 MET A CA 1
ATOM 4517 C C . MET A 1 592 ? -23.585 -3.079 21.912 1.00 90.75 592 MET A C 1
ATOM 4519 O O . MET A 1 592 ? -24.774 -3.392 21.965 1.00 90.75 592 MET A O 1
ATOM 4523 N N . MET A 1 593 ? -22.820 -2.935 22.993 1.00 91.75 593 MET A N 1
ATOM 4524 C CA . MET A 1 593 ? -23.250 -3.156 24.369 1.00 91.75 593 MET A CA 1
ATOM 4525 C C . MET A 1 593 ? -23.831 -1.906 25.045 1.00 91.75 593 MET A C 1
ATOM 4527 O O . MET A 1 593 ? -24.139 -1.959 26.236 1.00 91.75 593 MET A O 1
ATOM 4531 N N . GLY A 1 594 ? -23.971 -0.786 24.324 1.00 90.31 594 GLY A N 1
ATOM 4532 C CA . GLY A 1 594 ? -24.525 0.461 24.857 1.00 90.31 594 GLY A CA 1
ATOM 4533 C C . GLY A 1 594 ? -23.671 1.082 25.962 1.00 90.31 594 GLY A C 1
ATOM 4534 O O . GLY A 1 594 ? -24.195 1.799 26.812 1.00 90.31 594 GLY A O 1
ATOM 4535 N N . ARG A 1 595 ? -22.369 0.778 25.968 1.00 92.44 595 ARG A N 1
ATOM 4536 C CA . ARG A 1 595 ? -21.379 1.172 26.978 1.00 92.44 595 ARG A CA 1
ATOM 4537 C C . ARG A 1 595 ? -20.344 2.146 26.421 1.00 92.44 595 ARG A C 1
ATOM 4539 O O . ARG A 1 595 ? -19.142 2.015 26.651 1.00 92.44 595 ARG A O 1
ATOM 4546 N N . ASP A 1 596 ? -20.818 3.149 25.685 1.00 90.19 596 ASP A N 1
ATOM 4547 C CA . ASP A 1 596 ? -19.960 4.221 25.170 1.00 90.19 596 ASP A CA 1
ATOM 4548 C C . ASP A 1 596 ? -19.359 5.118 26.265 1.00 90.19 596 ASP A C 1
ATOM 4550 O O . ASP A 1 596 ? -18.432 5.878 25.993 1.00 90.19 596 ASP A O 1
ATOM 4554 N N . ASP A 1 597 ? -19.839 4.986 27.506 1.00 89.81 597 ASP A N 1
ATOM 4555 C CA . ASP A 1 597 ? -19.293 5.622 28.708 1.00 89.81 597 ASP A CA 1
ATOM 4556 C C . ASP A 1 597 ? -17.920 5.072 29.132 1.00 89.81 597 ASP A C 1
ATOM 4558 O O . ASP A 1 597 ? -17.180 5.762 29.832 1.00 89.81 597 ASP A O 1
ATOM 4562 N N . VAL A 1 598 ? -17.566 3.847 28.727 1.00 94.00 598 VAL A N 1
ATOM 4563 C CA . VAL A 1 598 ? -16.293 3.217 29.107 1.00 94.00 598 VAL A CA 1
ATOM 4564 C C . VAL A 1 598 ? -15.148 3.845 28.317 1.00 94.00 598 VAL A C 1
ATOM 4566 O O . VAL A 1 598 ? -15.145 3.826 27.080 1.00 94.00 598 VAL A O 1
ATOM 4569 N N . LEU A 1 599 ? -14.153 4.376 29.034 1.00 94.06 599 LEU A N 1
ATOM 4570 C CA . LEU A 1 599 ? -12.959 4.969 28.433 1.00 94.06 599 LEU A CA 1
ATOM 4571 C C . LEU A 1 599 ? -12.059 3.889 27.823 1.00 94.06 599 LEU A C 1
ATOM 4573 O O . LEU A 1 599 ? -11.916 2.805 28.387 1.00 94.06 599 LEU A O 1
ATOM 4577 N N . VAL A 1 600 ? -11.416 4.199 26.697 1.00 93.31 600 VAL A N 1
ATOM 4578 C CA . VAL A 1 600 ? -10.462 3.296 26.040 1.00 93.31 600 VAL A CA 1
ATOM 4579 C C . VAL A 1 600 ? -9.128 4.012 25.883 1.00 93.31 600 VAL A C 1
ATOM 4581 O O . VAL A 1 600 ? -9.072 5.094 25.301 1.00 93.31 600 VAL A O 1
ATOM 4584 N N . GLY A 1 601 ? -8.067 3.427 26.434 1.00 90.50 601 GLY A N 1
ATOM 4585 C CA . GLY A 1 601 ? -6.726 4.004 26.436 1.00 90.50 601 GLY A CA 1
ATOM 4586 C C . GLY A 1 601 ? -5.733 3.137 25.677 1.00 90.50 601 GLY A C 1
ATOM 4587 O O . GLY A 1 601 ? -5.642 1.938 25.929 1.00 90.50 601 GLY A O 1
ATOM 4588 N N . LEU A 1 602 ? -4.967 3.742 24.774 1.00 86.31 602 LEU A N 1
ATOM 4589 C CA . LEU A 1 602 ? -3.994 3.043 23.943 1.00 86.31 602 LEU A CA 1
ATOM 4590 C C . LEU A 1 602 ? -2.583 3.088 24.548 1.00 86.31 602 LEU A C 1
ATOM 4592 O O . LEU A 1 602 ? -2.042 4.159 24.831 1.00 86.31 602 LEU A O 1
ATOM 4596 N N . GLY A 1 603 ? -1.996 1.914 24.755 1.00 82.75 603 GLY A N 1
ATOM 4597 C CA . GLY A 1 603 ? -0.625 1.717 25.212 1.00 82.75 603 GLY A CA 1
ATOM 4598 C C . GLY A 1 603 ? 0.427 1.904 24.123 1.00 82.75 603 GLY A C 1
ATOM 4599 O O . GLY A 1 603 ? 0.113 1.934 22.936 1.00 82.75 603 GLY A O 1
ATOM 4600 N N . ASN A 1 604 ? 1.697 1.972 24.527 1.00 75.88 604 ASN A N 1
ATOM 4601 C CA . ASN A 1 604 ? 2.810 2.027 23.578 1.00 75.88 604 ASN A CA 1
ATOM 4602 C C . ASN A 1 604 ? 2.947 0.711 22.799 1.00 75.88 604 ASN A C 1
ATOM 4604 O O . ASN A 1 604 ? 2.716 -0.375 23.335 1.00 75.88 604 ASN A O 1
ATOM 4608 N N . THR A 1 605 ? 3.386 0.819 21.547 1.00 68.12 605 THR A N 1
ATOM 4609 C CA . THR A 1 605 ? 3.600 -0.319 20.638 1.00 68.12 605 THR A CA 1
ATOM 4610 C C . THR A 1 605 ? 4.936 -1.017 20.831 1.00 68.12 605 THR A C 1
ATOM 4612 O O . THR A 1 605 ? 5.143 -2.141 20.372 1.00 68.12 605 THR A O 1
ATOM 4615 N N . THR A 1 606 ? 5.836 -0.406 21.599 1.00 68.06 606 THR A N 1
ATOM 4616 C CA . THR A 1 606 ? 7.126 -0.988 21.957 1.00 68.06 606 THR A CA 1
ATOM 4617 C C . THR A 1 606 ? 7.174 -1.423 23.420 1.00 68.06 606 THR A C 1
ATOM 4619 O O . THR A 1 606 ? 6.493 -0.889 24.297 1.00 68.06 606 THR A O 1
ATOM 4622 N N . SER A 1 607 ? 8.000 -2.433 23.701 1.00 70.06 607 SER A N 1
ATOM 4623 C CA . SER A 1 607 ? 8.313 -2.834 25.074 1.00 70.06 607 SER A CA 1
ATOM 4624 C C . SER A 1 607 ? 9.111 -1.749 25.801 1.00 70.06 607 SER A C 1
ATOM 4626 O O . SER A 1 607 ? 9.941 -1.073 25.192 1.00 70.06 607 SER A O 1
ATOM 4628 N N . LEU A 1 608 ? 8.942 -1.654 27.122 1.00 72.31 608 LEU A N 1
ATOM 4629 C CA . LEU A 1 608 ? 9.719 -0.746 27.973 1.00 72.31 608 LEU A CA 1
ATOM 4630 C C . LEU A 1 608 ? 11.230 -0.868 27.723 1.00 72.31 608 LEU A C 1
ATOM 4632 O O . LEU A 1 608 ? 11.782 -1.967 27.689 1.00 72.31 608 LEU A O 1
ATOM 4636 N N . GLY A 1 609 ? 11.891 0.279 27.546 1.00 66.50 609 GLY A N 1
ATOM 4637 C CA . GLY A 1 609 ? 13.334 0.362 27.302 1.00 66.50 609 GLY A CA 1
ATOM 4638 C C . GLY A 1 609 ? 13.782 0.025 25.876 1.00 66.50 609 GLY A C 1
ATOM 4639 O O . GLY A 1 609 ? 14.970 0.149 25.589 1.00 66.50 609 GLY A O 1
ATOM 4640 N N . ASN A 1 610 ? 12.870 -0.357 24.972 1.00 62.84 610 ASN A N 1
ATOM 4641 C CA . ASN A 1 610 ? 13.188 -0.589 23.566 1.00 62.84 610 ASN A CA 1
ATOM 4642 C C . ASN A 1 610 ? 12.441 0.415 22.667 1.00 62.84 610 ASN A C 1
ATOM 4644 O O . ASN A 1 610 ? 11.213 0.371 22.601 1.00 62.84 610 ASN A O 1
ATOM 4648 N N . PRO A 1 611 ? 13.145 1.325 21.971 1.00 56.53 611 PRO A N 1
ATOM 4649 C CA . PRO A 1 611 ? 12.507 2.305 21.096 1.00 56.53 611 PRO A CA 1
ATOM 4650 C C . PRO A 1 611 ? 12.044 1.713 19.756 1.00 56.53 611 PRO A C 1
ATOM 4652 O O . PRO A 1 611 ? 11.410 2.417 18.977 1.00 56.53 611 PRO A O 1
ATOM 4655 N N . THR A 1 612 ? 12.362 0.448 19.461 1.00 53.84 612 THR A N 1
ATOM 4656 C CA . THR A 1 612 ? 11.948 -0.231 18.230 1.00 53.84 612 THR A CA 1
ATOM 4657 C C . THR A 1 612 ? 11.216 -1.537 18.531 1.00 53.84 612 THR A C 1
ATOM 4659 O O . THR A 1 612 ? 11.493 -2.228 19.515 1.00 53.84 612 THR A O 1
ATOM 4662 N N . LEU A 1 613 ? 10.278 -1.909 17.657 1.00 52.41 613 LEU A N 1
ATOM 4663 C CA . LEU A 1 613 ? 9.724 -3.263 17.608 1.00 52.41 613 LEU A CA 1
ATOM 4664 C C . LEU A 1 613 ? 10.855 -4.219 17.196 1.00 52.41 613 LEU A C 1
ATOM 4666 O O . LEU A 1 613 ? 11.161 -4.391 16.021 1.00 52.41 613 LEU A O 1
ATOM 4670 N N . GLY A 1 614 ? 11.571 -4.766 18.179 1.00 48.72 614 GLY A N 1
ATOM 4671 C CA . GLY A 1 614 ? 12.721 -5.633 17.932 1.00 48.72 614 GLY A CA 1
ATOM 4672 C C . GLY A 1 614 ? 12.338 -6.927 17.201 1.00 48.72 614 GLY A C 1
ATOM 4673 O O . GLY A 1 614 ? 11.310 -7.536 17.492 1.00 48.72 614 GLY A O 1
ATOM 4674 N N . CYS A 1 615 ? 13.224 -7.407 16.324 1.00 49.38 615 CYS A N 1
ATOM 4675 C CA . CYS A 1 615 ? 13.018 -8.586 15.465 1.00 49.38 615 CYS A CA 1
ATOM 4676 C C . CYS A 1 615 ? 12.802 -9.905 16.227 1.00 49.38 615 CYS A C 1
ATOM 4678 O O . CYS A 1 615 ? 12.458 -10.916 15.633 1.00 49.38 615 CYS A O 1
ATOM 4680 N N . LYS A 1 616 ? 13.043 -9.944 17.543 1.00 48.69 616 LYS A N 1
ATOM 4681 C CA . LYS A 1 616 ? 12.853 -11.159 18.350 1.00 48.69 616 LYS A CA 1
ATOM 4682 C C . LYS A 1 616 ? 11.376 -11.472 18.607 1.00 48.69 616 LYS A C 1
ATOM 4684 O O . LYS A 1 616 ? 11.041 -12.643 18.740 1.00 48.69 616 LYS A O 1
ATOM 4689 N N . ASN A 1 617 ? 10.504 -10.460 18.634 1.00 47.72 617 ASN A N 1
ATOM 4690 C CA . ASN A 1 617 ? 9.070 -10.662 18.871 1.00 47.72 617 ASN A CA 1
ATOM 4691 C C . ASN A 1 617 ? 8.334 -11.171 17.616 1.00 47.72 617 ASN A C 1
ATOM 4693 O O . ASN A 1 617 ? 7.347 -11.887 17.753 1.00 47.72 617 ASN A O 1
ATOM 4697 N N . SER A 1 618 ? 8.831 -10.875 16.406 1.00 47.34 618 SER A N 1
ATOM 4698 C CA . SER A 1 618 ? 8.201 -11.282 15.137 1.00 47.34 618 SER A CA 1
ATOM 4699 C C . SER A 1 618 ? 8.298 -12.781 14.839 1.00 47.34 618 SER A C 1
ATOM 4701 O O . SER A 1 618 ? 7.484 -13.299 14.093 1.00 47.34 618 SER A O 1
ATOM 4703 N N . TYR A 1 619 ? 9.248 -13.505 15.441 1.00 49.06 619 TYR A N 1
ATOM 4704 C CA . TYR A 1 619 ? 9.361 -14.961 15.260 1.00 49.06 619 TYR A CA 1
ATOM 4705 C C . TYR A 1 619 ? 8.439 -15.776 16.182 1.00 49.06 619 TYR A C 1
ATOM 4707 O O . TYR A 1 619 ? 8.269 -16.973 15.963 1.00 49.06 619 TYR A O 1
ATOM 4715 N N . ALA A 1 620 ? 7.874 -15.164 17.229 1.00 50.41 620 ALA A N 1
ATOM 4716 C CA . ALA A 1 620 ? 7.040 -15.862 18.212 1.00 50.41 620 ALA A CA 1
ATOM 4717 C C . ALA A 1 620 ? 5.560 -15.956 17.798 1.00 50.41 620 ALA A C 1
ATOM 4719 O O . ALA A 1 620 ? 4.832 -16.800 18.319 1.00 50.41 620 ALA A O 1
ATOM 4720 N N . ILE A 1 621 ? 5.123 -15.104 16.867 1.00 51.47 621 ILE A N 1
ATOM 4721 C CA . ILE A 1 621 ? 3.760 -15.052 16.341 1.00 51.47 621 ILE A CA 1
ATOM 4722 C C . ILE A 1 621 ? 3.860 -15.222 14.814 1.00 51.47 621 ILE A C 1
ATOM 4724 O O . ILE A 1 621 ? 4.561 -14.429 14.191 1.00 51.47 621 ILE A O 1
ATOM 4728 N N . PRO A 1 622 ? 3.225 -16.240 14.202 1.00 48.59 622 PRO A N 1
ATOM 4729 C CA . PRO A 1 622 ? 3.319 -16.468 12.761 1.00 48.59 622 PRO A CA 1
ATOM 4730 C C . PRO A 1 622 ? 2.857 -15.243 11.962 1.00 48.59 622 PRO A C 1
ATOM 4732 O O . PRO A 1 622 ? 1.810 -14.681 12.274 1.00 48.59 622 PRO A O 1
ATOM 4735 N N . HIS A 1 623 ? 3.637 -14.863 10.946 1.00 49.59 623 HIS A N 1
ATOM 4736 C CA . HIS A 1 623 ? 3.227 -13.897 9.926 1.00 49.59 623 HIS A CA 1
ATOM 4737 C C . HIS A 1 623 ? 2.153 -14.519 9.035 1.00 49.59 623 HIS A C 1
ATOM 4739 O O . HIS A 1 623 ? 2.316 -15.669 8.610 1.00 49.59 623 HIS A O 1
ATOM 4745 N N . GLY A 1 624 ? 1.088 -13.767 8.760 1.00 49.25 624 GLY A N 1
ATOM 4746 C CA . GLY A 1 624 ? -0.074 -14.279 8.055 1.00 49.25 624 GLY A CA 1
ATOM 4747 C C . GLY A 1 624 ? -0.942 -15.208 8.907 1.00 49.25 624 GLY A C 1
ATOM 4748 O O . GLY A 1 624 ? -0.508 -15.809 9.890 1.00 49.25 624 GLY A O 1
ATOM 4749 N N . SER A 1 625 ? -2.222 -15.326 8.555 1.00 40.72 625 SER A N 1
ATOM 4750 C CA . SER A 1 625 ? -3.178 -16.221 9.231 1.00 40.72 625 SER A CA 1
ATOM 4751 C C . SER A 1 625 ? -3.521 -15.900 10.709 1.00 40.72 625 SER A C 1
ATOM 4753 O O . SER A 1 625 ? -3.916 -16.796 11.457 1.00 40.72 625 SER A O 1
ATOM 4755 N N . GLY A 1 626 ? -3.483 -14.623 11.121 1.00 46.94 626 GLY A N 1
ATOM 4756 C CA . GLY A 1 626 ? -4.098 -14.143 12.380 1.00 46.94 626 GLY A CA 1
ATOM 4757 C C . GLY A 1 626 ? -3.177 -13.933 13.581 1.00 46.94 626 GLY A C 1
ATOM 4758 O O . GLY A 1 626 ? -3.627 -13.927 14.732 1.00 46.94 626 GLY A O 1
ATOM 4759 N N . GLY A 1 627 ? -1.890 -13.745 13.320 1.00 41.41 627 GLY A N 1
ATOM 4760 C CA . GLY A 1 627 ? -0.908 -13.275 14.282 1.00 41.41 627 GLY A CA 1
ATOM 4761 C C . GLY A 1 627 ? -0.242 -11.984 13.798 1.00 41.41 627 GLY A C 1
ATOM 4762 O O . GLY A 1 627 ? -0.009 -11.837 12.609 1.00 41.41 627 GLY A O 1
ATOM 4763 N N . PHE A 1 628 ? -0.028 -11.044 14.728 1.00 46.44 628 PHE A N 1
ATOM 4764 C CA . PHE A 1 628 ? 0.629 -9.729 14.612 1.00 46.44 628 PHE A CA 1
ATOM 4765 C C . PHE A 1 628 ? 0.684 -9.072 13.204 1.00 46.44 628 PHE A C 1
ATOM 4767 O O . PHE A 1 628 ? 1.577 -9.362 12.413 1.00 46.44 628 PHE A O 1
ATOM 4774 N N . ILE A 1 629 ? -0.175 -8.056 13.003 1.00 51.59 629 ILE A N 1
ATOM 4775 C CA . ILE A 1 629 ? -0.219 -7.070 11.888 1.00 51.59 629 ILE A CA 1
ATOM 4776 C C . ILE A 1 629 ? -1.032 -7.460 10.635 1.00 51.59 629 ILE A C 1
ATOM 4778 O O . ILE A 1 629 ? -1.132 -6.634 9.751 1.00 51.59 629 ILE A O 1
ATOM 4782 N N . ASP A 1 630 ? -1.704 -8.615 10.552 1.00 49.62 630 ASP A N 1
ATOM 4783 C CA . ASP A 1 630 ? -2.315 -9.015 9.256 1.00 49.62 630 ASP A CA 1
ATOM 4784 C C . ASP A 1 630 ? -3.842 -9.215 9.255 1.00 49.62 630 ASP A C 1
ATOM 4786 O O . ASP A 1 630 ? -4.418 -9.661 8.256 1.00 49.62 630 ASP A O 1
ATOM 4790 N N . SER A 1 631 ? -4.536 -8.938 10.363 1.00 53.03 631 SER A N 1
ATOM 4791 C CA . SER A 1 631 ? -5.998 -9.048 10.440 1.00 53.03 631 SER A CA 1
ATOM 4792 C C . SER A 1 631 ? -6.580 -8.279 11.622 1.00 53.03 631 SER A C 1
ATOM 4794 O O . SER A 1 631 ? -5.966 -8.231 12.689 1.00 53.03 631 SER A O 1
ATOM 4796 N N . ASP A 1 632 ? -7.836 -7.824 11.49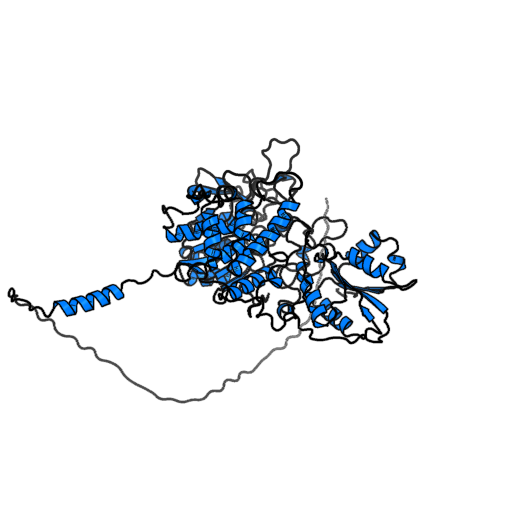4 1.00 60.34 632 ASP A N 1
ATOM 4797 C CA . ASP A 1 632 ? -8.658 -7.602 12.685 1.00 60.34 632 ASP A CA 1
ATOM 4798 C C . ASP A 1 632 ? -8.594 -8.885 13.534 1.00 60.34 632 ASP A C 1
ATOM 4800 O O . ASP A 1 632 ? -8.683 -9.993 13.000 1.00 60.34 632 ASP A O 1
ATOM 4804 N N . THR A 1 633 ? -8.337 -8.787 14.839 1.00 67.19 633 THR A N 1
ATOM 4805 C CA . THR A 1 633 ? -8.102 -9.969 15.693 1.00 67.19 633 THR A CA 1
ATOM 4806 C C . THR A 1 633 ? -9.331 -10.855 15.866 1.00 67.19 633 THR A C 1
ATOM 4808 O O . THR A 1 633 ? -9.292 -11.862 16.567 1.00 67.19 633 THR A O 1
ATOM 4811 N N . LEU A 1 634 ? -10.419 -10.519 15.177 1.00 71.56 634 LEU A N 1
ATOM 4812 C CA . LEU A 1 634 ? -11.629 -11.302 15.041 1.00 71.56 634 LEU A CA 1
ATOM 4813 C C . LEU A 1 634 ? -11.733 -11.997 13.666 1.00 71.56 634 LEU A C 1
ATOM 4815 O O . LEU A 1 634 ? -12.787 -12.540 13.337 1.00 71.56 634 LEU A O 1
ATOM 4819 N N . TYR A 1 635 ? -10.658 -12.044 12.872 1.00 70.31 635 TYR A N 1
ATOM 4820 C CA . TYR A 1 635 ? -10.566 -12.794 11.612 1.00 70.31 635 TYR A CA 1
ATOM 4821 C C . TYR A 1 635 ? -11.657 -12.426 10.588 1.00 70.31 635 TYR A C 1
ATOM 4823 O O . TYR A 1 635 ? -12.204 -13.287 9.891 1.00 70.31 635 TYR A O 1
ATOM 4831 N N . GLY A 1 636 ? -11.997 -11.140 10.507 1.00 71.75 636 GLY A N 1
ATOM 4832 C CA . GLY A 1 636 ? -13.043 -10.591 9.647 1.00 71.75 636 GLY A CA 1
ATOM 4833 C C . GLY A 1 636 ? -14.410 -10.481 10.327 1.00 71.75 636 GLY A C 1
ATOM 4834 O O . GLY A 1 636 ? -15.299 -9.813 9.790 1.00 71.75 636 GLY A O 1
ATOM 4835 N N . LEU A 1 637 ? -14.613 -11.086 11.509 1.00 74.94 637 LEU A N 1
ATOM 4836 C CA . LEU A 1 637 ? -15.875 -10.970 12.255 1.00 74.94 637 LEU A CA 1
ATOM 4837 C C . LEU A 1 637 ? -16.115 -9.544 12.758 1.00 74.94 637 LEU A C 1
ATOM 4839 O O . LEU A 1 637 ? -17.274 -9.183 12.953 1.00 74.94 637 LEU A O 1
ATOM 4843 N N . ALA A 1 638 ? -15.073 -8.713 12.893 1.00 76.38 638 ALA A N 1
ATOM 4844 C CA . ALA A 1 638 ? -15.232 -7.306 13.259 1.00 76.38 638 ALA A CA 1
ATOM 4845 C C . ALA A 1 638 ? -16.162 -6.550 12.295 1.00 76.38 638 ALA A C 1
ATOM 4847 O O . ALA A 1 638 ? -16.866 -5.636 12.712 1.00 76.38 638 ALA A O 1
ATOM 4848 N N . ARG A 1 639 ? -16.249 -6.969 11.022 1.00 77.56 639 ARG A N 1
ATOM 4849 C CA . ARG A 1 639 ? -17.204 -6.406 10.048 1.00 77.56 639 ARG A CA 1
ATOM 4850 C C . ARG A 1 639 ? -18.673 -6.662 10.407 1.00 77.56 639 ARG A C 1
ATOM 4852 O O . ARG A 1 639 ? -19.541 -6.010 9.839 1.00 77.56 639 ARG A O 1
ATOM 4859 N N . SER A 1 640 ? -18.960 -7.610 11.297 1.00 78.25 640 SER A N 1
ATOM 4860 C CA . SER A 1 640 ? -20.324 -7.926 11.745 1.00 78.25 640 SER A CA 1
ATOM 4861 C C . SER A 1 640 ? -20.755 -7.106 12.964 1.00 78.25 640 SER A C 1
ATOM 4863 O O . SER A 1 640 ? -21.915 -7.183 13.358 1.00 78.25 640 SER A O 1
ATOM 4865 N N . LEU A 1 641 ? -19.839 -6.351 13.579 1.00 80.75 641 LEU A N 1
ATOM 4866 C CA . LEU A 1 641 ? -20.156 -5.484 14.708 1.00 80.75 641 LEU A CA 1
ATOM 4867 C C . LEU A 1 641 ? -20.796 -4.173 14.223 1.00 80.75 641 LEU A C 1
ATOM 4869 O O . LEU A 1 641 ? -20.471 -3.699 13.127 1.00 80.75 641 LEU A O 1
ATOM 4873 N N . PRO A 1 642 ? -21.685 -3.557 15.025 1.00 81.12 642 PRO A N 1
ATOM 4874 C CA . PRO A 1 642 ? -22.154 -2.214 14.736 1.00 81.12 642 PRO A CA 1
ATOM 4875 C C . PRO A 1 642 ? -20.977 -1.241 14.785 1.00 81.12 642 PRO A C 1
ATOM 4877 O O . PRO A 1 642 ? -20.064 -1.356 15.601 1.00 81.12 642 PRO A O 1
ATOM 4880 N N . ARG A 1 643 ? -21.010 -0.260 13.892 1.00 79.81 643 ARG A N 1
ATOM 4881 C CA . ARG A 1 643 ? -19.951 0.732 13.752 1.00 79.81 643 ARG A CA 1
ATOM 4882 C C . ARG A 1 643 ? -20.096 1.782 14.857 1.00 79.81 643 ARG A C 1
ATOM 4884 O O . ARG A 1 643 ? -21.027 2.565 14.833 1.00 79.81 643 ARG A O 1
ATOM 4891 N N . SER A 1 644 ? -19.156 1.857 15.786 1.00 82.38 644 SER A N 1
ATOM 4892 C CA . SER A 1 644 ? -19.148 2.898 16.818 1.00 82.38 644 SER A CA 1
ATOM 4893 C C . SER A 1 644 ? -19.003 4.313 16.222 1.00 82.38 644 SER A C 1
ATOM 4895 O O . SER A 1 644 ? -18.264 4.499 15.252 1.00 82.38 644 SER A O 1
ATOM 4897 N N . PRO A 1 645 ? -19.645 5.349 16.799 1.00 76.00 645 PRO A N 1
ATOM 4898 C CA . PRO A 1 645 ? -19.358 6.741 16.453 1.00 76.00 645 PRO A CA 1
ATOM 4899 C C . PRO A 1 645 ? -17.975 7.200 16.951 1.00 76.00 645 PRO A C 1
ATOM 4901 O O . PRO A 1 645 ? -17.419 8.148 16.403 1.00 76.00 645 PRO A O 1
ATOM 4904 N N . ARG A 1 646 ? -17.415 6.534 17.972 1.00 80.69 646 ARG A N 1
ATOM 4905 C CA . ARG A 1 646 ? -16.013 6.681 18.395 1.00 80.69 646 ARG A CA 1
ATOM 4906 C C . ARG A 1 646 ? -15.106 5.899 17.453 1.00 80.69 646 ARG A C 1
ATOM 4908 O O . ARG A 1 646 ? -15.461 4.784 17.063 1.00 80.69 646 ARG A O 1
ATOM 4915 N N . ARG A 1 647 ? -13.953 6.477 17.121 1.00 75.00 647 ARG A N 1
ATOM 4916 C CA . ARG A 1 647 ? -12.963 5.905 16.207 1.00 75.00 647 ARG A CA 1
ATOM 4917 C C . ARG A 1 647 ? -11.558 6.158 16.708 1.00 75.00 647 ARG A C 1
ATOM 4919 O O . ARG A 1 647 ? -11.306 7.169 17.362 1.00 75.00 647 ARG A O 1
ATOM 4926 N N . TYR A 1 648 ? -10.659 5.267 16.331 1.00 73.56 648 TYR A N 1
ATOM 4927 C CA . TYR A 1 648 ? -9.244 5.554 16.336 1.00 73.56 648 TYR A CA 1
ATOM 4928 C C . TYR A 1 648 ? -8.954 6.744 15.419 1.00 73.56 648 TYR A C 1
ATOM 4930 O O . TYR A 1 648 ? -9.306 6.739 14.242 1.00 73.56 648 TYR A O 1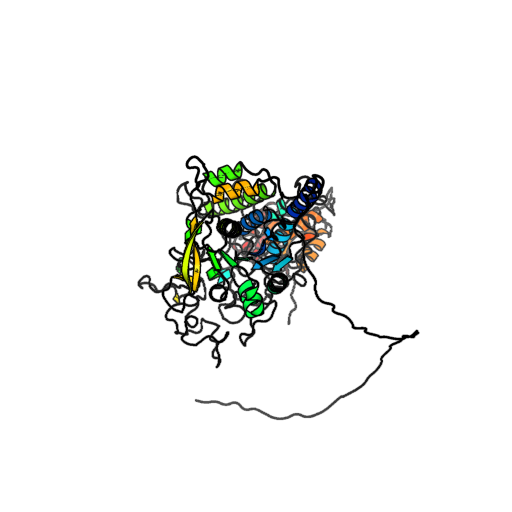
ATOM 4938 N N . MET A 1 649 ? -8.290 7.749 15.974 1.00 68.62 649 MET A N 1
ATOM 4939 C CA . MET A 1 649 ? -7.724 8.868 15.234 1.00 68.62 649 MET A CA 1
ATOM 4940 C C . MET A 1 649 ? -6.322 9.076 15.783 1.00 68.62 649 MET A C 1
ATOM 4942 O O . MET A 1 649 ? -6.169 9.316 16.986 1.00 68.62 649 MET A O 1
ATOM 4946 N N . SER A 1 650 ? -5.310 8.968 14.924 1.00 57.19 650 SER A N 1
ATOM 4947 C CA . SER A 1 650 ? -3.918 9.032 15.361 1.00 57.19 650 SER A CA 1
ATOM 4948 C C . SER A 1 650 ? -3.610 10.365 16.040 1.00 57.19 650 SER A C 1
ATOM 4950 O O . SER A 1 650 ? -3.109 10.336 17.155 1.00 57.19 650 SER A O 1
ATOM 4952 N N . GLU A 1 651 ? -3.980 11.510 15.442 1.00 57.31 651 GLU A N 1
ATOM 4953 C CA . GLU A 1 651 ? -3.804 12.862 16.009 1.00 57.31 651 GLU A CA 1
ATOM 4954 C C . GLU A 1 651 ? -4.547 13.934 15.169 1.00 57.31 651 GLU A C 1
ATOM 4956 O O . GLU A 1 651 ? -4.249 14.092 13.983 1.00 57.31 651 GLU A O 1
ATOM 4961 N N . ASN A 1 652 ? -5.402 14.767 15.779 1.00 48.97 652 ASN A N 1
ATOM 4962 C CA . ASN A 1 652 ? -6.053 15.908 15.114 1.00 48.97 652 ASN A CA 1
ATOM 4963 C C . ASN A 1 652 ? -5.819 17.208 15.914 1.00 48.97 652 ASN A C 1
ATOM 4965 O O . ASN A 1 652 ? -6.232 17.293 17.065 1.00 48.97 652 ASN A O 1
ATOM 4969 N N . LEU A 1 653 ? -5.136 18.199 15.322 1.00 45.72 653 LEU A N 1
ATOM 4970 C CA . LEU A 1 653 ? -4.823 19.483 15.978 1.00 45.72 653 LEU A CA 1
ATOM 4971 C C . LEU A 1 653 ? -6.020 20.439 16.026 1.00 45.72 653 LEU A C 1
ATOM 4973 O O . LEU A 1 653 ? -6.129 21.219 16.968 1.00 45.72 653 LEU A O 1
ATOM 4977 N N . ASP A 1 654 ? -6.913 20.354 15.043 1.00 46.34 654 ASP A N 1
ATOM 4978 C CA . ASP A 1 654 ? -8.131 21.166 14.999 1.00 46.34 654 ASP A CA 1
ATOM 4979 C C . ASP A 1 654 ? -9.206 20.605 15.942 1.00 46.34 654 ASP A C 1
ATOM 4981 O O . ASP A 1 654 ? -10.065 21.340 16.427 1.00 46.34 654 ASP A O 1
ATOM 4985 N N . HIS A 1 655 ? -9.124 19.301 16.233 1.00 52.94 655 HIS A N 1
ATOM 4986 C CA . HIS A 1 655 ? -10.040 18.563 17.102 1.00 52.94 655 HIS A CA 1
ATOM 4987 C C . HIS A 1 655 ? -9.299 17.614 18.065 1.00 52.94 655 HIS A C 1
ATOM 4989 O O . HIS A 1 655 ? -9.432 16.388 17.941 1.00 52.94 655 HIS A O 1
ATOM 4995 N N . PRO A 1 656 ? -8.517 18.134 19.032 1.00 58.88 656 PRO A N 1
ATOM 4996 C CA . PRO A 1 656 ? -7.756 17.318 19.983 1.00 58.88 656 PRO A CA 1
ATOM 4997 C C . PRO A 1 656 ? -8.647 16.400 20.832 1.00 58.88 656 PRO A C 1
ATOM 4999 O O . PRO A 1 656 ? -8.215 15.336 21.263 1.00 58.88 656 PRO A O 1
ATOM 5002 N N . GLU A 1 657 ? -9.922 16.747 21.012 1.00 56.38 657 GLU A N 1
ATOM 5003 C CA . GLU A 1 657 ? -10.925 15.908 21.670 1.00 56.38 657 GLU A CA 1
ATOM 5004 C C . GLU A 1 657 ? -11.246 14.608 20.918 1.00 56.38 657 GLU A C 1
ATOM 5006 O O . GLU A 1 657 ? -11.818 13.688 21.501 1.00 56.38 657 GLU A O 1
ATOM 5011 N N . ARG A 1 658 ? -10.910 14.527 19.625 1.00 62.66 658 ARG A N 1
ATOM 5012 C CA . ARG A 1 658 ? -11.130 13.339 18.789 1.00 62.66 658 ARG A CA 1
ATOM 5013 C C . ARG A 1 658 ? -9.915 12.421 18.726 1.00 62.66 658 ARG A C 1
ATOM 5015 O O . ARG A 1 658 ? -10.028 11.349 18.144 1.00 62.66 658 ARG A O 1
ATOM 5022 N N . GLN A 1 659 ? -8.775 12.829 19.285 1.00 73.88 659 GLN A N 1
ATOM 5023 C CA . GLN A 1 659 ? -7.557 12.025 19.309 1.00 73.88 659 GLN A CA 1
ATOM 5024 C C . GLN A 1 659 ? -7.742 10.773 20.173 1.00 73.88 659 GLN A C 1
ATOM 5026 O O . GLN A 1 659 ? -8.377 10.826 21.225 1.00 73.88 659 GLN A O 1
ATOM 5031 N N . GLN A 1 660 ? -7.138 9.655 19.757 1.00 82.06 660 GLN A N 1
ATOM 5032 C CA . GLN A 1 660 ? -7.093 8.438 20.561 1.00 82.06 660 GLN A CA 1
ATOM 5033 C C . GLN A 1 660 ? -6.375 8.695 21.904 1.00 82.06 660 GLN A C 1
ATOM 5035 O O . GLN A 1 660 ? -5.172 8.969 21.898 1.00 82.06 660 GLN A O 1
ATOM 5040 N N . PRO A 1 661 ? -7.052 8.551 23.061 1.00 86.56 661 PRO A N 1
ATOM 5041 C CA . PRO A 1 661 ? -6.413 8.744 24.359 1.00 86.56 661 PRO A CA 1
ATOM 5042 C C . PRO A 1 661 ? -5.331 7.697 24.631 1.00 86.56 661 PRO A C 1
ATOM 5044 O O . PRO A 1 661 ? -5.515 6.512 24.321 1.00 86.56 661 PRO A O 1
ATOM 5047 N N . HIS A 1 662 ? -4.236 8.104 25.277 1.00 87.50 662 HIS A N 1
ATOM 5048 C CA . HIS A 1 662 ? -3.219 7.169 25.751 1.00 87.50 662 HIS A CA 1
ATOM 5049 C C . HIS A 1 662 ? -3.678 6.431 27.014 1.00 87.50 662 HIS A C 1
ATOM 5051 O O . HIS A 1 662 ? -4.434 6.957 27.835 1.00 87.50 662 HIS A O 1
ATOM 5057 N N . ALA A 1 663 ? -3.172 5.211 27.211 1.00 90.38 663 ALA A N 1
ATOM 5058 C CA . ALA A 1 663 ? -3.489 4.384 28.375 1.00 90.38 663 ALA A CA 1
ATOM 5059 C C . ALA A 1 663 ? -3.185 5.096 29.703 1.00 90.38 663 ALA A C 1
ATOM 5061 O O . ALA A 1 663 ? -3.959 4.991 30.655 1.00 90.38 663 ALA A O 1
ATOM 5062 N N . TYR A 1 664 ? -2.098 5.872 29.750 1.00 91.31 664 TYR A N 1
ATOM 5063 C CA . TYR A 1 664 ? -1.726 6.642 30.935 1.00 91.31 664 TYR A CA 1
ATOM 5064 C C . TYR A 1 664 ? -2.689 7.806 31.225 1.00 91.31 664 TYR A C 1
ATOM 5066 O O . TYR A 1 664 ? -3.059 8.024 32.378 1.00 91.31 664 TYR A O 1
ATOM 5074 N N . ASP A 1 665 ? -3.159 8.511 30.194 1.00 91.31 665 ASP A N 1
ATOM 5075 C CA . ASP A 1 665 ? -4.106 9.621 30.360 1.00 91.31 665 ASP A CA 1
ATOM 5076 C C . ASP A 1 665 ? -5.469 9.117 30.846 1.00 91.31 665 ASP A C 1
ATOM 5078 O O . ASP A 1 665 ? -6.087 9.704 31.740 1.00 91.31 665 ASP A O 1
ATOM 5082 N N . VAL A 1 666 ? -5.911 7.972 30.314 1.00 93.75 666 VAL A N 1
ATOM 5083 C CA . VAL A 1 666 ? -7.122 7.285 30.780 1.00 93.75 666 VAL A CA 1
ATOM 5084 C C . VAL A 1 666 ? -6.973 6.851 32.237 1.00 93.75 666 VAL A C 1
ATOM 5086 O O . VAL A 1 666 ? -7.878 7.107 33.032 1.00 93.75 666 VAL A O 1
ATOM 5089 N N . TRP A 1 667 ? -5.828 6.277 32.622 1.00 94.12 667 TRP A N 1
ATOM 5090 C CA . TRP A 1 667 ? -5.529 5.955 34.021 1.00 94.12 667 TRP A CA 1
ATOM 5091 C C . TRP A 1 667 ? -5.650 7.186 34.932 1.00 94.12 667 TRP A C 1
ATOM 5093 O O . TRP A 1 667 ? -6.368 7.143 35.934 1.00 94.12 667 TRP A O 1
ATOM 5103 N N . GLN A 1 668 ? -5.020 8.307 34.567 1.00 94.00 668 GLN A N 1
ATOM 5104 C CA . GLN A 1 668 ? -5.090 9.542 35.353 1.00 94.00 668 GLN A CA 1
ATOM 5105 C C . GLN A 1 668 ? -6.523 10.080 35.465 1.00 94.00 668 GLN A C 1
ATOM 5107 O O . GLN A 1 668 ? -6.917 10.564 36.529 1.00 94.00 668 GLN A O 1
ATOM 5112 N N . SER A 1 669 ? -7.316 9.979 34.396 1.00 93.50 669 SER A N 1
ATOM 5113 C CA . SER A 1 669 ? -8.731 10.361 34.404 1.00 93.50 669 SER A CA 1
ATOM 5114 C C . SER A 1 669 ? -9.547 9.505 35.373 1.00 93.50 669 SER A C 1
ATOM 5116 O O . SER A 1 669 ? -10.292 10.053 36.185 1.00 93.50 669 SER A O 1
ATOM 5118 N N . ILE A 1 670 ? -9.371 8.179 35.352 1.00 93.38 670 ILE A N 1
ATOM 5119 C CA . ILE A 1 670 ? -10.070 7.270 36.269 1.00 93.38 670 ILE A CA 1
ATOM 5120 C C . ILE A 1 670 ? -9.657 7.524 37.717 1.00 93.38 670 ILE A C 1
ATOM 5122 O O . ILE A 1 670 ? -10.525 7.638 38.578 1.00 93.38 670 ILE A O 1
ATOM 5126 N N . ARG A 1 671 ? -8.359 7.693 37.990 1.00 90.69 671 ARG A N 1
ATOM 5127 C CA . ARG A 1 671 ? -7.851 7.964 39.343 1.00 90.69 671 ARG A CA 1
ATOM 5128 C C . ARG A 1 671 ? -8.486 9.212 39.960 1.00 90.69 671 ARG A C 1
ATOM 5130 O O . ARG A 1 671 ? -8.860 9.186 41.126 1.00 90.69 671 ARG A O 1
ATOM 5137 N N . LYS A 1 672 ? -8.671 10.279 39.174 1.00 90.56 672 LYS A N 1
ATOM 5138 C CA . LYS A 1 672 ? -9.336 11.521 39.618 1.00 90.56 672 LYS A CA 1
ATOM 5139 C C . LYS A 1 672 ? -10.828 11.351 39.926 1.00 90.56 672 LYS A C 1
ATOM 5141 O O . LYS A 1 672 ? -11.397 12.200 40.603 1.00 90.56 672 LYS A O 1
ATOM 5146 N N . GLN A 1 673 ? -11.464 10.302 39.406 1.00 89.25 673 GLN A N 1
ATOM 5147 C CA . GLN A 1 673 ? -12.887 10.016 39.614 1.00 89.25 673 GLN A CA 1
ATOM 5148 C C . GLN A 1 673 ? -13.151 9.095 40.812 1.00 89.25 673 GLN A C 1
ATOM 5150 O O . GLN A 1 673 ? -14.312 8.940 41.195 1.00 89.25 673 GLN A O 1
ATOM 5155 N N . LEU A 1 674 ? -12.112 8.468 41.373 1.00 87.19 674 LEU A N 1
ATOM 5156 C CA . LEU A 1 674 ? -12.234 7.601 42.543 1.00 87.19 674 LEU A CA 1
ATOM 5157 C C . LEU A 1 674 ? -12.486 8.435 43.805 1.00 87.19 674 LEU A C 1
ATOM 5159 O O . LEU A 1 674 ? -11.884 9.491 44.010 1.00 87.19 674 LEU A O 1
ATOM 5163 N N . GLY A 1 675 ? -13.383 7.952 44.659 1.00 85.06 675 GLY A N 1
ATOM 5164 C CA . GLY A 1 675 ? -13.649 8.545 45.962 1.00 85.06 675 GLY A CA 1
ATOM 5165 C C . GLY A 1 675 ? -12.477 8.367 46.939 1.00 85.06 675 GLY A C 1
ATOM 5166 O O . GLY A 1 675 ? -11.605 7.517 46.735 1.00 85.06 675 GLY A O 1
ATOM 5167 N N . PRO A 1 676 ? -12.446 9.130 48.047 1.00 83.06 676 PRO A N 1
ATOM 5168 C CA . PRO A 1 676 ? -11.423 8.969 49.076 1.00 83.06 676 PRO A CA 1
ATOM 5169 C C . PRO A 1 676 ? -11.368 7.527 49.605 1.00 83.06 676 PRO A C 1
ATOM 5171 O O . PRO A 1 676 ? -12.354 7.015 50.130 1.00 83.06 676 PRO A O 1
ATOM 5174 N N . GLY A 1 677 ? -10.211 6.873 49.469 1.00 82.44 677 GLY A N 1
ATOM 5175 C CA . GLY A 1 677 ? -9.995 5.493 49.923 1.00 82.44 677 GLY A CA 1
ATOM 5176 C C . GLY A 1 677 ? -10.557 4.400 49.005 1.00 82.44 677 GLY A C 1
ATOM 5177 O O . GLY A 1 677 ? -10.300 3.225 49.268 1.00 82.44 677 GLY A O 1
ATOM 5178 N N . GLU A 1 678 ? -11.264 4.760 47.929 1.00 88.50 678 GLU A N 1
ATOM 5179 C CA . GLU A 1 678 ? -11.723 3.812 46.911 1.00 88.50 678 GLU A CA 1
ATOM 5180 C C . GLU A 1 678 ? -10.511 3.202 46.190 1.00 88.50 678 GLU A C 1
ATOM 5182 O O . GLU A 1 678 ? -9.559 3.899 45.829 1.00 88.50 678 GLU A O 1
ATOM 5187 N N . LYS A 1 679 ? -10.526 1.879 46.015 1.00 90.62 679 LYS A N 1
ATOM 5188 C CA . LYS A 1 679 ? -9.458 1.127 45.348 1.00 90.62 679 LYS A CA 1
ATOM 5189 C C . LYS A 1 679 ? -9.963 0.556 44.036 1.00 90.62 679 LYS A C 1
ATOM 5191 O O . LYS A 1 679 ? -11.160 0.338 43.889 1.00 90.62 679 LYS A O 1
ATOM 5196 N N . ILE A 1 680 ? -9.048 0.288 43.108 1.00 93.19 680 ILE A N 1
ATOM 5197 C CA . ILE A 1 680 ? -9.373 -0.241 41.780 1.00 93.19 680 ILE A CA 1
ATOM 5198 C C . ILE A 1 680 ? -8.728 -1.601 41.537 1.00 93.19 680 ILE A C 1
ATOM 5200 O O . ILE A 1 680 ? -7.558 -1.812 41.861 1.00 93.19 680 ILE A O 1
ATOM 5204 N N . ALA A 1 681 ? -9.481 -2.530 40.952 1.00 93.69 681 ALA A N 1
ATOM 5205 C CA . ALA A 1 681 ? -8.944 -3.808 40.506 1.00 93.69 681 ALA A CA 1
ATOM 5206 C C . ALA A 1 681 ? -8.505 -3.715 39.040 1.00 93.69 681 ALA A C 1
ATOM 5208 O O . ALA A 1 681 ? -9.205 -3.141 38.201 1.00 93.69 681 ALA A O 1
ATOM 5209 N N . VAL A 1 682 ? -7.350 -4.299 38.722 1.00 92.19 682 VAL A N 1
ATOM 5210 C CA . VAL A 1 682 ? -6.839 -4.375 37.349 1.00 92.19 682 VAL A CA 1
ATOM 5211 C C . VAL A 1 682 ? -6.873 -5.830 36.898 1.00 92.19 682 VAL A C 1
ATOM 5213 O O . VAL A 1 682 ? -6.167 -6.688 37.436 1.00 92.19 682 VAL A O 1
ATOM 5216 N N . LEU A 1 683 ? -7.708 -6.109 35.901 1.00 91.88 683 LEU A N 1
ATOM 5217 C CA . LEU A 1 683 ? -7.707 -7.368 35.167 1.00 91.88 683 LEU A CA 1
ATOM 5218 C C . LEU A 1 683 ? -6.747 -7.205 33.993 1.00 91.88 683 LEU A C 1
ATOM 5220 O O . LEU A 1 683 ? -6.907 -6.268 33.221 1.00 91.88 683 LEU A O 1
ATOM 5224 N N . THR A 1 684 ? -5.759 -8.084 33.854 1.00 88.00 684 THR A N 1
ATOM 5225 C CA . THR A 1 684 ? -4.774 -7.985 32.766 1.00 88.00 684 THR A CA 1
ATOM 5226 C C . THR A 1 684 ? -4.668 -9.288 31.977 1.00 88.00 684 THR A C 1
ATOM 5228 O O . THR A 1 684 ? -4.558 -10.388 32.541 1.00 88.00 684 THR A O 1
ATOM 5231 N N . SER A 1 685 ? -4.714 -9.142 30.657 1.00 80.69 685 SER A N 1
ATOM 5232 C CA . SER A 1 685 ? -4.511 -10.171 29.648 1.00 80.69 685 SER A CA 1
ATOM 5233 C C . SER A 1 685 ? -3.440 -9.666 28.681 1.00 80.69 685 SER A C 1
ATOM 5235 O O . SER A 1 685 ? -3.607 -8.615 28.070 1.00 80.69 685 SER A O 1
ATOM 5237 N N . GLY A 1 686 ? -2.310 -10.376 28.605 1.00 76.44 686 GLY A N 1
ATOM 5238 C CA . GLY A 1 686 ? -1.183 -10.005 27.744 1.00 76.44 686 GLY A CA 1
ATOM 5239 C C . GLY A 1 686 ? 0.009 -9.336 28.448 1.00 76.44 686 GLY A C 1
ATOM 5240 O O . GLY A 1 686 ? 0.267 -9.603 29.631 1.00 76.44 686 GLY A O 1
ATOM 5241 N N . PRO A 1 687 ? 0.822 -8.546 27.716 1.00 78.00 687 PRO A N 1
ATOM 5242 C CA . PRO A 1 687 ? 2.010 -7.889 28.258 1.00 78.00 687 PRO A CA 1
ATOM 5243 C C . PRO A 1 687 ? 1.672 -6.832 29.317 1.00 78.00 687 PRO A C 1
ATOM 5245 O O . PRO A 1 687 ? 0.872 -5.940 29.085 1.00 78.00 687 PRO A O 1
ATOM 5248 N N . LEU A 1 688 ? 2.391 -6.825 30.443 1.00 86.69 688 LEU A N 1
ATOM 5249 C CA . LEU A 1 688 ? 2.178 -5.867 31.546 1.00 86.69 688 LEU A CA 1
ATOM 5250 C C . LEU A 1 688 ? 2.745 -4.459 31.272 1.00 86.69 688 LEU A C 1
ATOM 5252 O O . LEU A 1 688 ? 3.128 -3.742 32.197 1.00 86.69 688 LEU A O 1
ATOM 5256 N N . THR A 1 689 ? 2.865 -4.067 30.005 1.00 84.38 689 THR A N 1
ATOM 5257 C CA . THR A 1 689 ? 3.606 -2.861 29.602 1.00 84.38 689 THR A CA 1
ATOM 5258 C C . THR A 1 689 ? 2.874 -1.592 30.016 1.00 84.38 689 THR A C 1
ATOM 5260 O O . THR A 1 689 ? 3.501 -0.682 30.557 1.00 84.38 689 THR A O 1
ATOM 5263 N N . ASN A 1 690 ? 1.548 -1.561 29.859 1.00 88.62 690 ASN A N 1
ATOM 5264 C CA . ASN A 1 690 ? 0.710 -0.459 30.331 1.00 88.62 690 ASN A CA 1
ATOM 5265 C C . ASN A 1 690 ? 0.832 -0.268 31.841 1.00 88.62 690 ASN A C 1
ATOM 5267 O O . ASN A 1 690 ? 1.096 0.839 32.308 1.00 88.62 690 ASN A O 1
ATOM 5271 N N . LEU A 1 691 ? 0.703 -1.357 32.600 1.00 88.94 691 LEU A N 1
ATOM 5272 C CA . LEU A 1 691 ? 0.768 -1.317 34.056 1.00 88.94 691 LEU A CA 1
ATOM 5273 C C . LEU A 1 691 ? 2.147 -0.891 34.563 1.00 88.94 691 LEU A C 1
ATOM 5275 O O . LEU A 1 691 ? 2.244 -0.080 35.481 1.00 88.94 691 LEU A O 1
ATOM 5279 N N . ALA A 1 692 ? 3.214 -1.408 33.957 1.00 88.56 692 ALA A N 1
ATOM 5280 C CA . ALA A 1 692 ? 4.566 -1.001 34.301 1.00 88.56 692 ALA A CA 1
ATOM 5281 C C . ALA A 1 692 ? 4.795 0.487 33.983 1.00 88.56 692 ALA A C 1
ATOM 5283 O O . ALA A 1 692 ? 5.351 1.198 34.813 1.00 88.56 692 ALA A O 1
ATOM 5284 N N . ASN A 1 693 ? 4.300 0.990 32.846 1.00 87.94 693 ASN A N 1
ATOM 5285 C CA . ASN A 1 693 ? 4.394 2.412 32.513 1.00 87.94 693 ASN A CA 1
ATOM 5286 C C . ASN A 1 693 ? 3.610 3.298 33.498 1.00 87.94 693 ASN A C 1
ATOM 5288 O O . ASN A 1 693 ? 4.123 4.322 33.946 1.00 87.94 693 ASN A O 1
ATOM 5292 N N . ILE A 1 694 ? 2.402 2.876 33.889 1.00 90.88 694 ILE A N 1
ATOM 5293 C CA . ILE A 1 694 ? 1.601 3.537 34.929 1.00 90.88 694 ILE A CA 1
ATOM 5294 C C . ILE A 1 694 ? 2.371 3.565 36.251 1.00 90.88 694 ILE A C 1
ATOM 5296 O O . ILE A 1 694 ? 2.533 4.632 36.828 1.00 90.88 694 ILE A O 1
ATOM 5300 N N . SER A 1 695 ? 2.897 2.425 36.702 1.00 88.56 695 SER A N 1
ATOM 5301 C CA . SER A 1 695 ? 3.616 2.329 37.977 1.00 88.56 695 SER A CA 1
ATOM 5302 C C . SER A 1 695 ? 4.921 3.126 38.003 1.00 88.56 695 SER A C 1
ATOM 5304 O O . SER A 1 695 ? 5.358 3.521 39.080 1.00 88.56 695 SER A O 1
ATOM 5306 N N . LEU A 1 696 ? 5.569 3.319 36.853 1.00 88.75 696 LEU A N 1
ATOM 5307 C CA . LEU A 1 696 ? 6.787 4.124 36.734 1.00 88.75 696 LEU A CA 1
ATOM 5308 C C . LEU A 1 696 ? 6.485 5.626 36.656 1.00 88.75 696 LEU A C 1
ATOM 5310 O O . LEU A 1 696 ? 7.300 6.430 37.098 1.00 88.75 696 LEU A O 1
ATOM 5314 N N . SER A 1 697 ? 5.338 5.996 36.087 1.00 90.00 697 SER A N 1
ATOM 5315 C CA . SER A 1 697 ? 4.959 7.394 35.848 1.00 90.00 697 SER A CA 1
ATOM 5316 C C . SER A 1 697 ? 4.117 7.995 36.980 1.00 90.00 697 SER A C 1
ATOM 5318 O O . SER A 1 697 ? 4.116 9.211 37.162 1.00 90.00 697 SER A O 1
ATOM 5320 N N . ASP A 1 698 ? 3.415 7.161 37.750 1.00 90.75 698 ASP A N 1
ATOM 5321 C CA . ASP A 1 698 ? 2.545 7.549 38.859 1.00 90.75 698 ASP A CA 1
ATOM 5322 C C . ASP A 1 698 ? 2.958 6.815 40.142 1.00 90.75 698 ASP A C 1
ATOM 5324 O O . ASP A 1 698 ? 2.644 5.639 40.344 1.00 90.75 698 ASP A O 1
ATOM 5328 N N . ILE A 1 699 ? 3.655 7.536 41.024 1.00 86.00 699 ILE A N 1
ATOM 5329 C CA . ILE A 1 699 ? 4.189 7.003 42.285 1.00 86.00 699 ILE A CA 1
ATOM 5330 C C . ILE A 1 699 ? 3.091 6.509 43.239 1.00 86.00 699 ILE A C 1
ATOM 5332 O O . ILE A 1 699 ? 3.330 5.598 44.034 1.00 86.00 699 ILE A O 1
ATOM 5336 N N . ASP A 1 700 ? 1.875 7.050 43.123 1.00 86.94 700 ASP A N 1
ATOM 5337 C CA . ASP A 1 700 ? 0.753 6.701 43.992 1.00 86.94 700 ASP A CA 1
ATOM 5338 C C . ASP A 1 700 ? -0.073 5.535 43.436 1.00 86.94 700 ASP A C 1
ATOM 5340 O O . ASP A 1 700 ? -0.977 5.049 44.121 1.00 86.94 700 ASP A O 1
ATOM 5344 N N . ALA A 1 701 ? 0.207 5.052 42.220 1.00 87.50 701 ALA A N 1
ATOM 5345 C CA . ALA A 1 701 ? -0.598 4.013 41.576 1.00 87.50 701 ALA A CA 1
ATOM 5346 C C . ALA A 1 701 ? -0.699 2.735 42.423 1.00 87.50 701 ALA A C 1
ATOM 5348 O O . ALA A 1 701 ? -1.780 2.160 42.560 1.00 87.50 701 ALA A O 1
ATOM 5349 N N . SER A 1 702 ? 0.402 2.335 43.065 1.00 84.12 702 SER A N 1
ATOM 5350 C CA . SER A 1 702 ? 0.455 1.172 43.961 1.00 84.12 702 SER A CA 1
ATOM 5351 C C . SER A 1 702 ? -0.447 1.316 45.188 1.00 84.12 702 SER A C 1
ATOM 5353 O O . SER A 1 702 ? -0.948 0.322 45.706 1.00 84.12 702 SER A O 1
ATOM 5355 N N . SER A 1 703 ? -0.695 2.549 45.636 1.00 85.31 703 SER A N 1
ATOM 5356 C CA . SER A 1 703 ? -1.584 2.823 46.760 1.00 85.31 703 SER A CA 1
ATOM 5357 C C . SER A 1 703 ? -3.058 2.733 46.368 1.00 85.31 703 SER A C 1
ATOM 5359 O O . SER A 1 703 ? -3.893 2.512 47.238 1.00 85.31 703 SER A O 1
ATOM 5361 N N . VAL A 1 704 ? -3.402 2.877 45.086 1.00 88.62 704 VAL A N 1
ATOM 5362 C CA . VAL A 1 704 ? -4.790 2.895 44.587 1.00 88.62 704 VAL A CA 1
ATOM 5363 C C . VAL A 1 704 ? -5.221 1.530 44.044 1.00 88.62 704 VAL A C 1
ATOM 5365 O O . VAL A 1 704 ? -6.395 1.169 44.141 1.00 88.62 704 VAL A O 1
ATOM 5368 N N . ILE A 1 705 ? -4.288 0.750 43.497 1.00 88.69 705 ILE A N 1
ATOM 5369 C CA . ILE A 1 705 ? -4.567 -0.581 42.948 1.00 88.69 705 ILE A CA 1
ATOM 5370 C C . ILE A 1 705 ? -4.775 -1.582 44.094 1.00 88.69 705 ILE A C 1
ATOM 5372 O O . ILE A 1 705 ? -3.858 -1.864 44.859 1.00 88.69 705 ILE A O 1
ATOM 5376 N N . GLU A 1 706 ? -5.986 -2.137 44.202 1.00 86.50 706 GLU A N 1
ATOM 5377 C CA . GLU A 1 706 ? -6.342 -3.137 45.221 1.00 86.50 706 GLU A CA 1
ATOM 5378 C C . GLU A 1 706 ? -5.721 -4.498 44.910 1.00 86.50 706 GLU A C 1
ATOM 5380 O O . GLU A 1 706 ? -5.167 -5.173 45.775 1.00 86.50 706 GLU A O 1
ATOM 5385 N N . SER A 1 707 ? -5.880 -4.934 43.661 1.00 83.31 707 SER A N 1
ATOM 5386 C CA . SER A 1 707 ? -5.529 -6.277 43.224 1.00 83.31 707 SER A CA 1
ATOM 5387 C C . SER A 1 707 ? -5.214 -6.308 41.734 1.00 83.31 707 SER A C 1
ATOM 5389 O O . SER A 1 707 ? -5.813 -5.588 40.929 1.00 83.31 707 SER A O 1
ATOM 5391 N N . LEU A 1 708 ? -4.258 -7.169 41.384 1.00 81.00 708 LEU A N 1
ATOM 5392 C CA . LEU A 1 708 ? -3.883 -7.480 40.012 1.00 81.00 708 LEU A CA 1
ATOM 5393 C C . LEU A 1 708 ? -4.278 -8.926 39.713 1.00 81.00 708 LEU A C 1
ATOM 5395 O O . LEU A 1 708 ? -3.652 -9.864 40.215 1.00 81.00 708 LEU A O 1
ATOM 5399 N N . CYS A 1 709 ? -5.299 -9.122 38.885 1.00 79.06 709 CYS A N 1
ATOM 5400 C CA . CYS A 1 709 ? -5.717 -10.454 38.461 1.00 79.06 709 CYS A CA 1
ATOM 5401 C C . CYS A 1 709 ? -5.152 -10.746 37.074 1.00 79.06 709 CYS A C 1
ATOM 5403 O O . CYS A 1 709 ? -5.566 -10.157 36.075 1.00 79.06 709 CYS A O 1
ATOM 5405 N N . ARG A 1 710 ? -4.205 -11.686 37.017 1.00 71.62 710 ARG A N 1
ATOM 5406 C CA . ARG A 1 710 ? -3.565 -12.119 35.775 1.00 71.62 710 ARG A CA 1
ATOM 5407 C C . ARG A 1 710 ? -4.047 -13.505 35.377 1.00 71.62 710 ARG A C 1
ATOM 5409 O O . ARG A 1 710 ? -4.030 -14.435 36.187 1.00 71.62 710 ARG A O 1
ATOM 5416 N N . ARG A 1 711 ? -4.371 -13.680 34.096 1.00 60.25 711 ARG A N 1
ATOM 5417 C CA . ARG A 1 711 ? -4.573 -15.011 33.517 1.00 60.25 711 ARG A CA 1
ATOM 5418 C C . ARG A 1 711 ? -3.264 -15.808 33.587 1.00 60.25 711 ARG A C 1
ATOM 5420 O O . ARG A 1 711 ? -2.274 -15.456 32.949 1.00 60.25 711 ARG A O 1
ATOM 5427 N N . ARG A 1 712 ? -3.250 -16.904 34.354 1.00 44.41 712 ARG A N 1
ATOM 5428 C CA . ARG A 1 712 ? -2.128 -17.856 34.375 1.00 44.41 712 ARG A CA 1
ATOM 5429 C C . ARG A 1 712 ? -2.171 -18.669 33.081 1.00 44.41 712 ARG A C 1
ATOM 5431 O O . ARG A 1 712 ? -2.987 -19.575 32.936 1.00 44.41 712 ARG A O 1
ATOM 5438 N N . THR A 1 713 ? -1.326 -18.332 32.116 1.00 47.56 713 THR A N 1
ATOM 5439 C CA . THR A 1 713 ? -1.138 -19.143 30.910 1.00 47.56 713 THR A CA 1
ATOM 5440 C C . THR A 1 713 ? -0.364 -20.405 31.285 1.00 47.56 713 THR A C 1
ATOM 5442 O O . THR A 1 713 ? 0.845 -20.366 31.497 1.00 47.56 713 THR A O 1
ATOM 5445 N N . HIS A 1 714 ? -1.064 -21.532 31.413 1.00 36.75 714 HIS A N 1
ATOM 5446 C CA . HIS A 1 714 ? -0.433 -22.849 31.397 1.00 36.75 714 HIS A CA 1
ATOM 5447 C C . HIS A 1 714 ? -0.008 -23.158 29.957 1.00 36.75 714 HIS A C 1
ATOM 5449 O O . HIS A 1 714 ? -0.832 -23.572 29.149 1.00 36.75 714 HIS A O 1
ATOM 5455 N N . GLN A 1 715 ? 1.271 -22.980 29.642 1.00 33.12 715 GLN A N 1
ATOM 5456 C CA . GLN A 1 715 ? 1.915 -23.699 28.545 1.00 33.12 715 GLN A CA 1
ATOM 5457 C C . GLN A 1 715 ? 3.190 -24.344 29.096 1.00 33.12 715 GLN A C 1
ATOM 5459 O O . GLN A 1 715 ? 3.982 -23.684 29.768 1.00 33.12 715 GLN A O 1
ATOM 5464 N N . ARG A 1 716 ? 3.267 -25.667 28.922 1.00 28.67 716 ARG A N 1
ATOM 5465 C CA . ARG A 1 716 ? 4.436 -26.513 29.183 1.00 28.67 716 ARG A CA 1
ATOM 5466 C C . ARG A 1 716 ? 5.429 -26.386 28.045 1.00 28.67 716 ARG A C 1
ATOM 5468 O O . ARG A 1 716 ? 4.941 -26.236 26.903 1.00 28.67 716 ARG A O 1
#

Secondary structure (DSSP, 8-state):
--------------------------------------------------------PPPTTHHHHHHHHHHHHHHTS--PPPPEEEEEEE---HHHHHHHHHHHHS-TTTEEEEEEEE-SSSSS-HHHHHHHHHHHHHHTT-TTSEEEE-BSS---TTSPPPTT-BBSS-GGGSSSSTTTTTHHHHHSPSSTTSGGGS-TTTTHHHHHS---S----GGGSPBHHHHHHHHHHTS-EEEEE-S-THHHHHHHHH-GGGGGGEEEEEEE---SSS----TTTTTT-SS--HHHHH-HHHHHHHHTTSS-EEEE-HHHHTTSB--HHHHHHHHH---SHHHHHHHHHHHHHHHHHHHH-SS--SS--S-B-HHHHHHHHHHHHHHH-TTT---SSEEEEEEEEEE--SPSSTT---S--TT-SS-SS-GGGPPTTSTT-S----STT-GGG--TTS-STTS--TT-EEE-SSTT-EEEEEEEEEPBPS-TT-S--BHHHHHHHHHHH-STT-----TTTS-TTTT--S-----TTPPP-EEEEEEE---HHHHHHHHHHHHS-TTTEEEEEEEE-TTSSS-GGGHHHHHHHHHHTT-TTSEEEEPPSS-TT-SS--TTTTTTS-SSSSSSSSS-TTTTGGGGS---S----S--SS-GGGSPPBHHHHHHHHHHHSPTT--EEEEE-S-THHHHHHHHH-TTHHHHEEEEEE------

Radius of gyration: 31.69 Å; Cα contacts (8 Å, |Δi|>4): 1388; chains: 1; bounding box: 76×88×124 Å

Sequence (716 aa):
MQEANPAARRSPLRRATTSSAAASHRSAPLARARAADGPASMVIRRRTATTAPAPAAMSAHARTGMAVLWFLAVAAASVAAAPRRLLVDTDMDTDDLLALLYILKHSRSEFDVKAITINANEWSDAGHAVNHLYDILYMMGRDDVAVGVGGDGGISGAGDVRPDVGGYLPLIDQGMSTAGGCRYRQAIPPGRGGRLDVDTNSGVRRGFLPQGPRGYRPLRQPTAQRVMADTLSAGPTTVILLGAHTNLALLLMTHPHLRRNVERAYVSGGAVRVPGNLFTASATNPAAEFNIFGDPFAAYQVLHSGVPVTLIPLDATNTIPVTEEFYAEFRRRQSTYEAQYCFQSLDEVLARHMRRTAGGGHANTGYYMWDSFAAGVALSSMRHGETGGVNEFAELEYMNITVVTSNEPYGARDGSNPFFDGRATPKFGLQEGGVHSGHVQTGIRDAFCLVPGGNRSRRCEDGYTKELSGPEAVRVYVATRAKPNADKNSSLNREFFKSFLEVLNLPKNAGRFNISTQFPHYREILYKPDFRNVSRGKPVIFDIDMSPGDFVSLIYLLKEPREVIDLKAVLVSGNGWANIASIDIVYDVLHMMGRDDVLVGLGNTTSLGNPTLGCKNSYAIPHGSGGFIDSDTLYGLARSLPRSPRRYMSENLDHPERQQPHAYDVWQSIRKQLGPGEKIAVLTSGPLTNLANISLSDIDASSVIESLCRRRTHQR

Organism: Panicum virgatum (NCBI:txid38727)

pLDDT: mean 76.32, std 21.32, range [25.2, 98.75]